Protein AF-A0A816JV32-F1 (afdb_monomer)

Mean predicted aligned error: 19.93 Å

Structure (mmCIF, N/CA/C/O backbone):
data_AF-A0A816JV32-F1
#
_entry.id   AF-A0A816JV32-F1
#
loop_
_atom_site.group_PDB
_atom_site.id
_atom_site.type_symbol
_atom_site.label_atom_id
_atom_site.label_alt_id
_atom_site.label_comp_id
_atom_site.label_asym_id
_atom_site.label_entity_id
_atom_site.label_seq_id
_atom_site.pdbx_PDB_ins_code
_atom_site.Cartn_x
_atom_site.Cartn_y
_atom_site.Cartn_z
_atom_site.occupancy
_atom_site.B_iso_or_equiv
_atom_site.auth_seq_id
_atom_site.auth_comp_id
_atom_site.auth_asym_id
_atom_site.auth_atom_id
_atom_site.pdbx_PDB_model_num
ATOM 1 N N . MET A 1 1 ? 17.821 -19.841 21.211 1.00 28.81 1 MET A N 1
ATOM 2 C CA . MET A 1 1 ? 17.338 -21.005 21.982 1.00 28.81 1 MET A CA 1
ATOM 3 C C . MET A 1 1 ? 18.565 -21.754 22.482 1.00 28.81 1 MET A C 1
ATOM 5 O O . MET A 1 1 ? 19.227 -22.382 21.674 1.00 28.81 1 MET A O 1
ATOM 9 N N . ILE A 1 2 ? 18.945 -21.598 23.753 1.00 21.84 2 ILE A N 1
ATOM 10 C CA . ILE A 1 2 ? 20.058 -22.344 24.363 1.00 21.84 2 ILE A CA 1
ATOM 11 C C . ILE A 1 2 ? 19.611 -22.726 25.776 1.00 21.84 2 ILE A C 1
ATOM 13 O O . ILE A 1 2 ? 19.364 -21.853 26.604 1.00 21.84 2 ILE A O 1
ATOM 17 N N . LYS A 1 3 ? 19.448 -24.032 26.011 1.00 21.27 3 LYS A N 1
ATOM 18 C CA . LYS A 1 3 ? 19.406 -24.627 27.351 1.00 21.27 3 LYS A CA 1
ATOM 19 C C . LYS A 1 3 ? 20.845 -24.728 27.856 1.00 21.27 3 LYS A C 1
ATOM 21 O O . LYS A 1 3 ? 21.715 -25.123 27.086 1.00 21.27 3 LYS A O 1
ATOM 26 N N . CYS A 1 4 ? 21.067 -24.447 29.134 1.00 22.06 4 CYS A N 1
ATOM 27 C CA . CYS A 1 4 ? 22.282 -24.850 29.832 1.00 22.06 4 CYS A CA 1
ATOM 28 C C . CYS A 1 4 ? 21.868 -25.653 31.067 1.00 22.06 4 CYS A C 1
ATOM 30 O O . CYS A 1 4 ? 21.009 -25.206 31.827 1.00 22.06 4 CYS A O 1
ATOM 32 N N . GLY A 1 5 ? 22.425 -26.855 31.193 1.00 24.48 5 GLY A N 1
ATOM 33 C CA . GLY A 1 5 ? 22.343 -27.690 32.383 1.00 24.48 5 GLY A CA 1
ATOM 34 C C . GLY A 1 5 ? 23.522 -27.419 33.321 1.00 24.48 5 GLY A C 1
ATOM 35 O O . GLY A 1 5 ? 24.592 -27.002 32.884 1.00 24.48 5 GLY A O 1
ATOM 36 N N . GLU A 1 6 ? 23.251 -27.657 34.600 1.00 27.56 6 GLU A N 1
ATOM 37 C CA . GLU A 1 6 ? 24.135 -27.922 35.750 1.00 27.56 6 GLU A CA 1
ATOM 38 C C . GLU A 1 6 ? 25.413 -28.729 35.395 1.00 27.56 6 GLU A C 1
ATOM 40 O O . GLU A 1 6 ? 25.419 -29.467 34.417 1.00 27.56 6 GLU A O 1
ATOM 45 N N . THR A 1 7 ? 26.550 -28.713 36.105 1.00 26.05 7 THR A N 1
ATOM 46 C CA . THR A 1 7 ? 26.925 -28.290 37.470 1.00 26.05 7 THR A CA 1
ATOM 47 C C . THR A 1 7 ? 28.460 -28.163 37.563 1.00 26.05 7 THR A C 1
ATOM 49 O O . THR A 1 7 ? 29.192 -28.646 36.704 1.00 26.05 7 THR A O 1
ATOM 52 N N . CYS A 1 8 ? 28.915 -27.511 38.634 1.00 29.45 8 CYS A N 1
ATOM 53 C CA . CYS A 1 8 ? 30.274 -27.100 38.994 1.00 29.45 8 CYS A CA 1
ATOM 54 C C . CYS A 1 8 ? 31.367 -28.182 39.094 1.00 29.45 8 CYS A C 1
ATOM 56 O O . CYS A 1 8 ? 31.124 -29.280 39.585 1.00 29.45 8 CYS A O 1
ATOM 58 N N . SER A 1 9 ? 32.618 -27.743 38.902 1.00 26.55 9 SER A N 1
ATOM 59 C CA . SER A 1 9 ? 33.745 -28.148 39.757 1.00 26.55 9 SER A CA 1
ATOM 60 C C . SER A 1 9 ? 34.867 -27.098 39.757 1.00 26.55 9 SER A C 1
ATOM 62 O O . SER A 1 9 ? 35.446 -26.793 38.723 1.00 26.55 9 SER A O 1
ATOM 64 N N . ASN A 1 10 ? 35.134 -26.593 40.964 1.00 28.22 10 ASN A N 1
ATOM 65 C CA . ASN A 1 10 ? 36.408 -26.130 41.520 1.00 28.22 10 ASN A CA 1
ATOM 66 C C . ASN A 1 10 ? 37.187 -25.002 40.818 1.00 28.22 10 ASN A C 1
ATOM 68 O O . ASN A 1 10 ? 37.993 -25.226 39.928 1.00 28.22 10 ASN A O 1
ATOM 72 N N . GLY A 1 11 ? 37.038 -23.801 41.389 1.00 39.09 11 GLY A N 1
ATOM 73 C CA . GLY A 1 11 ? 38.168 -23.045 41.933 1.00 39.09 11 GLY A CA 1
ATOM 74 C C . GLY A 1 11 ? 39.310 -22.696 40.989 1.00 39.09 11 GLY A C 1
ATOM 75 O O . GLY A 1 11 ? 40.420 -23.147 41.228 1.00 39.09 11 GLY A O 1
ATOM 76 N N . GLU A 1 12 ? 39.080 -21.798 40.031 1.00 30.08 12 GLU A N 1
ATOM 77 C CA . GLU A 1 12 ? 40.156 -20.991 39.454 1.00 30.08 12 GLU A CA 1
ATOM 78 C C . GLU A 1 12 ? 39.709 -19.542 39.213 1.00 30.08 12 GLU A C 1
ATOM 80 O O . GLU A 1 12 ? 38.607 -19.234 38.761 1.00 30.08 12 GLU A O 1
ATOM 85 N N . THR A 1 13 ? 40.615 -18.649 39.586 1.00 35.41 13 THR A N 1
ATOM 86 C CA . THR A 1 13 ? 40.603 -17.191 39.533 1.00 35.41 13 THR A CA 1
ATOM 87 C C . THR A 1 13 ? 40.133 -16.637 38.181 1.00 35.41 13 THR A C 1
ATOM 89 O O . THR A 1 13 ? 40.839 -16.744 37.177 1.00 35.41 13 THR A O 1
ATOM 92 N N . LEU A 1 14 ? 38.989 -15.946 38.139 1.00 29.78 14 LEU A N 1
ATOM 93 C CA . LEU A 1 14 ? 38.544 -15.247 36.928 1.00 29.78 14 LEU A CA 1
ATOM 94 C C . LEU A 1 14 ? 39.253 -13.892 36.780 1.00 29.78 14 LEU A C 1
ATOM 96 O O . LEU A 1 14 ? 38.822 -12.866 37.301 1.00 29.78 14 LEU A O 1
ATOM 100 N N . ARG A 1 15 ? 40.336 -13.882 35.994 1.00 30.44 15 ARG A N 1
ATOM 101 C CA . ARG A 1 15 ? 40.793 -12.683 35.277 1.00 30.44 15 ARG A CA 1
ATOM 102 C C . ARG A 1 15 ? 39.776 -12.369 34.179 1.00 30.44 15 ARG A C 1
ATOM 104 O O . ARG A 1 15 ? 39.652 -13.126 33.219 1.00 30.44 15 ARG A O 1
ATOM 111 N N . VAL A 1 16 ? 39.084 -11.236 34.275 1.00 32.50 16 VAL A N 1
ATOM 112 C CA . VAL A 1 16 ? 38.229 -10.741 33.185 1.00 32.50 16 VAL A CA 1
ATOM 113 C C . VAL A 1 16 ? 39.125 -10.300 32.021 1.00 32.50 16 VAL A C 1
ATOM 115 O O . VAL A 1 16 ? 39.765 -9.249 32.053 1.00 32.50 16 VAL A O 1
ATOM 118 N N . GLY A 1 17 ? 39.213 -11.146 30.994 1.00 28.67 17 GLY A N 1
ATOM 119 C CA . GLY A 1 17 ? 39.947 -10.874 29.764 1.00 28.67 17 GLY A CA 1
ATOM 120 C C . GLY A 1 17 ? 39.270 -9.783 28.933 1.00 28.67 17 GLY A C 1
ATOM 121 O O . GLY A 1 17 ? 38.191 -9.980 28.378 1.00 28.67 17 GLY A O 1
ATOM 122 N N . ARG A 1 18 ? 39.934 -8.633 28.801 1.00 27.70 18 ARG A N 1
ATOM 123 C CA . ARG A 1 18 ? 39.547 -7.535 27.905 1.00 27.70 18 ARG A CA 1
ATOM 124 C C . ARG A 1 18 ? 39.729 -7.987 26.446 1.00 27.70 18 ARG A C 1
ATOM 126 O O . ARG A 1 18 ? 40.845 -7.958 25.929 1.00 27.70 18 ARG A O 1
ATOM 133 N N . ARG A 1 19 ? 38.662 -8.418 25.758 1.00 30.25 19 ARG A N 1
ATOM 134 C CA . ARG A 1 19 ? 38.716 -8.679 24.303 1.00 30.25 19 ARG A CA 1
ATOM 135 C C . ARG A 1 19 ? 38.950 -7.359 23.555 1.00 30.25 19 ARG A C 1
ATOM 137 O O . ARG A 1 19 ? 38.086 -6.490 23.530 1.00 30.25 19 ARG A O 1
ATOM 144 N N . ARG A 1 20 ? 40.120 -7.215 22.921 1.00 35.47 20 ARG A N 1
ATOM 145 C CA . ARG A 1 20 ? 40.399 -6.180 21.909 1.00 35.47 20 ARG A CA 1
ATOM 146 C C . ARG A 1 20 ? 39.750 -6.595 20.584 1.00 35.47 20 ARG A C 1
ATOM 148 O O . ARG A 1 20 ? 40.323 -7.393 19.851 1.00 35.47 20 ARG A O 1
ATOM 155 N N . GLY A 1 21 ? 38.582 -6.039 20.274 1.00 32.81 21 GLY A N 1
ATOM 156 C CA . GLY A 1 21 ? 38.028 -6.007 18.918 1.00 32.81 21 GLY A CA 1
ATOM 157 C C . GLY A 1 21 ? 38.221 -4.613 18.320 1.00 32.81 21 GLY A C 1
ATOM 158 O O . GLY A 1 21 ? 37.730 -3.636 18.877 1.00 32.81 21 GLY A O 1
ATOM 159 N N . ARG A 1 22 ? 38.981 -4.504 17.225 1.00 37.56 22 ARG A N 1
ATOM 160 C CA . ARG A 1 22 ? 39.127 -3.267 16.440 1.00 37.56 22 ARG A CA 1
ATOM 161 C C . ARG A 1 22 ? 37.852 -3.017 15.622 1.00 37.56 22 ARG A C 1
ATOM 163 O O . ARG A 1 22 ? 37.400 -3.929 14.940 1.00 37.56 22 ARG A O 1
ATOM 170 N N . GLY A 1 23 ? 37.383 -1.765 15.595 1.00 34.53 23 GLY A N 1
ATOM 171 C CA . GLY A 1 23 ? 36.717 -1.193 14.416 1.00 34.53 23 GLY A CA 1
ATOM 172 C C . GLY A 1 23 ? 35.237 -0.812 14.536 1.00 34.53 23 GLY A C 1
ATOM 173 O O . GLY A 1 23 ? 34.395 -1.492 13.959 1.00 34.53 23 GLY A O 1
ATOM 174 N N . ARG A 1 24 ? 34.941 0.322 15.187 1.00 33.28 24 ARG A N 1
ATOM 175 C CA . ARG A 1 24 ? 34.093 1.436 14.689 1.00 33.28 24 ARG A CA 1
ATOM 176 C C . ARG A 1 24 ? 33.773 2.383 15.847 1.00 33.28 24 ARG A C 1
ATOM 178 O O . ARG A 1 24 ? 33.265 1.945 16.872 1.00 33.28 24 ARG A O 1
ATOM 185 N N . ILE A 1 25 ? 34.090 3.663 15.673 1.00 42.00 25 ILE A N 1
ATOM 186 C CA . ILE A 1 25 ? 33.652 4.738 16.569 1.00 42.00 25 ILE A CA 1
ATOM 187 C C . ILE A 1 25 ? 32.130 4.838 16.387 1.00 42.00 25 ILE A C 1
ATOM 189 O O . ILE A 1 25 ? 31.667 5.076 15.274 1.00 42.00 25 ILE A O 1
ATOM 193 N N . ARG A 1 26 ? 31.369 4.527 17.440 1.00 39.78 26 ARG A N 1
ATOM 194 C CA . ARG A 1 26 ? 29.909 4.668 17.527 1.00 39.78 26 ARG A CA 1
ATOM 195 C C . ARG A 1 26 ? 29.620 5.732 18.583 1.00 39.78 26 ARG A C 1
ATOM 197 O O . ARG A 1 26 ? 30.270 5.725 19.623 1.00 39.78 26 ARG A O 1
ATOM 204 N N . ASP A 1 27 ? 28.685 6.622 18.274 1.00 39.94 27 ASP A N 1
ATOM 205 C CA . ASP A 1 27 ? 28.393 7.853 19.011 1.00 39.94 27 ASP A CA 1
ATOM 206 C C . ASP A 1 27 ? 28.044 7.632 20.500 1.00 39.94 27 ASP A C 1
ATOM 208 O O . ASP A 1 27 ? 27.357 6.678 20.875 1.00 39.94 27 ASP A O 1
ATOM 212 N N . ASP A 1 28 ? 28.507 8.556 21.349 1.00 44.75 28 ASP A N 1
ATOM 213 C CA . ASP A 1 28 ? 28.637 8.441 22.815 1.00 44.75 28 ASP A CA 1
ATOM 214 C C . ASP A 1 28 ? 27.336 8.220 23.619 1.00 44.75 28 ASP A C 1
ATOM 216 O O . ASP A 1 28 ? 27.392 7.861 24.795 1.00 44.75 28 ASP A O 1
ATOM 220 N N . VAL A 1 29 ? 26.144 8.383 23.038 1.00 47.12 29 VAL A N 1
ATOM 221 C CA . VAL A 1 29 ? 24.877 8.321 23.803 1.00 47.12 29 VAL A CA 1
ATOM 222 C C . VAL A 1 29 ? 24.389 6.879 24.015 1.00 47.12 29 VAL A C 1
ATOM 224 O O . VAL A 1 29 ? 23.765 6.574 25.032 1.00 47.12 29 VAL A O 1
ATOM 227 N N . SER A 1 30 ? 24.709 5.954 23.102 1.00 43.09 30 SER A N 1
ATOM 228 C CA . SER A 1 30 ? 24.312 4.537 23.219 1.00 43.09 30 SER A CA 1
ATOM 229 C C . SER A 1 30 ? 25.191 3.763 24.206 1.00 43.09 30 SER A C 1
ATOM 231 O O . SER A 1 30 ? 24.722 2.821 24.843 1.00 43.09 30 SER A O 1
ATOM 233 N N . LEU A 1 31 ? 26.448 4.195 24.373 1.00 44.69 31 LEU A N 1
ATOM 234 C CA . LEU A 1 31 ? 27.376 3.622 25.347 1.00 44.6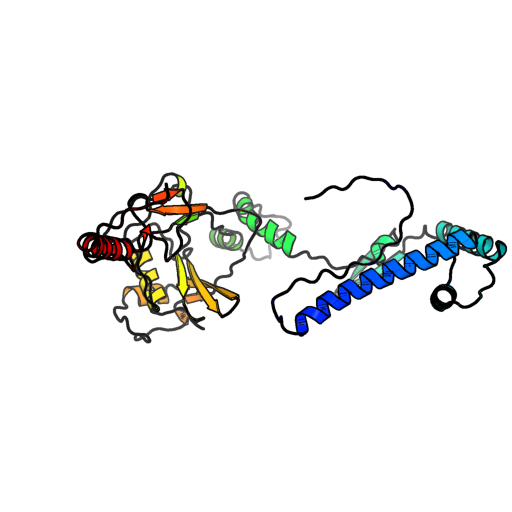9 31 LEU A CA 1
ATOM 235 C C . LEU A 1 31 ? 26.877 3.825 26.781 1.00 44.69 31 LEU A C 1
ATOM 237 O O . LEU A 1 31 ? 27.001 2.914 27.589 1.00 44.69 31 LEU A O 1
ATOM 241 N N . PHE A 1 32 ? 26.265 4.968 27.102 1.00 44.03 32 PHE A N 1
ATOM 242 C CA . PHE A 1 32 ? 25.790 5.248 28.462 1.00 44.03 32 PHE A CA 1
ATOM 243 C C . PHE A 1 32 ? 24.635 4.339 28.907 1.00 44.03 32 PHE A C 1
ATOM 245 O O . PHE A 1 32 ? 24.614 3.902 30.057 1.00 44.03 32 PHE A O 1
ATOM 252 N N . ALA A 1 33 ? 23.699 4.015 28.008 1.00 44.47 33 ALA A N 1
ATOM 253 C CA . ALA A 1 33 ? 22.553 3.161 28.331 1.00 44.47 33 ALA A CA 1
ATOM 254 C C . ALA A 1 33 ? 22.952 1.684 28.504 1.00 44.47 33 ALA A C 1
ATOM 256 O O . ALA A 1 33 ? 22.487 1.023 29.439 1.00 44.47 33 ALA A O 1
ATOM 257 N N . GLU A 1 34 ? 23.849 1.179 27.648 1.00 47.34 34 GLU A N 1
ATOM 258 C CA . GLU A 1 34 ? 24.418 -0.166 27.794 1.00 47.34 34 GLU A CA 1
ATOM 259 C C . GLU A 1 34 ? 25.369 -0.239 29.002 1.00 47.34 34 GLU A C 1
ATOM 261 O O . GLU A 1 34 ? 25.279 -1.180 29.785 1.00 47.34 34 GLU A O 1
ATOM 266 N N . ILE A 1 35 ? 26.211 0.772 29.250 1.00 54.41 35 ILE A N 1
ATOM 267 C CA . ILE A 1 35 ? 27.081 0.803 30.438 1.00 54.41 35 ILE A CA 1
ATOM 268 C C . ILE A 1 35 ? 26.257 0.817 31.728 1.00 54.41 35 ILE A C 1
ATOM 270 O O . ILE A 1 35 ? 26.594 0.068 32.637 1.00 54.41 35 ILE A O 1
ATOM 274 N N . MET A 1 36 ? 25.175 1.598 31.830 1.00 52.06 36 MET A N 1
ATOM 275 C CA . MET A 1 36 ? 24.372 1.653 33.062 1.00 52.06 36 MET A CA 1
ATOM 276 C C . MET A 1 36 ? 23.687 0.324 33.396 1.00 52.06 36 MET A C 1
ATOM 278 O O . MET A 1 36 ? 23.661 -0.082 34.558 1.00 52.06 36 MET A O 1
ATOM 282 N N . THR A 1 37 ? 23.145 -0.373 32.394 1.00 54.50 37 THR A N 1
ATOM 283 C CA . THR A 1 37 ? 22.505 -1.682 32.614 1.00 54.50 37 THR A CA 1
ATOM 284 C C . THR A 1 37 ? 23.525 -2.751 32.997 1.00 54.50 37 THR A C 1
ATOM 286 O O . THR A 1 37 ? 23.264 -3.547 33.900 1.00 54.50 37 THR A O 1
ATOM 289 N N . TRP A 1 38 ? 24.711 -2.727 32.384 1.00 62.97 38 TRP A N 1
ATOM 290 C CA . TRP A 1 38 ? 25.823 -3.595 32.770 1.00 62.97 38 TRP A CA 1
ATOM 291 C C . TRP A 1 38 ? 26.377 -3.261 34.159 1.00 62.97 38 TRP A C 1
ATOM 293 O O . TRP A 1 38 ? 26.644 -4.169 34.942 1.00 62.97 38 TRP A O 1
ATOM 303 N N . GLN A 1 39 ? 26.510 -1.981 34.502 1.00 59.84 39 GLN A N 1
ATOM 304 C CA . GLN A 1 39 ? 27.022 -1.530 35.796 1.00 59.84 39 GLN A CA 1
ATOM 305 C C . GLN A 1 39 ? 26.111 -1.984 36.940 1.00 59.84 39 GLN A C 1
ATOM 307 O O . GLN A 1 39 ? 26.606 -2.536 37.919 1.00 59.84 39 GLN A O 1
ATOM 312 N N . PHE A 1 40 ? 24.790 -1.863 36.777 1.00 68.38 40 PHE A N 1
ATOM 313 C CA . PHE A 1 40 ? 23.824 -2.321 37.776 1.00 68.38 40 PHE A CA 1
ATOM 314 C C . PHE A 1 40 ? 23.860 -3.844 37.978 1.00 68.38 40 PHE A C 1
ATOM 316 O O . PHE A 1 40 ? 23.874 -4.326 39.109 1.00 68.38 40 PHE A O 1
ATOM 323 N N . GLN A 1 41 ? 23.912 -4.621 36.889 1.00 67.75 41 GLN A N 1
ATOM 324 C CA . GLN A 1 41 ? 23.980 -6.085 36.976 1.00 67.75 41 GLN A CA 1
ATOM 325 C C . GLN A 1 41 ? 25.280 -6.566 37.630 1.00 67.75 41 GLN A C 1
ATOM 327 O O . GLN A 1 41 ? 25.258 -7.500 38.432 1.00 67.75 41 GLN A O 1
ATOM 332 N N . VAL A 1 42 ? 26.404 -5.914 37.319 1.00 74.06 42 VAL A N 1
ATOM 333 C CA . VAL A 1 42 ? 27.705 -6.233 37.917 1.00 74.06 42 VAL A CA 1
ATOM 334 C C . VAL A 1 42 ? 27.751 -5.822 39.390 1.00 74.06 42 VAL A C 1
ATOM 336 O O . VAL A 1 42 ? 28.233 -6.607 40.199 1.00 74.06 42 VAL A O 1
ATOM 339 N N . GLU A 1 43 ? 27.214 -4.657 39.770 1.00 76.88 43 GLU A N 1
ATOM 340 C CA . GLU A 1 43 ? 27.144 -4.223 41.175 1.00 76.88 43 GLU A CA 1
ATOM 341 C C . GLU A 1 43 ? 26.311 -5.172 42.038 1.00 76.88 43 GLU A C 1
ATOM 343 O O . GLU A 1 43 ? 26.749 -5.547 43.127 1.00 76.88 43 GLU A O 1
ATOM 348 N N . VAL A 1 44 ? 25.138 -5.598 41.555 1.00 74.94 44 VAL A N 1
ATOM 349 C CA . VAL A 1 44 ? 24.280 -6.546 42.283 1.00 74.94 44 VAL A CA 1
ATOM 350 C C . VAL A 1 44 ? 24.995 -7.888 42.444 1.00 74.94 44 VAL A C 1
ATOM 352 O O . VAL A 1 44 ? 25.073 -8.406 43.556 1.00 74.94 44 VAL A O 1
ATOM 355 N N . ALA A 1 45 ? 25.606 -8.408 41.374 1.00 74.88 45 ALA A N 1
ATOM 356 C CA . ALA A 1 45 ? 26.343 -9.669 41.428 1.00 74.88 45 ALA A CA 1
ATOM 357 C C . ALA A 1 45 ? 27.560 -9.609 42.372 1.00 74.88 45 ALA A C 1
ATOM 359 O O . ALA A 1 45 ? 27.827 -10.571 43.093 1.00 74.88 45 ALA A O 1
ATOM 360 N N . LEU A 1 46 ? 28.290 -8.486 42.400 1.00 81.88 46 LEU A N 1
ATOM 361 C CA . LEU A 1 46 ? 29.443 -8.307 43.288 1.00 81.88 46 LEU A CA 1
ATOM 362 C C . LEU A 1 46 ? 29.006 -8.183 44.755 1.00 81.88 46 LEU A C 1
ATOM 364 O O . LEU A 1 46 ? 29.617 -8.792 45.634 1.00 81.88 46 LEU A O 1
ATOM 368 N N . ARG A 1 47 ? 27.928 -7.432 45.016 1.00 83.00 47 ARG A N 1
ATOM 369 C CA . ARG A 1 47 ? 27.325 -7.289 46.348 1.00 83.00 47 ARG A CA 1
ATOM 370 C C . ARG A 1 47 ? 26.873 -8.638 46.897 1.00 83.00 47 ARG A C 1
ATOM 372 O O . ARG A 1 47 ? 27.220 -8.973 48.028 1.00 83.00 47 ARG A O 1
ATOM 379 N N . ASP A 1 48 ? 26.148 -9.418 46.102 1.00 81.44 48 ASP A N 1
ATOM 380 C CA . ASP A 1 48 ? 25.646 -10.729 46.518 1.00 81.44 48 ASP A CA 1
ATOM 381 C C . ASP A 1 48 ? 26.794 -11.713 46.787 1.00 81.44 48 ASP A C 1
ATOM 383 O O . ASP A 1 48 ? 26.736 -12.488 47.744 1.00 81.44 48 ASP A O 1
ATOM 387 N N . LEU A 1 49 ? 27.881 -11.636 46.009 1.00 85.19 49 LEU A N 1
ATOM 388 C CA . LEU A 1 49 ? 29.077 -12.451 46.222 1.00 85.19 49 LEU A CA 1
ATOM 389 C C . LEU A 1 49 ? 29.788 -12.110 47.544 1.00 85.19 49 LEU A C 1
ATOM 391 O O . LEU A 1 49 ? 30.126 -13.020 48.301 1.00 85.19 49 LEU A O 1
ATOM 395 N N . ILE A 1 50 ? 29.980 -10.819 47.846 1.00 85.38 50 ILE A N 1
ATOM 396 C CA . ILE A 1 50 ? 30.614 -10.355 49.095 1.00 85.38 50 ILE A CA 1
ATOM 397 C C . ILE A 1 50 ? 29.777 -10.771 50.310 1.00 85.38 50 ILE A C 1
ATOM 399 O O . ILE A 1 50 ? 30.309 -11.305 51.286 1.00 85.38 50 ILE A O 1
ATOM 403 N N . LEU A 1 51 ? 28.457 -10.577 50.243 1.00 83.19 51 LEU A N 1
ATOM 404 C CA . LEU A 1 51 ? 27.548 -10.953 51.325 1.00 83.19 51 LEU A CA 1
ATOM 405 C C . LEU A 1 51 ? 27.488 -12.473 51.519 1.00 83.19 51 LEU A C 1
ATOM 407 O O . LEU A 1 51 ? 27.438 -12.936 52.657 1.00 83.19 51 LEU A O 1
ATOM 411 N N . SER A 1 52 ? 27.548 -13.255 50.436 1.00 80.81 52 SER A N 1
ATOM 412 C CA . SER A 1 52 ? 27.608 -14.720 50.505 1.00 80.81 52 SER A CA 1
ATOM 413 C C . SER A 1 52 ? 28.902 -15.223 51.160 1.00 80.81 52 SER A C 1
ATOM 415 O O . SER A 1 52 ? 28.853 -16.153 51.968 1.00 80.81 52 SER A O 1
ATOM 417 N N . ASP A 1 53 ? 30.050 -14.603 50.868 1.00 82.44 53 ASP A N 1
ATOM 418 C CA . ASP A 1 53 ? 31.330 -14.957 51.499 1.00 82.44 53 ASP A CA 1
ATOM 419 C C . ASP A 1 53 ? 31.343 -14.605 52.997 1.00 82.44 53 ASP A C 1
ATOM 421 O O . ASP A 1 53 ? 31.734 -15.428 53.829 1.00 82.44 53 ASP A O 1
ATOM 425 N N . TYR A 1 54 ? 30.823 -13.428 53.365 1.00 82.25 54 TYR A N 1
ATOM 426 C CA . TYR A 1 54 ? 30.675 -13.021 54.766 1.00 82.25 54 TYR A CA 1
ATOM 427 C C . TYR A 1 54 ? 29.737 -13.955 55.546 1.00 82.25 54 TYR A C 1
ATOM 429 O O . TYR A 1 54 ? 30.063 -14.374 56.661 1.00 82.25 54 TYR A O 1
ATOM 437 N N . ALA A 1 55 ? 28.599 -14.319 54.948 1.00 80.00 55 ALA A N 1
ATOM 438 C CA . ALA A 1 55 ? 27.620 -15.240 55.519 1.00 80.00 55 ALA A CA 1
ATOM 439 C C . ALA A 1 55 ? 28.215 -16.625 55.798 1.00 80.00 55 ALA A C 1
ATOM 441 O O . ALA A 1 55 ? 27.998 -17.182 56.874 1.00 80.00 55 ALA A O 1
ATOM 442 N N . LYS A 1 56 ? 29.023 -17.156 54.870 1.00 79.38 56 LYS A N 1
ATOM 443 C CA . LYS A 1 56 ? 29.724 -18.435 55.055 1.00 79.38 56 LYS A CA 1
ATOM 444 C C . LYS A 1 56 ? 30.801 -18.363 56.134 1.00 79.38 56 LYS A C 1
ATOM 446 O O . LYS A 1 56 ? 30.902 -19.288 56.933 1.00 79.38 56 LYS A O 1
ATOM 451 N N . LYS A 1 57 ? 31.589 -17.283 56.182 1.00 79.62 57 LYS A N 1
ATOM 452 C CA . LYS A 1 57 ? 32.670 -17.120 57.173 1.00 79.62 57 LYS A CA 1
ATOM 453 C C . LYS A 1 57 ? 32.155 -16.959 58.599 1.00 79.62 57 LYS A C 1
ATOM 455 O O . LYS A 1 57 ? 32.765 -17.489 59.520 1.00 79.62 57 LYS A O 1
ATOM 460 N N . ASN A 1 58 ? 31.042 -16.251 58.774 1.00 78.44 58 ASN A N 1
ATOM 461 C CA . ASN A 1 58 ? 30.502 -15.925 60.096 1.00 78.44 58 ASN A CA 1
ATOM 462 C C . ASN A 1 58 ? 29.279 -16.768 60.486 1.00 78.44 58 ASN A C 1
ATOM 464 O O . ASN A 1 58 ? 28.730 -16.573 61.566 1.00 78.44 58 ASN A O 1
ATOM 468 N N . ASN A 1 59 ? 28.859 -17.704 59.628 1.00 77.75 59 ASN A N 1
ATOM 469 C CA . ASN A 1 59 ? 27.672 -18.541 59.814 1.00 77.75 59 ASN A CA 1
ATOM 470 C C . ASN A 1 59 ? 26.392 -17.717 60.087 1.00 77.75 59 ASN A C 1
ATOM 472 O O . ASN A 1 59 ? 25.604 -18.028 60.980 1.00 77.75 59 ASN A O 1
ATOM 476 N N . VAL A 1 60 ? 26.210 -16.631 59.327 1.00 77.31 60 VAL A N 1
ATOM 477 C CA . VAL A 1 60 ? 25.075 -15.695 59.435 1.00 77.31 60 VAL A CA 1
ATOM 478 C C . VAL A 1 60 ? 24.237 -15.769 58.162 1.00 77.31 60 VAL A C 1
ATOM 480 O O . VAL A 1 60 ? 24.780 -15.824 57.065 1.00 77.31 60 VAL A O 1
ATOM 483 N N . ASN A 1 61 ? 22.909 -15.735 58.283 1.00 73.38 61 ASN A N 1
ATOM 484 C CA . ASN A 1 61 ? 22.023 -15.673 57.121 1.00 73.38 61 ASN A CA 1
ATOM 485 C C . ASN A 1 61 ? 22.028 -14.257 56.508 1.00 73.38 61 ASN A C 1
ATOM 487 O O . ASN A 1 61 ? 21.795 -13.279 57.218 1.00 73.38 61 ASN A O 1
ATOM 491 N N . THR A 1 62 ? 22.251 -14.136 55.195 1.00 71.44 62 THR A N 1
ATOM 492 C CA . THR A 1 62 ? 22.296 -12.842 54.486 1.00 71.44 62 THR A CA 1
ATOM 493 C C . THR A 1 62 ? 20.994 -12.054 54.612 1.00 71.44 62 THR A C 1
ATOM 495 O O . THR A 1 62 ? 21.024 -10.827 54.636 1.00 71.44 62 THR A O 1
ATOM 498 N N . SER A 1 63 ? 19.853 -12.738 54.753 1.00 75.38 63 SER A N 1
ATOM 499 C CA . SER A 1 63 ? 18.5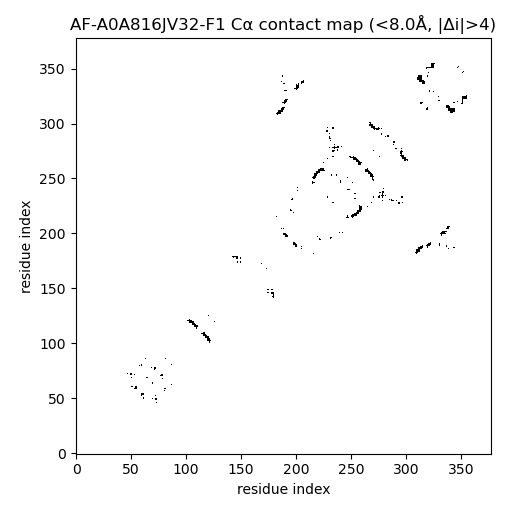46 -12.099 54.935 1.00 75.38 63 SER A CA 1
ATOM 500 C C . SER A 1 63 ? 18.332 -11.502 56.329 1.00 75.38 63 SER A C 1
ATOM 502 O O . SER A 1 63 ? 17.356 -10.786 56.530 1.00 75.38 63 SER A O 1
ATOM 504 N N . ALA A 1 64 ? 19.195 -11.822 57.297 1.00 70.88 64 ALA A N 1
ATOM 505 C CA . ALA A 1 64 ? 19.124 -11.294 58.658 1.00 70.88 64 ALA A CA 1
ATOM 506 C C . ALA A 1 64 ? 19.917 -9.985 58.838 1.00 70.88 64 ALA A C 1
ATOM 508 O O . ALA A 1 64 ? 19.859 -9.392 59.913 1.00 70.88 64 ALA A O 1
ATOM 509 N N . LEU A 1 65 ? 20.655 -9.542 57.812 1.00 75.38 65 LEU A N 1
ATOM 510 C CA . LEU A 1 65 ? 21.462 -8.322 57.847 1.00 75.38 65 LEU A CA 1
ATOM 511 C C . LEU A 1 65 ? 20.611 -7.085 57.530 1.00 75.38 65 LEU A C 1
ATOM 513 O O . LEU A 1 65 ? 19.837 -7.056 56.571 1.00 75.38 65 LEU A O 1
ATOM 517 N N . THR A 1 66 ? 20.791 -6.029 58.313 1.00 79.62 66 THR A N 1
ATOM 518 C CA . THR A 1 66 ? 20.196 -4.709 58.078 1.00 79.62 66 THR A CA 1
ATOM 519 C C . THR A 1 66 ? 20.925 -3.955 56.958 1.00 79.62 66 THR A C 1
ATOM 521 O O . THR A 1 66 ? 22.073 -4.241 56.623 1.00 79.62 66 THR A O 1
ATOM 524 N N . GLN A 1 67 ? 20.280 -2.940 56.368 1.00 69.00 67 GLN A N 1
ATOM 525 C CA . GLN A 1 67 ? 20.885 -2.143 55.285 1.00 69.00 67 GLN A CA 1
ATOM 526 C C . GLN A 1 67 ? 22.158 -1.389 55.712 1.00 69.00 67 GLN A C 1
ATOM 528 O O . GLN A 1 67 ? 23.040 -1.168 54.882 1.00 69.00 67 GLN A O 1
ATOM 533 N N . SER A 1 68 ? 22.273 -1.011 56.988 1.00 75.38 68 SER A N 1
ATOM 534 C CA . SER A 1 68 ? 23.500 -0.440 57.558 1.00 75.38 68 SER A CA 1
ATOM 535 C C . SER A 1 68 ? 24.619 -1.478 57.641 1.00 75.38 68 SER A C 1
ATOM 537 O O . SER A 1 68 ? 25.715 -1.211 57.170 1.00 75.38 68 SER A O 1
ATOM 539 N N . GLU A 1 69 ? 24.327 -2.690 58.120 1.00 77.50 69 GLU A N 1
ATOM 540 C CA . GLU A 1 69 ? 25.323 -3.769 58.215 1.00 77.50 69 GLU A CA 1
ATOM 541 C C . GLU A 1 69 ? 25.807 -4.213 56.830 1.00 77.50 69 GLU A C 1
ATOM 543 O O . GLU A 1 69 ? 26.997 -4.420 56.626 1.00 77.50 69 GLU A O 1
ATOM 548 N N . ILE A 1 70 ? 24.911 -4.292 55.841 1.00 81.25 70 ILE A N 1
ATOM 549 C CA . ILE A 1 70 ? 25.289 -4.607 54.456 1.00 81.25 70 ILE A CA 1
ATOM 550 C C . ILE A 1 70 ? 26.253 -3.555 53.892 1.00 81.25 70 ILE A C 1
ATOM 552 O O . ILE A 1 70 ? 27.230 -3.912 53.234 1.00 81.25 70 ILE A O 1
ATOM 556 N N . ARG A 1 71 ? 25.998 -2.265 54.144 1.00 80.12 71 ARG A N 1
ATOM 557 C CA . ARG A 1 71 ? 26.894 -1.180 53.723 1.00 80.12 71 ARG A CA 1
ATOM 558 C C . ARG A 1 71 ? 28.263 -1.318 54.386 1.00 80.12 71 ARG A C 1
ATOM 560 O O . ARG A 1 71 ? 29.275 -1.223 53.699 1.00 80.12 71 ARG A O 1
ATOM 567 N N . ASP A 1 72 ? 28.281 -1.574 55.686 1.00 78.50 72 ASP A N 1
ATOM 568 C CA . ASP A 1 72 ? 29.505 -1.653 56.480 1.00 78.50 72 ASP A CA 1
ATOM 569 C C . ASP A 1 72 ? 30.358 -2.883 56.106 1.00 78.50 72 ASP A C 1
ATOM 571 O O . ASP A 1 72 ? 31.581 -2.770 56.024 1.00 78.50 72 ASP A O 1
ATOM 575 N N . ILE A 1 73 ? 29.736 -4.017 55.745 1.00 82.25 73 ILE A N 1
ATOM 576 C CA . ILE A 1 73 ? 30.424 -5.209 55.205 1.00 82.25 73 ILE A CA 1
ATOM 577 C C . ILE A 1 73 ? 31.090 -4.898 53.859 1.00 82.25 73 ILE A C 1
ATOM 579 O O . ILE A 1 73 ? 32.238 -5.276 53.636 1.00 82.25 73 ILE A O 1
ATOM 583 N N . ILE A 1 74 ? 30.388 -4.203 52.957 1.00 82.75 74 ILE A N 1
ATOM 584 C CA . ILE A 1 74 ? 30.920 -3.844 51.631 1.00 82.75 74 ILE A CA 1
ATOM 585 C C . ILE A 1 74 ? 32.068 -2.829 51.757 1.00 82.75 74 ILE A C 1
ATOM 587 O O . ILE A 1 74 ? 33.018 -2.880 50.979 1.00 82.75 74 ILE A O 1
ATOM 591 N N . LEU A 1 75 ? 32.001 -1.932 52.747 1.00 82.75 75 LEU A N 1
ATOM 592 C CA . LEU A 1 75 ? 33.047 -0.948 53.049 1.00 82.75 75 LEU A CA 1
ATOM 593 C C . LEU A 1 75 ? 34.218 -1.523 53.870 1.00 82.75 75 LEU A C 1
ATOM 595 O O . LEU A 1 75 ? 35.216 -0.827 54.054 1.00 82.75 75 LEU A O 1
ATOM 599 N N . GLY A 1 76 ? 34.128 -2.778 54.327 1.00 76.25 76 GLY A N 1
ATOM 600 C CA . GLY A 1 76 ? 35.205 -3.482 55.031 1.00 76.25 76 GLY A CA 1
ATOM 601 C C . GLY A 1 76 ? 35.347 -3.136 56.516 1.00 76.25 76 GLY A C 1
ATOM 602 O O . GLY A 1 76 ? 36.437 -3.282 57.065 1.00 76.25 76 GLY A O 1
ATOM 603 N N . ALA A 1 77 ? 34.282 -2.668 57.171 1.00 73.31 77 ALA A N 1
ATOM 604 C CA . ALA A 1 77 ? 34.288 -2.401 58.608 1.00 73.31 77 ALA A CA 1
ATOM 605 C C . ALA A 1 77 ? 34.168 -3.701 59.432 1.00 73.31 77 ALA A C 1
ATOM 607 O O . ALA A 1 77 ? 33.468 -4.638 59.042 1.00 73.31 77 ALA A O 1
ATOM 608 N N . GLU A 1 78 ? 34.826 -3.761 60.595 1.00 57.34 78 GLU A N 1
ATOM 609 C CA . GLU A 1 78 ? 34.681 -4.879 61.536 1.00 57.34 78 GLU A CA 1
ATOM 610 C C . GLU A 1 78 ? 33.331 -4.789 62.258 1.00 57.34 78 GLU A C 1
ATOM 612 O O . GLU A 1 78 ? 33.113 -3.918 63.100 1.00 57.34 78 GLU A O 1
ATOM 617 N N . ILE A 1 79 ? 32.413 -5.699 61.927 1.00 63.50 79 ILE A N 1
ATOM 618 C CA . ILE A 1 79 ? 31.097 -5.797 62.568 1.00 63.50 79 ILE A CA 1
ATOM 619 C C . ILE A 1 79 ? 31.070 -7.032 63.464 1.00 63.50 79 ILE A C 1
ATOM 621 O O . ILE A 1 79 ? 31.401 -8.135 63.023 1.00 63.50 79 ILE A O 1
ATOM 625 N N . THR A 1 80 ? 30.622 -6.867 64.709 1.00 59.31 80 THR A N 1
ATOM 626 C CA . THR A 1 80 ? 30.311 -7.992 65.597 1.00 59.31 80 THR A CA 1
ATOM 627 C C . THR A 1 80 ? 29.143 -8.795 65.007 1.00 59.31 80 THR A C 1
ATOM 629 O O . THR A 1 80 ? 28.090 -8.201 64.761 1.00 59.31 80 THR A O 1
ATOM 632 N N . PRO A 1 81 ? 29.272 -10.120 64.793 1.00 57.62 81 PRO A N 1
ATOM 633 C CA . PRO A 1 81 ? 28.192 -10.930 64.236 1.00 57.62 81 PRO A CA 1
ATOM 634 C C . PRO A 1 81 ? 26.900 -10.785 65.061 1.00 57.62 81 PRO A C 1
ATOM 636 O O . PRO A 1 81 ? 26.973 -10.800 66.297 1.00 57.62 81 PRO A O 1
ATOM 639 N N . PRO A 1 82 ? 25.714 -10.666 64.429 1.00 56.12 82 PRO A N 1
ATOM 640 C CA . PRO A 1 82 ? 24.453 -10.580 65.156 1.00 56.12 82 PRO A CA 1
ATOM 641 C C . PRO A 1 82 ? 24.274 -11.823 66.035 1.00 56.12 82 PRO A C 1
ATOM 643 O O . PRO A 1 82 ? 24.362 -12.952 65.549 1.00 56.12 82 PRO A O 1
ATOM 646 N N . SER A 1 83 ? 24.034 -11.635 67.335 1.00 61.81 83 SER A N 1
ATOM 647 C CA . SER A 1 83 ? 23.862 -12.752 68.267 1.00 61.81 83 SER A CA 1
ATOM 648 C C . SER A 1 83 ? 22.637 -13.603 67.898 1.00 61.81 83 SER A C 1
ATOM 650 O O . SER A 1 83 ? 21.609 -13.077 67.466 1.00 61.81 83 SER A O 1
ATOM 652 N N . GLN A 1 84 ? 22.709 -14.922 68.125 1.00 58.22 84 GLN A N 1
ATOM 653 C CA . GLN A 1 84 ? 21.608 -15.871 67.856 1.00 58.22 84 GLN A CA 1
ATOM 654 C C . GLN A 1 84 ? 20.283 -15.475 68.535 1.00 58.22 84 GLN A C 1
ATOM 656 O O . GLN A 1 84 ? 19.200 -15.805 68.061 1.00 58.22 84 GLN A O 1
ATOM 661 N N . GLN A 1 85 ? 20.356 -14.696 69.615 1.00 51.62 85 GLN A N 1
ATOM 662 C CA . GLN A 1 85 ? 19.195 -14.173 70.326 1.00 51.62 85 GLN A CA 1
ATOM 663 C C . GLN A 1 85 ? 18.405 -13.144 69.493 1.00 51.62 85 GLN A C 1
ATOM 665 O O . GLN A 1 85 ? 17.179 -13.138 69.544 1.00 51.62 85 GLN A O 1
ATOM 670 N N . ARG A 1 86 ? 19.070 -12.320 68.662 1.00 61.19 86 ARG A N 1
ATOM 671 C CA . ARG A 1 86 ? 18.382 -11.423 67.709 1.00 61.19 86 ARG A CA 1
ATOM 672 C C . ARG A 1 86 ? 17.749 -12.187 66.546 1.00 61.19 86 ARG A C 1
ATOM 674 O O . ARG A 1 86 ? 16.717 -11.755 66.044 1.00 61.19 86 ARG A O 1
ATOM 681 N N . GLN A 1 87 ? 18.329 -13.324 66.157 1.00 59.25 87 GLN A N 1
ATOM 682 C CA . GLN A 1 87 ? 17.768 -14.192 65.117 1.00 59.25 87 GLN A CA 1
ATOM 683 C C . GLN A 1 87 ? 16.461 -14.833 65.592 1.00 59.25 87 GLN A C 1
ATOM 685 O O . GLN A 1 87 ? 15.456 -14.733 64.898 1.00 59.25 87 GLN A O 1
ATOM 690 N N . GLN A 1 88 ? 16.436 -15.367 66.817 1.00 56.28 88 GLN A N 1
ATOM 691 C CA . GLN A 1 88 ? 15.223 -15.956 67.392 1.00 56.28 88 GLN A CA 1
ATOM 692 C C . GLN A 1 88 ? 14.100 -14.928 67.577 1.00 56.28 88 GLN A C 1
ATOM 694 O O . GLN A 1 88 ? 12.946 -15.240 67.307 1.00 56.28 88 GLN A O 1
ATOM 699 N N . ILE A 1 89 ? 14.414 -13.688 67.974 1.00 59.09 89 ILE A N 1
ATOM 700 C CA . ILE A 1 89 ? 13.397 -12.634 68.130 1.00 59.09 89 ILE A CA 1
ATOM 701 C C . ILE A 1 89 ? 12.806 -12.235 66.771 1.00 59.09 89 ILE A C 1
ATOM 703 O O . ILE A 1 89 ? 11.588 -12.128 66.662 1.00 59.09 89 ILE A O 1
ATOM 707 N N . ALA A 1 90 ? 13.630 -12.087 65.727 1.00 58.97 90 ALA A N 1
ATOM 708 C CA . ALA A 1 90 ? 13.154 -11.767 64.379 1.00 58.97 90 ALA A CA 1
ATOM 709 C C . ALA A 1 90 ? 12.341 -12.914 63.747 1.00 58.97 90 ALA A C 1
ATOM 711 O O . ALA A 1 90 ? 11.382 -12.672 63.015 1.00 58.97 90 ALA A O 1
ATOM 712 N N . GLU A 1 91 ? 12.695 -14.165 64.045 1.00 60.28 91 GLU A N 1
ATOM 713 C CA . GLU A 1 91 ? 11.999 -15.357 63.553 1.00 60.28 91 GLU A CA 1
ATOM 714 C C . GLU A 1 91 ? 10.648 -15.562 64.268 1.00 60.28 91 GLU A C 1
ATOM 716 O O . GLU A 1 91 ? 9.650 -15.875 63.616 1.00 60.28 91 GLU A O 1
ATOM 721 N N . ILE A 1 92 ? 10.574 -15.252 65.571 1.00 60.38 92 ILE A N 1
ATOM 722 C CA . ILE A 1 92 ? 9.326 -15.215 66.356 1.00 60.38 92 ILE A CA 1
ATOM 723 C C . ILE A 1 92 ? 8.421 -14.050 65.914 1.00 60.38 92 ILE A C 1
ATOM 725 O O . ILE A 1 92 ? 7.215 -14.239 65.764 1.00 60.38 92 ILE A O 1
ATOM 729 N N . GLU A 1 93 ? 8.969 -12.859 65.641 1.00 57.62 93 GLU A N 1
ATOM 730 C CA . GLU A 1 93 ? 8.190 -11.718 65.123 1.00 57.62 93 GLU A CA 1
ATOM 731 C C . GLU A 1 93 ? 7.628 -11.989 63.720 1.00 57.62 93 GLU A C 1
ATOM 733 O O . GLU A 1 93 ? 6.509 -11.577 63.399 1.00 57.62 93 GLU A O 1
ATOM 738 N N . LYS A 1 94 ? 8.384 -12.711 62.883 1.00 61.28 94 LYS A N 1
ATOM 739 C CA . LYS A 1 94 ? 7.949 -13.119 61.544 1.00 61.28 94 LYS A CA 1
ATOM 740 C C . LYS A 1 94 ? 6.818 -14.150 61.611 1.00 61.28 94 LYS A C 1
ATOM 742 O O . LYS A 1 94 ? 5.811 -13.969 60.930 1.00 61.28 94 LYS A O 1
ATOM 747 N N . GLN A 1 95 ? 6.920 -15.148 62.493 1.00 53.31 95 GLN A N 1
ATOM 748 C CA . GLN A 1 95 ? 5.837 -16.114 62.732 1.00 53.31 95 GLN A CA 1
ATOM 749 C C . GLN A 1 95 ? 4.587 -15.457 63.347 1.00 53.31 95 GLN A C 1
ATOM 751 O O . GLN A 1 95 ? 3.465 -15.798 62.973 1.00 53.31 95 GLN A O 1
ATOM 756 N N . ALA A 1 96 ? 4.748 -14.459 64.224 1.00 51.84 96 ALA A N 1
ATOM 757 C CA . ALA A 1 96 ? 3.628 -13.699 64.786 1.00 51.84 96 ALA A CA 1
ATOM 758 C C . ALA A 1 96 ? 2.910 -12.815 63.741 1.00 51.84 96 ALA A C 1
ATOM 760 O O . ALA A 1 96 ? 1.694 -12.627 63.823 1.00 51.84 96 ALA A O 1
ATOM 761 N N . LYS A 1 97 ? 3.631 -12.299 62.733 1.00 52.31 97 LYS A N 1
ATOM 762 C CA . LYS A 1 97 ? 3.043 -11.571 61.592 1.00 52.31 97 LYS A CA 1
ATOM 763 C C . LYS A 1 97 ? 2.354 -12.488 60.581 1.00 52.31 97 LYS A C 1
ATOM 765 O O . LYS A 1 97 ? 1.327 -12.098 60.035 1.00 52.31 97 LYS A O 1
ATOM 770 N N . GLU A 1 98 ? 2.878 -13.691 60.354 1.00 50.94 98 GLU A N 1
ATOM 771 C CA . GLU A 1 98 ? 2.266 -14.678 59.452 1.00 50.94 98 GLU A CA 1
ATOM 772 C C . GLU A 1 98 ? 0.969 -15.271 60.042 1.00 50.94 98 GLU A C 1
ATOM 774 O O . GLU A 1 98 ? 0.027 -15.537 59.300 1.00 50.94 98 GLU A O 1
ATOM 779 N N . ALA A 1 99 ? 0.853 -15.375 61.373 1.00 45.88 99 ALA A N 1
ATOM 780 C CA . ALA A 1 99 ? -0.368 -15.844 62.037 1.00 45.88 99 ALA A CA 1
ATOM 781 C C . ALA A 1 99 ? -1.505 -14.798 62.114 1.00 45.88 99 ALA A C 1
ATOM 783 O O . ALA A 1 99 ? -2.663 -15.181 62.279 1.00 45.88 99 ALA A O 1
ATOM 784 N N . SER A 1 100 ? -1.225 -13.491 61.984 1.00 44.47 100 S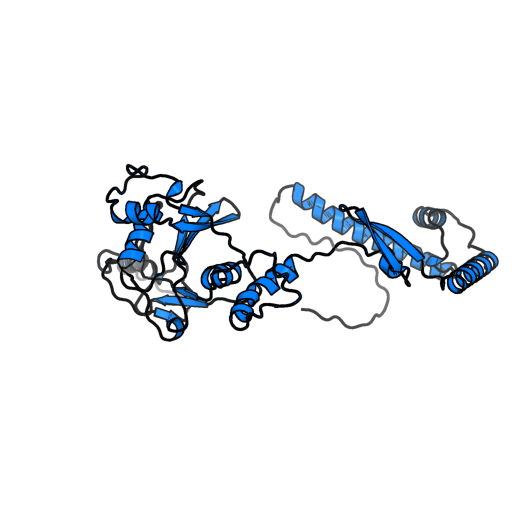ER A N 1
ATOM 785 C CA . SER A 1 100 ? -2.262 -12.436 62.052 1.00 44.47 100 SER A CA 1
ATOM 786 C C . SER A 1 100 ? -2.816 -11.988 60.688 1.00 44.47 100 SER A C 1
ATOM 788 O O . SER A 1 100 ? -3.744 -11.181 60.628 1.00 44.47 100 SER A O 1
ATOM 790 N N . GLN A 1 101 ? -2.314 -12.546 59.581 1.00 47.16 101 GLN A N 1
ATOM 791 C CA . GLN A 1 101 ? -2.641 -12.148 58.204 1.00 47.16 101 GLN A CA 1
ATOM 792 C C . GLN A 1 101 ? -3.831 -12.897 57.563 1.00 47.16 101 GLN A C 1
ATOM 794 O O . GLN A 1 101 ? -3.876 -13.070 56.349 1.00 47.16 101 GLN A O 1
ATOM 799 N N . LEU A 1 102 ? -4.834 -13.305 58.348 1.00 45.66 102 LEU A N 1
ATOM 800 C CA . LEU A 1 102 ? -6.085 -13.891 57.825 1.00 45.66 102 LEU A CA 1
ATOM 801 C C . LEU A 1 102 ? -7.287 -12.932 57.809 1.00 45.66 102 LEU A C 1
ATOM 803 O O . LEU A 1 102 ? -8.413 -13.368 57.583 1.00 45.66 102 LEU A O 1
ATOM 807 N N . ASN A 1 103 ? -7.075 -11.624 57.971 1.00 47.44 103 ASN A N 1
ATOM 808 C CA . ASN A 1 103 ? -8.137 -10.641 57.756 1.00 47.44 103 ASN A CA 1
ATOM 809 C C . ASN A 1 103 ? -7.998 -10.007 56.369 1.00 47.44 103 ASN A C 1
ATOM 811 O O . ASN A 1 103 ? -7.114 -9.185 56.132 1.00 47.44 103 ASN A O 1
ATOM 815 N N . ALA A 1 104 ? -8.889 -10.406 55.458 1.00 47.34 104 ALA A N 1
ATOM 816 C CA . ALA A 1 104 ? -9.048 -9.788 54.149 1.00 47.34 104 ALA A CA 1
ATOM 817 C C . ALA A 1 104 ? -9.310 -8.282 54.310 1.00 47.34 104 ALA A C 1
ATOM 819 O O . ALA A 1 104 ? -10.235 -7.874 55.016 1.00 47.34 104 ALA A O 1
ATOM 820 N N . VAL A 1 105 ? -8.491 -7.448 53.671 1.00 52.41 105 VAL A N 1
ATOM 821 C CA . VAL A 1 105 ? -8.663 -5.993 53.722 1.00 52.41 105 VAL A CA 1
ATOM 822 C C . VAL A 1 105 ? -9.687 -5.608 52.661 1.00 52.41 105 VAL A C 1
ATOM 824 O O . VAL A 1 105 ? -9.447 -5.765 51.465 1.00 52.41 105 VAL A O 1
ATOM 827 N N . THR A 1 106 ? -10.846 -5.120 53.100 1.00 55.53 106 THR A N 1
ATOM 828 C CA . THR A 1 106 ? -11.855 -4.526 52.218 1.00 55.53 106 THR A CA 1
ATOM 829 C C . THR A 1 106 ? -11.530 -3.049 52.012 1.00 55.53 106 THR A C 1
ATOM 831 O O . THR A 1 106 ? -11.648 -2.257 52.950 1.00 55.53 106 THR A O 1
ATOM 834 N N . THR A 1 107 ? -11.136 -2.652 50.806 1.00 58.03 107 THR A N 1
ATOM 835 C CA . THR A 1 107 ? -10.912 -1.240 50.466 1.00 58.03 107 THR A CA 1
ATOM 836 C C . THR A 1 107 ? -12.129 -0.708 49.709 1.00 58.03 107 THR A C 1
ATOM 838 O O . THR A 1 107 ? -12.525 -1.272 48.688 1.00 58.03 107 THR A O 1
ATOM 841 N N . ARG A 1 108 ? -12.740 0.374 50.216 1.00 56.81 108 ARG A N 1
ATOM 842 C CA . ARG A 1 108 ? -13.800 1.112 49.511 1.00 56.81 108 ARG A CA 1
ATOM 843 C C . ARG A 1 108 ? -13.165 2.203 48.660 1.00 56.81 108 ARG A C 1
ATOM 845 O O . ARG A 1 108 ? -12.437 3.039 49.189 1.00 56.81 108 ARG A O 1
ATOM 852 N N . THR A 1 109 ? -13.445 2.202 47.364 1.00 59.28 109 THR A N 1
ATOM 853 C CA . THR A 1 109 ? -13.009 3.263 46.444 1.00 59.28 109 THR A CA 1
ATOM 854 C C . THR A 1 109 ? -14.173 3.703 45.572 1.00 59.28 109 THR A C 1
ATOM 856 O O . THR A 1 109 ? -15.046 2.902 45.261 1.00 59.28 109 THR A O 1
ATOM 859 N N . VAL A 1 110 ? -14.206 4.981 45.203 1.00 61.59 110 VAL A N 1
ATOM 860 C CA . VAL A 1 110 ? -15.228 5.545 44.313 1.00 61.59 110 VAL A CA 1
ATOM 861 C C . VAL A 1 110 ? -14.661 5.684 42.908 1.00 61.59 110 VAL A C 1
ATOM 863 O O . VAL A 1 110 ? -13.551 6.187 42.727 1.00 61.59 110 VAL A O 1
ATOM 866 N N . ASN A 1 111 ? -15.414 5.226 41.909 1.00 58.72 111 ASN A N 1
ATOM 867 C CA . ASN A 1 111 ? -15.051 5.425 40.509 1.00 58.72 111 ASN A CA 1
ATOM 868 C C . ASN A 1 111 ? -15.288 6.887 40.091 1.00 58.72 111 ASN A C 1
ATOM 870 O O . ASN A 1 111 ? -16.006 7.628 40.759 1.00 58.72 111 ASN A O 1
ATOM 874 N N . VAL A 1 112 ? -14.742 7.304 38.943 1.00 61.19 112 VAL A N 1
ATOM 875 C CA . VAL A 1 112 ? -14.853 8.686 38.408 1.00 61.19 112 VAL A CA 1
ATOM 876 C C . VAL A 1 112 ? -16.312 9.153 38.205 1.00 61.19 112 VAL A C 1
ATOM 878 O O . VAL A 1 112 ? -16.571 10.344 38.066 1.00 61.19 112 VAL A O 1
ATOM 881 N N . HIS A 1 113 ? -17.266 8.217 38.224 1.00 48.69 113 HIS A N 1
ATOM 882 C CA . HIS A 1 113 ? -18.710 8.441 38.114 1.00 48.69 113 HIS A CA 1
ATOM 883 C C . HIS A 1 113 ? -19.479 8.321 39.448 1.00 48.69 113 HIS A C 1
ATOM 885 O O . HIS A 1 113 ? -20.704 8.349 39.440 1.00 48.69 113 HIS A O 1
ATOM 891 N N . GLY A 1 114 ? -18.790 8.214 40.591 1.00 56.78 114 GLY A N 1
ATOM 892 C CA . GLY A 1 114 ? -19.405 8.251 41.927 1.00 56.78 114 GLY A CA 1
ATOM 893 C C . GLY A 1 114 ? -19.973 6.925 42.447 1.00 56.78 114 GLY A C 1
ATOM 894 O O . GLY A 1 114 ? -20.592 6.915 43.505 1.00 56.78 114 GLY A O 1
ATOM 895 N N . GLU A 1 115 ? -19.757 5.809 41.749 1.00 54.34 115 GLU A N 1
ATOM 896 C CA . GLU A 1 115 ? -20.159 4.477 42.223 1.00 54.34 115 GLU A CA 1
ATOM 897 C C . GLU A 1 115 ? -19.127 3.896 43.203 1.00 54.34 115 GLU A C 1
ATOM 899 O O . GLU A 1 115 ? -17.920 3.916 42.932 1.00 54.34 115 GLU A O 1
ATOM 904 N N . GLU A 1 116 ? -19.602 3.372 44.339 1.00 43.91 116 GLU A N 1
ATOM 905 C CA . GLU A 1 116 ? -18.768 2.732 45.362 1.00 43.91 116 GLU A CA 1
ATOM 906 C C . GLU A 1 116 ? -18.388 1.297 44.960 1.00 43.91 116 GLU A C 1
ATOM 908 O O . GLU A 1 116 ? -19.231 0.410 44.845 1.00 43.91 116 GLU A O 1
ATOM 913 N N . LEU A 1 117 ? -17.087 1.054 44.808 1.00 52.81 117 LEU A N 1
ATOM 914 C CA . LEU A 1 117 ? -16.482 -0.263 44.637 1.00 52.81 117 LEU A CA 1
ATOM 915 C C . LEU A 1 117 ? -15.918 -0.749 45.973 1.00 52.81 117 LEU A C 1
ATOM 917 O O . LEU A 1 117 ? -15.020 -0.129 46.550 1.00 52.81 117 LEU A O 1
ATOM 921 N N . ILE A 1 118 ? -16.425 -1.890 46.446 1.00 54.56 118 ILE A N 1
ATOM 922 C CA . ILE A 1 118 ? -15.907 -2.600 47.620 1.00 54.56 118 ILE A CA 1
ATOM 923 C C . ILE A 1 118 ? -15.078 -3.783 47.117 1.00 54.56 118 ILE A C 1
ATOM 925 O O . ILE A 1 118 ? -15.631 -4.779 46.655 1.00 54.56 118 ILE A O 1
ATOM 929 N N . VAL A 1 119 ? -13.751 -3.676 47.194 1.00 52.81 119 VAL A N 1
ATOM 930 C CA . VAL A 1 119 ? -12.835 -4.744 46.768 1.00 52.81 119 VAL A CA 1
ATOM 931 C C . VAL A 1 119 ? -12.260 -5.421 48.004 1.00 52.81 119 VAL A C 1
ATOM 933 O O . VAL A 1 119 ? -11.693 -4.760 48.873 1.00 52.81 119 VAL A O 1
ATOM 936 N N . THR A 1 120 ? -12.438 -6.738 48.094 1.00 50.19 120 THR A N 1
ATOM 937 C CA . THR A 1 120 ? -11.914 -7.567 49.187 1.00 50.19 120 THR A CA 1
ATOM 938 C C . THR A 1 120 ? -10.667 -8.278 48.687 1.00 50.19 120 THR A C 1
ATOM 940 O O . THR A 1 120 ? -10.776 -9.201 47.884 1.00 50.19 120 THR A O 1
ATOM 943 N N . THR A 1 121 ? -9.489 -7.842 49.130 1.00 53.34 121 THR A N 1
ATOM 944 C CA . THR A 1 121 ? -8.217 -8.440 48.704 1.00 53.34 121 THR A CA 1
ATOM 945 C C . THR A 1 121 ? -7.738 -9.418 49.774 1.00 53.34 121 THR A C 1
ATOM 947 O O . THR A 1 121 ? -7.510 -9.038 50.924 1.00 53.34 121 THR A O 1
ATOM 950 N N . THR A 1 122 ? -7.605 -10.693 49.408 1.00 56.25 122 THR A N 1
ATOM 951 C CA . THR A 1 122 ? -7.256 -11.793 50.325 1.00 56.25 122 THR A CA 1
ATOM 952 C C . THR A 1 122 ? -5.755 -12.091 50.399 1.00 56.25 122 THR A C 1
ATOM 954 O O . THR A 1 122 ? -5.353 -12.873 51.254 1.00 56.25 122 THR A O 1
ATOM 957 N N . SER A 1 123 ? -4.914 -11.495 49.540 1.00 55.19 123 SER A N 1
ATOM 958 C CA . SER A 1 123 ? -3.473 -11.798 49.474 1.00 55.19 123 SER A CA 1
ATOM 959 C C . SER A 1 123 ? -2.579 -10.550 49.333 1.00 55.19 123 SER A C 1
ATOM 961 O O . SER A 1 123 ? -2.835 -9.713 48.464 1.00 55.19 123 SER A O 1
ATOM 963 N N . PRO A 1 124 ? -1.470 -10.440 50.098 1.00 51.91 124 PRO A N 1
ATOM 964 C CA . PRO A 1 124 ? -0.480 -9.362 49.965 1.00 51.91 124 PRO A CA 1
ATOM 965 C C . PRO A 1 124 ? 0.235 -9.305 48.600 1.00 51.91 124 PRO A C 1
ATOM 967 O O . PRO A 1 124 ? 0.765 -8.259 48.230 1.00 51.91 124 PRO A O 1
ATOM 970 N N . TYR A 1 125 ? 0.248 -10.404 47.832 1.00 50.69 125 TYR A N 1
ATOM 971 C CA . TYR A 1 125 ? 0.879 -10.467 46.503 1.00 50.69 125 TYR A CA 1
ATOM 972 C C . TYR A 1 125 ? 0.134 -9.627 45.450 1.00 50.69 125 TYR A C 1
ATOM 974 O O . TYR A 1 125 ? 0.739 -9.108 44.515 1.00 50.69 125 TYR A O 1
ATOM 982 N N . GLU A 1 126 ? -1.174 -9.432 45.620 1.00 51.22 126 GLU A N 1
ATOM 983 C CA . GLU A 1 126 ? -1.989 -8.634 44.696 1.00 51.22 126 GLU A CA 1
ATOM 984 C C . GLU A 1 126 ? -1.811 -7.119 44.893 1.00 51.22 126 GLU A C 1
ATOM 986 O O . GLU A 1 126 ? -2.121 -6.348 43.986 1.00 51.22 126 GLU A O 1
ATOM 991 N N . GLN A 1 127 ? -1.261 -6.673 46.031 1.00 51.25 127 GLN A N 1
ATOM 992 C CA . GLN A 1 127 ? -1.036 -5.246 46.303 1.00 51.25 127 GLN A CA 1
ATOM 993 C C . GLN A 1 127 ? 0.200 -4.673 45.592 1.00 51.25 127 GLN A C 1
ATOM 995 O O . GLN A 1 127 ? 0.225 -3.486 45.276 1.00 51.25 127 GLN A O 1
ATOM 1000 N N . THR A 1 128 ? 1.221 -5.484 45.305 1.00 51.75 128 THR A N 1
ATOM 1001 C CA . THR A 1 128 ? 2.470 -5.015 44.671 1.00 51.75 128 THR A CA 1
ATOM 1002 C C . THR A 1 128 ? 2.442 -5.067 43.144 1.00 51.75 128 THR A C 1
ATOM 1004 O O . THR A 1 128 ? 3.254 -4.408 42.496 1.00 51.75 128 THR A O 1
ATOM 1007 N N . ALA A 1 129 ? 1.489 -5.789 42.550 1.00 43.88 129 ALA A N 1
ATOM 1008 C CA . ALA A 1 129 ? 1.355 -5.948 41.103 1.00 43.88 129 ALA A CA 1
ATOM 1009 C C . ALA A 1 129 ? 0.102 -5.268 40.524 1.00 43.88 129 ALA A C 1
ATOM 1011 O O . ALA A 1 129 ? -0.403 -5.696 39.484 1.00 43.88 129 ALA A O 1
ATOM 1012 N N . PHE A 1 130 ? -0.382 -4.181 41.137 1.00 41.75 130 PHE A N 1
ATOM 1013 C CA . PHE A 1 130 ? -1.413 -3.337 40.528 1.00 41.75 130 PHE A CA 1
ATOM 1014 C C . PHE A 1 130 ? -0.810 -2.444 39.430 1.00 41.75 130 PHE A C 1
ATOM 1016 O O . PHE A 1 130 ? -0.725 -1.224 39.534 1.00 41.75 130 PHE A O 1
ATOM 1023 N N . GLY A 1 131 ? -0.354 -3.073 38.350 1.00 45.84 131 GLY A N 1
ATOM 1024 C CA . GLY A 1 131 ? -0.223 -2.407 37.064 1.00 45.84 131 GLY A CA 1
ATOM 1025 C C . GLY A 1 131 ? -1.541 -2.596 36.337 1.00 45.84 131 GLY A C 1
ATOM 1026 O O . GLY A 1 131 ? -1.965 -3.737 36.149 1.00 45.84 131 GLY A O 1
ATOM 1027 N N . SER A 1 132 ? -2.188 -1.520 35.889 1.00 45.69 132 SER A N 1
ATOM 1028 C CA . SER A 1 132 ? -3.287 -1.640 34.933 1.00 45.69 132 SER A CA 1
ATOM 1029 C C . SER A 1 132 ? -2.719 -2.177 33.616 1.00 45.69 132 SER A C 1
ATOM 1031 O O . SER A 1 132 ? -2.422 -1.434 32.682 1.00 45.69 132 SER A O 1
ATOM 1033 N N . LYS A 1 133 ? -2.513 -3.491 33.529 1.00 54.72 133 LYS A N 1
ATOM 1034 C CA . LYS A 1 133 ? -2.193 -4.176 32.284 1.00 54.72 133 LYS A CA 1
ATOM 1035 C C . LYS A 1 133 ? -3.485 -4.291 31.488 1.00 54.72 133 LYS A C 1
ATOM 1037 O O . LYS A 1 133 ? -3.984 -5.378 31.218 1.00 54.72 133 LYS A O 1
ATOM 1042 N N . THR A 1 134 ? -4.025 -3.160 31.045 1.00 53.50 134 THR A N 1
ATOM 1043 C CA . THR A 1 134 ? -4.661 -3.146 29.732 1.00 53.50 134 THR A CA 1
ATOM 1044 C C . THR A 1 134 ? -3.548 -3.411 28.727 1.00 53.50 134 THR A C 1
ATOM 1046 O O . THR A 1 134 ? -2.957 -2.488 28.172 1.00 53.50 134 THR A O 1
ATOM 1049 N N . ASP A 1 135 ? -3.195 -4.688 28.574 1.00 60.53 135 ASP A N 1
ATOM 1050 C CA . ASP A 1 135 ? -2.203 -5.151 27.619 1.00 60.53 135 ASP A CA 1
ATOM 1051 C C . ASP A 1 135 ? -2.807 -4.983 26.223 1.00 60.53 135 ASP A C 1
ATOM 1053 O O . ASP A 1 135 ? -3.488 -5.856 25.674 1.00 60.53 135 ASP A O 1
ATOM 1057 N N . TRP A 1 136 ? -2.646 -3.771 25.692 1.00 62.84 136 TRP A N 1
ATOM 1058 C CA . TRP A 1 136 ? -3.168 -3.362 24.396 1.00 62.84 136 TRP A CA 1
ATOM 1059 C C . TRP A 1 136 ? -2.676 -4.291 23.288 1.00 62.84 136 TRP A C 1
ATOM 1061 O O . TRP A 1 136 ? -3.360 -4.432 22.282 1.00 62.84 136 TRP A O 1
ATOM 1071 N N . ARG A 1 137 ? -1.543 -4.978 23.488 1.00 55.47 137 ARG A N 1
ATOM 1072 C CA . ARG A 1 137 ? -0.982 -5.932 22.530 1.00 55.47 137 ARG A CA 1
ATOM 1073 C C . ARG A 1 137 ? -1.861 -7.164 22.408 1.00 55.47 137 ARG A C 1
ATOM 1075 O O . ARG A 1 137 ? -2.221 -7.546 21.301 1.00 55.47 137 ARG A O 1
ATOM 1082 N N . VAL A 1 138 ? -2.282 -7.744 23.533 1.00 70.19 138 VAL A N 1
ATOM 1083 C CA . VAL A 1 138 ? -3.201 -8.894 23.533 1.00 70.19 138 VAL A CA 1
ATOM 1084 C C . VAL A 1 138 ? -4.550 -8.502 22.925 1.00 70.19 138 VAL A C 1
ATOM 1086 O O . VAL A 1 138 ? -5.128 -9.277 22.167 1.00 70.19 138 VAL A O 1
ATOM 1089 N N . ARG A 1 139 ? -5.025 -7.276 23.191 1.00 67.75 139 ARG A N 1
ATOM 1090 C CA . ARG A 1 139 ? -6.268 -6.744 22.604 1.00 67.75 139 ARG A CA 1
ATOM 1091 C C . ARG A 1 139 ? -6.152 -6.440 21.108 1.00 67.75 139 ARG A C 1
ATOM 1093 O O . ARG A 1 139 ? -7.088 -6.704 20.368 1.00 67.75 139 ARG A O 1
ATOM 1100 N N . ALA A 1 140 ? -5.014 -5.929 20.648 1.00 61.53 140 ALA A N 1
ATOM 1101 C CA . ALA A 1 140 ? -4.760 -5.686 19.231 1.00 61.53 140 ALA A CA 1
ATOM 1102 C C . ALA A 1 140 ? -4.667 -7.007 18.451 1.00 61.53 140 ALA A C 1
ATOM 1104 O O . ALA A 1 140 ? -5.224 -7.123 17.364 1.00 61.53 140 ALA A O 1
ATOM 1105 N N . ILE A 1 141 ? -4.040 -8.033 19.037 1.00 65.94 141 ILE A N 1
ATOM 1106 C CA . ILE A 1 141 ? -3.972 -9.380 18.453 1.00 65.94 141 ILE A CA 1
ATOM 1107 C C . ILE A 1 141 ? -5.348 -10.058 18.464 1.00 65.94 141 ILE A C 1
ATOM 1109 O O . ILE A 1 141 ? -5.686 -10.768 17.527 1.00 65.94 141 ILE A O 1
ATOM 1113 N N . SER A 1 142 ? -6.177 -9.863 19.491 1.00 68.81 142 SER A N 1
ATOM 1114 C CA . SER A 1 142 ? -7.537 -10.418 19.477 1.00 68.81 142 SER A CA 1
ATOM 1115 C C . SER A 1 142 ? -8.464 -9.674 18.511 1.00 68.81 142 SER A C 1
ATOM 1117 O O . SER A 1 142 ? -9.370 -10.293 17.948 1.00 68.81 142 SER A O 1
ATOM 1119 N N . ALA A 1 143 ? -8.201 -8.387 18.258 1.00 67.94 143 ALA A N 1
ATOM 1120 C CA . ALA A 1 143 ? -8.921 -7.589 17.274 1.00 67.94 143 ALA A CA 1
ATOM 1121 C C . ALA A 1 143 ? -8.723 -8.084 15.835 1.00 67.94 143 ALA A C 1
ATOM 1123 O O . ALA A 1 143 ? -9.645 -7.960 15.034 1.00 67.94 143 ALA A O 1
ATOM 1124 N N . THR A 1 144 ? -7.604 -8.736 15.501 1.00 67.75 144 THR A N 1
ATOM 1125 C CA . THR A 1 144 ? -7.442 -9.328 14.160 1.00 67.75 144 THR A CA 1
ATOM 1126 C C . THR A 1 144 ? -8.422 -10.471 13.894 1.00 67.75 144 THR A C 1
ATOM 1128 O O . THR A 1 144 ? -8.742 -10.720 12.742 1.00 67.75 144 THR A O 1
ATOM 1131 N N . ASN A 1 145 ? -8.966 -11.118 14.932 1.00 67.69 145 ASN A N 1
ATOM 1132 C CA . ASN A 1 145 ? -9.952 -12.199 14.810 1.00 67.69 145 ASN A CA 1
ATOM 1133 C C . ASN A 1 145 ? -11.408 -11.721 14.934 1.00 67.69 145 ASN A C 1
ATOM 1135 O O . ASN A 1 145 ? -12.329 -12.543 14.910 1.00 67.69 145 ASN A O 1
ATOM 1139 N N . LEU A 1 146 ? -11.652 -10.413 15.095 1.00 71.81 146 LEU A N 1
ATOM 1140 C CA . LEU A 1 146 ? -13.007 -9.893 15.313 1.00 71.81 146 LEU A CA 1
ATOM 1141 C C . LEU A 1 146 ? -13.929 -10.187 14.116 1.00 71.81 146 LEU A C 1
ATOM 1143 O O . LEU A 1 146 ? -15.111 -10.467 14.318 1.00 71.81 146 LEU A O 1
ATOM 1147 N N . TYR A 1 147 ? -13.386 -10.227 12.893 1.00 70.00 147 TYR A N 1
ATOM 1148 C CA . TYR A 1 147 ? -14.150 -10.497 11.668 1.00 70.00 147 TYR A CA 1
ATOM 1149 C C . TYR A 1 147 ? -14.877 -11.855 11.686 1.00 70.00 147 TYR A C 1
ATOM 1151 O O . TYR A 1 147 ? -15.974 -11.964 11.140 1.00 70.00 147 TYR A O 1
ATOM 1159 N N . LEU A 1 148 ? -14.338 -12.870 12.376 1.00 72.38 148 LEU A N 1
ATOM 1160 C CA . LEU A 1 148 ? -14.973 -14.190 12.510 1.00 72.38 148 LEU A CA 1
ATOM 1161 C C . LEU A 1 148 ? -16.291 -14.121 13.294 1.00 72.38 148 LEU A C 1
ATOM 1163 O O . LEU A 1 148 ? -17.213 -14.902 13.059 1.00 72.38 148 LEU A O 1
ATOM 1167 N N . ARG A 1 149 ? -16.408 -13.150 14.207 1.00 73.94 149 ARG A N 1
ATOM 1168 C CA . ARG A 1 149 ? -17.594 -12.961 15.055 1.00 73.94 149 ARG A CA 1
ATOM 1169 C C . ARG A 1 149 ? -18.756 -12.309 14.303 1.00 73.94 149 ARG A C 1
ATOM 1171 O O . ARG A 1 149 ? -19.895 -12.405 14.742 1.00 73.94 149 ARG A O 1
ATOM 1178 N N . VAL A 1 150 ? -18.499 -11.703 13.141 1.00 73.31 150 VAL A N 1
ATOM 1179 C CA . VAL A 1 150 ? -19.515 -11.031 12.309 1.00 73.31 150 VAL A CA 1
ATOM 1180 C C . VAL A 1 150 ? -20.532 -12.015 11.711 1.00 73.31 150 VAL A C 1
ATOM 1182 O O . VAL A 1 150 ? -21.637 -11.617 11.330 1.00 73.31 150 VAL A O 1
ATOM 1185 N N . ASN A 1 151 ? -20.186 -13.304 11.635 1.00 74.12 151 ASN A N 1
ATOM 1186 C CA . ASN A 1 151 ? -21.076 -14.343 11.115 1.00 74.12 151 ASN A CA 1
ATOM 1187 C C . ASN A 1 151 ? -22.212 -14.692 12.089 1.00 74.12 151 ASN A C 1
ATOM 1189 O O . ASN A 1 151 ? -23.317 -14.999 11.643 1.00 74.12 151 ASN A O 1
ATOM 1193 N N . HIS A 1 152 ? -21.977 -14.565 13.398 1.00 77.56 152 HIS A N 1
ATOM 1194 C CA . HIS A 1 152 ? -22.942 -14.890 14.450 1.00 77.56 152 HIS A CA 1
ATOM 1195 C C . HIS A 1 152 ? -23.158 -13.675 15.361 1.00 77.56 152 HIS A C 1
ATOM 1197 O O . HIS A 1 152 ? -22.507 -13.528 16.393 1.00 77.56 152 HIS A O 1
ATOM 1203 N N . ILE A 1 153 ? -24.069 -12.787 14.953 1.00 80.88 153 ILE A N 1
ATOM 1204 C CA . ILE A 1 153 ? -24.437 -11.583 15.709 1.00 80.88 153 ILE A CA 1
ATOM 1205 C C . ILE A 1 153 ? -25.722 -11.875 16.483 1.00 80.88 153 ILE A C 1
ATOM 1207 O O . ILE A 1 153 ? -26.757 -12.141 15.872 1.00 80.88 153 ILE A O 1
ATOM 1211 N N . TYR A 1 154 ? -25.651 -11.790 17.810 1.00 81.94 154 TYR A N 1
ATOM 1212 C CA . TYR A 1 154 ? -26.804 -11.893 18.701 1.00 81.94 154 TYR A CA 1
ATOM 1213 C C . TYR A 1 154 ? -27.206 -10.492 19.157 1.00 81.94 154 TYR A C 1
ATOM 1215 O O . TYR A 1 154 ? -26.358 -9.718 19.602 1.00 81.94 154 TYR A O 1
ATOM 1223 N N . VAL A 1 155 ? -28.487 -10.161 19.030 1.00 81.69 155 VAL A N 1
ATOM 1224 C CA . VAL A 1 155 ? -29.062 -8.925 19.570 1.00 81.69 155 VAL A CA 1
ATOM 1225 C C . VAL A 1 155 ? -29.833 -9.323 20.816 1.00 81.69 155 VAL A C 1
ATOM 1227 O O . VAL A 1 155 ? -30.740 -10.145 20.718 1.00 81.69 155 VAL A O 1
ATOM 1230 N N . ASN A 1 156 ? -29.441 -8.792 21.976 1.00 80.81 156 ASN A N 1
ATOM 1231 C CA . ASN A 1 156 ? -30.209 -9.024 23.193 1.00 80.81 156 ASN A CA 1
ATOM 1232 C C . ASN A 1 156 ? -31.510 -8.205 23.137 1.00 80.81 156 ASN A C 1
ATOM 1234 O O . ASN A 1 156 ? -31.492 -7.051 22.709 1.00 80.81 156 ASN A O 1
ATOM 1238 N N . SER A 1 157 ? -32.620 -8.815 23.542 1.00 74.81 157 SER A N 1
ATOM 1239 C CA . SER A 1 157 ? -33.971 -8.247 23.495 1.00 74.81 157 SER A CA 1
ATOM 1240 C C . SER A 1 157 ? -34.606 -8.085 24.881 1.00 74.81 157 SER A C 1
ATOM 1242 O O . SER A 1 157 ? -35.829 -8.008 24.979 1.00 74.81 157 SER A O 1
ATOM 1244 N N . ASP A 1 158 ? -33.802 -8.048 25.943 1.00 75.56 158 ASP A N 1
ATOM 1245 C CA . ASP A 1 158 ? -34.302 -7.916 27.314 1.00 75.56 158 ASP A CA 1
ATOM 1246 C C . ASP A 1 158 ? -34.861 -6.503 27.612 1.00 75.56 158 ASP A C 1
ATOM 1248 O O . ASP A 1 158 ? -34.296 -5.492 27.192 1.00 75.56 158 ASP A O 1
ATOM 1252 N N . ASP A 1 159 ? -35.978 -6.455 28.352 1.00 65.69 159 ASP A N 1
ATOM 1253 C CA . ASP A 1 159 ? -36.648 -5.264 28.915 1.00 65.69 159 ASP A CA 1
ATOM 1254 C C . ASP A 1 159 ? -36.990 -4.122 27.933 1.00 65.69 159 ASP A C 1
ATOM 1256 O O . ASP A 1 159 ? -36.669 -2.945 28.143 1.00 65.69 159 ASP A O 1
ATOM 1260 N N . ILE A 1 160 ? -37.730 -4.447 26.868 1.00 65.12 160 ILE A N 1
ATOM 1261 C CA . ILE A 1 160 ? -38.277 -3.450 25.934 1.00 65.12 160 ILE A CA 1
ATOM 1262 C C . ILE A 1 160 ? -39.373 -2.630 26.637 1.00 65.12 160 ILE A C 1
ATOM 1264 O O . ILE A 1 160 ? -40.499 -3.087 26.824 1.00 65.12 160 ILE A O 1
ATOM 1268 N N . LYS A 1 161 ? -39.058 -1.386 27.009 1.00 72.19 161 LYS A N 1
ATOM 1269 C CA . LYS A 1 161 ? -40.053 -0.421 27.500 1.00 72.19 161 LYS A CA 1
ATOM 1270 C C . LYS A 1 161 ? -40.936 0.051 26.340 1.00 72.19 161 LYS A C 1
ATOM 1272 O O . LYS A 1 161 ? -40.413 0.576 25.362 1.00 72.19 161 LYS A O 1
ATOM 1277 N N . GLU A 1 162 ? -42.260 -0.045 26.481 1.00 68.56 162 GLU A N 1
ATOM 1278 C CA . GLU A 1 162 ? -43.237 0.386 25.457 1.00 68.56 162 GLU A CA 1
ATOM 1279 C C . GLU A 1 162 ? -43.141 1.880 25.085 1.00 68.56 162 GLU A C 1
ATOM 1281 O O . GLU A 1 162 ? -43.565 2.282 24.007 1.00 68.56 162 GLU A O 1
ATOM 1286 N N . THR A 1 163 ? -42.553 2.712 25.949 1.00 79.00 163 THR A N 1
ATOM 1287 C CA . THR A 1 163 ? -42.347 4.153 25.718 1.00 79.00 163 THR A CA 1
ATOM 1288 C C . THR A 1 163 ? -40.964 4.509 25.153 1.00 79.00 163 THR A C 1
ATOM 1290 O O . THR A 1 163 ? -40.658 5.690 24.987 1.00 79.00 163 THR A O 1
ATOM 1293 N N . GLY A 1 164 ? -40.103 3.521 24.881 1.00 73.31 164 GLY A N 1
ATOM 1294 C CA . GLY A 1 164 ? -38.739 3.727 24.385 1.00 73.31 164 GLY A CA 1
ATOM 1295 C C . GLY A 1 164 ? -38.629 3.789 22.858 1.00 73.31 164 GLY A C 1
ATOM 1296 O O . GLY A 1 164 ? -39.438 3.220 22.130 1.00 73.31 164 GLY A O 1
ATOM 1297 N N . TYR A 1 165 ? -37.582 4.448 22.355 1.00 75.81 165 TYR A N 1
ATOM 1298 C CA . TYR A 1 165 ? -37.256 4.435 20.926 1.00 75.81 165 TYR A CA 1
ATOM 1299 C C . TYR A 1 165 ? -36.577 3.122 20.517 1.00 75.81 165 TYR A C 1
ATOM 1301 O O . TYR A 1 165 ? -35.629 2.675 21.165 1.00 75.81 165 TYR A O 1
ATOM 1309 N N . THR A 1 166 ? -37.018 2.537 19.401 1.00 81.00 166 THR A N 1
ATOM 1310 C CA . THR A 1 166 ? -36.350 1.394 18.763 1.00 81.00 166 THR A CA 1
ATOM 1311 C C . THR A 1 166 ? -35.317 1.886 17.752 1.00 81.00 166 THR A C 1
ATOM 1313 O O . THR A 1 166 ? -35.654 2.593 16.803 1.00 81.00 166 THR A O 1
ATOM 1316 N N . TYR A 1 167 ? -34.058 1.485 17.927 1.00 79.62 167 TYR A N 1
ATOM 1317 C CA . TYR A 1 167 ? -32.970 1.831 17.013 1.00 79.62 167 TYR A CA 1
ATOM 1318 C C . TYR A 1 167 ? -32.674 0.678 16.056 1.00 79.62 167 TYR A C 1
ATOM 1320 O O . TYR A 1 167 ? -32.524 -0.469 16.472 1.00 79.62 167 TYR A O 1
ATOM 1328 N N . ILE A 1 168 ? -32.552 0.996 14.768 1.00 82.38 168 ILE A N 1
ATOM 1329 C CA . ILE A 1 168 ? -32.235 0.030 13.713 1.00 82.38 168 ILE A CA 1
ATOM 1330 C C . ILE A 1 168 ? -30.820 0.322 13.212 1.00 82.38 168 ILE A C 1
ATOM 1332 O O . ILE A 1 168 ? -30.553 1.407 12.699 1.00 82.38 168 ILE A O 1
ATOM 1336 N N . MET A 1 169 ? -29.912 -0.648 13.344 1.00 78.25 169 MET A N 1
ATOM 1337 C CA . MET A 1 169 ? -28.543 -0.538 12.837 1.00 78.25 169 MET A CA 1
ATOM 1338 C C . MET A 1 169 ? -28.376 -1.329 11.529 1.00 78.25 169 MET A C 1
ATOM 1340 O O . MET A 1 169 ? -28.615 -2.540 11.510 1.00 78.25 169 MET A O 1
ATOM 1344 N N . PRO A 1 170 ? -27.908 -0.696 10.438 1.00 82.44 170 PRO A N 1
ATOM 1345 C CA . PRO A 1 170 ? -27.577 -1.400 9.205 1.00 82.44 170 PRO A CA 1
ATOM 1346 C C . PRO A 1 170 ? -26.436 -2.407 9.405 1.00 82.44 170 PRO A C 1
ATOM 1348 O O . PRO A 1 170 ? -25.343 -2.071 9.868 1.00 82.44 170 PRO A O 1
ATOM 1351 N N . LYS A 1 171 ? -26.668 -3.663 9.005 1.00 75.06 171 LYS A N 1
ATOM 1352 C CA . LYS A 1 171 ? -25.719 -4.769 9.219 1.00 75.06 171 LYS A CA 1
ATOM 1353 C C . LYS A 1 171 ? -24.367 -4.526 8.541 1.00 75.06 171 LYS A C 1
ATOM 1355 O O . LYS A 1 171 ? -23.342 -4.891 9.099 1.00 75.06 171 LYS A O 1
ATOM 1360 N N . ASN A 1 172 ? -24.344 -3.900 7.365 1.00 68.81 172 ASN A N 1
ATOM 1361 C CA . ASN A 1 172 ? -23.118 -3.568 6.626 1.00 68.81 172 ASN A CA 1
ATOM 1362 C C . ASN A 1 172 ? -22.199 -2.599 7.389 1.00 68.81 172 ASN A C 1
ATOM 1364 O O . ASN A 1 172 ? -20.982 -2.766 7.332 1.00 68.81 172 ASN A O 1
ATOM 1368 N N . ILE A 1 173 ? -22.768 -1.639 8.125 1.00 73.19 173 ILE A N 1
ATOM 1369 C CA . ILE A 1 173 ? -22.010 -0.703 8.965 1.00 73.19 173 ILE A CA 1
ATOM 1370 C C . ILE A 1 173 ? -21.350 -1.466 10.115 1.00 73.19 173 ILE A C 1
ATOM 1372 O O . ILE A 1 173 ? -20.147 -1.339 10.329 1.00 73.19 173 ILE A O 1
ATOM 1376 N N . LEU A 1 174 ? -22.104 -2.346 10.780 1.00 75.75 174 LEU A N 1
ATOM 1377 C CA . LEU A 1 174 ? -21.577 -3.199 11.846 1.00 75.75 174 LEU A CA 1
ATOM 1378 C C . LEU A 1 174 ? -20.476 -4.147 11.342 1.00 75.75 174 LEU A C 1
ATOM 1380 O O . LEU A 1 174 ? -19.468 -4.336 12.016 1.00 75.75 174 LEU A O 1
ATOM 1384 N N . LYS A 1 175 ? -20.622 -4.713 10.134 1.00 71.31 175 LYS A N 1
ATOM 1385 C CA . LYS A 1 175 ? -19.570 -5.544 9.527 1.00 71.31 175 LYS A CA 1
ATOM 1386 C C . LYS A 1 175 ? -18.298 -4.736 9.266 1.00 71.31 175 LYS A C 1
ATOM 1388 O O . LYS A 1 175 ? -17.226 -5.170 9.668 1.00 71.31 175 LYS A O 1
ATOM 1393 N N . LYS A 1 176 ? -18.408 -3.562 8.625 1.00 68.12 176 LYS A N 1
ATOM 1394 C CA . LYS A 1 176 ? -17.255 -2.678 8.368 1.00 68.12 176 LYS A CA 1
ATOM 1395 C C . LYS A 1 176 ? -16.555 -2.271 9.669 1.00 68.12 176 LYS A C 1
ATOM 1397 O O . LYS A 1 176 ? -15.335 -2.221 9.690 1.00 68.12 176 LYS A O 1
ATOM 1402 N N . PHE A 1 177 ? -17.310 -2.048 10.745 1.00 68.00 177 PHE A N 1
ATOM 1403 C CA . PHE A 1 177 ? -16.765 -1.703 12.059 1.00 68.00 177 PHE A CA 1
ATOM 1404 C C . PHE A 1 177 ? -15.914 -2.822 12.691 1.00 68.00 177 PHE A C 1
ATOM 1406 O O . PHE A 1 177 ? -14.978 -2.540 13.430 1.00 68.00 177 PHE A O 1
ATOM 1413 N N . ILE A 1 178 ? -16.227 -4.090 12.409 1.00 71.06 178 ILE A N 1
ATOM 1414 C CA . ILE A 1 178 ? -15.600 -5.255 13.056 1.00 71.06 178 ILE A CA 1
ATOM 1415 C C . ILE A 1 178 ? -14.471 -5.869 12.197 1.00 71.06 178 ILE A C 1
ATOM 1417 O O . ILE A 1 178 ? -13.604 -6.569 12.719 1.00 71.06 178 ILE A O 1
ATOM 1421 N N . CYS A 1 179 ? -14.462 -5.649 10.881 1.00 68.06 179 CYS A N 1
ATOM 1422 C CA . CYS A 1 179 ? -13.540 -6.330 9.967 1.00 68.06 179 CYS A CA 1
ATOM 1423 C C . CYS A 1 179 ? -12.113 -5.748 9.967 1.00 68.06 179 CYS A C 1
ATOM 1425 O O . CYS A 1 179 ? -11.920 -4.555 9.758 1.00 68.06 179 CYS A O 1
ATOM 1427 N N . VAL A 1 180 ? -11.111 -6.629 10.072 1.00 74.94 180 VAL A N 1
ATOM 1428 C CA . VAL A 1 180 ? -9.683 -6.338 9.846 1.00 74.94 180 VAL A CA 1
ATOM 1429 C C . VAL A 1 180 ? -9.246 -7.010 8.542 1.00 74.94 180 VAL A C 1
ATOM 1431 O O . VAL A 1 180 ? -9.682 -8.124 8.254 1.00 74.94 180 VAL A O 1
ATOM 1434 N N . LYS A 1 181 ? -8.411 -6.338 7.739 1.00 80.19 181 LYS A N 1
ATOM 1435 C CA . LYS A 1 181 ? -7.815 -6.900 6.517 1.00 80.19 181 LYS A CA 1
ATOM 1436 C C . LYS A 1 181 ? -6.365 -7.294 6.771 1.00 80.19 181 LYS A C 1
ATOM 1438 O O . LYS A 1 181 ? -5.610 -6.527 7.362 1.00 80.19 181 LYS A O 1
ATOM 1443 N N . GLU A 1 182 ? -5.985 -8.478 6.310 1.00 81.81 182 GLU A N 1
ATOM 1444 C CA . GLU A 1 182 ? -4.644 -9.033 6.471 1.00 81.81 182 GLU A CA 1
ATOM 1445 C C . GLU A 1 182 ? -3.950 -9.154 5.111 1.00 81.81 182 GLU A C 1
ATOM 1447 O O . GLU A 1 182 ? -4.496 -9.746 4.181 1.00 81.81 182 GLU A O 1
ATOM 1452 N N . ILE A 1 183 ? -2.736 -8.609 4.990 1.00 87.69 183 ILE A N 1
ATOM 1453 C CA . ILE A 1 183 ? -1.936 -8.713 3.764 1.00 87.69 183 ILE A CA 1
ATOM 1454 C C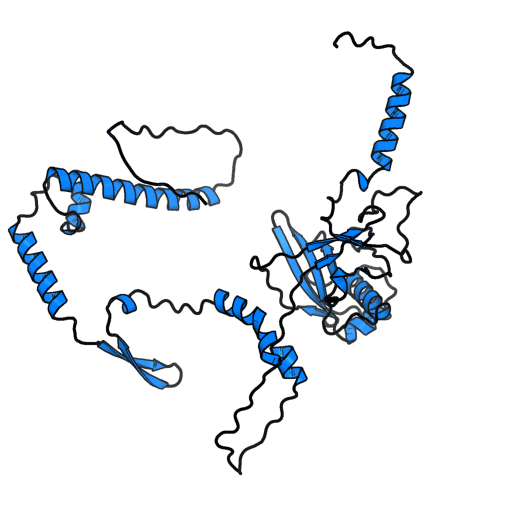 . ILE A 1 183 ? -1.178 -10.045 3.796 1.00 87.69 183 ILE A C 1
ATOM 1456 O O . ILE A 1 183 ? -0.239 -10.224 4.573 1.00 87.69 183 ILE A O 1
ATOM 1460 N N . ARG A 1 184 ? -1.611 -10.999 2.965 1.00 87.25 184 ARG A N 1
ATOM 1461 C CA . ARG A 1 184 ? -1.037 -12.357 2.885 1.00 87.25 184 ARG A CA 1
ATOM 1462 C C . ARG A 1 184 ? 0.021 -12.500 1.796 1.00 87.25 184 ARG A C 1
ATOM 1464 O O . ARG A 1 184 ? 0.981 -13.243 1.976 1.00 87.25 184 ARG A O 1
ATOM 1471 N N . CYS A 1 185 ? -0.167 -11.810 0.678 1.00 91.12 185 CYS A N 1
ATOM 1472 C CA . CYS A 1 185 ? 0.646 -11.957 -0.519 1.00 91.12 185 CYS A CA 1
ATOM 1473 C C . CYS A 1 185 ? 1.044 -10.584 -1.058 1.00 91.12 185 CYS A C 1
ATOM 1475 O O . CYS A 1 185 ? 0.220 -9.668 -1.082 1.00 91.12 185 CYS A O 1
ATOM 1477 N N . VAL A 1 186 ? 2.291 -10.461 -1.513 1.00 94.06 186 VAL A N 1
ATOM 1478 C CA . VAL A 1 186 ? 2.749 -9.335 -2.331 1.00 94.06 186 VAL A CA 1
ATOM 1479 C C . VAL A 1 186 ? 3.199 -9.879 -3.679 1.00 94.06 186 VAL A C 1
ATOM 1481 O O . VAL A 1 186 ? 4.111 -10.703 -3.759 1.00 94.06 186 VAL A O 1
ATOM 1484 N N . VAL A 1 187 ? 2.558 -9.408 -4.744 1.00 94.75 187 VAL A N 1
ATOM 1485 C CA . VAL A 1 187 ? 2.888 -9.817 -6.108 1.00 94.75 187 VAL A CA 1
ATOM 1486 C C . VAL A 1 187 ? 3.782 -8.769 -6.750 1.00 94.75 187 VAL A C 1
ATOM 1488 O O . VAL A 1 187 ? 3.418 -7.600 -6.856 1.00 94.75 187 VAL A O 1
ATOM 1491 N N . MET A 1 188 ? 4.957 -9.201 -7.191 1.00 94.75 188 MET A N 1
ATOM 1492 C CA . MET A 1 188 ? 5.893 -8.391 -7.953 1.00 94.75 188 MET A CA 1
ATOM 1493 C C . MET A 1 188 ? 5.559 -8.534 -9.428 1.00 94.75 188 MET A C 1
ATOM 1495 O O . MET A 1 188 ? 5.612 -9.630 -9.984 1.00 94.75 188 MET A O 1
ATOM 1499 N N . VAL A 1 189 ? 5.212 -7.418 -10.055 1.00 93.25 189 VAL A N 1
ATOM 1500 C CA . VAL A 1 189 ? 4.858 -7.365 -11.475 1.00 93.25 189 VAL A CA 1
ATOM 1501 C C . VAL A 1 189 ? 6.034 -6.817 -12.288 1.00 93.25 189 VAL A C 1
ATOM 1503 O O . VAL A 1 189 ? 6.863 -6.091 -11.732 1.00 93.25 189 VAL A O 1
ATOM 1506 N N . PRO A 1 190 ? 6.134 -7.144 -13.588 1.00 93.31 190 PRO A N 1
ATOM 1507 C CA . PRO A 1 190 ? 7.065 -6.489 -14.506 1.00 93.31 190 PRO A CA 1
ATOM 1508 C C . PRO A 1 190 ? 6.902 -4.970 -14.434 1.00 93.31 190 PRO A C 1
ATOM 1510 O O . PRO A 1 190 ? 5.845 -4.482 -14.782 1.00 93.31 190 PRO A O 1
ATOM 1513 N N . GLN A 1 191 ? 7.889 -4.211 -13.973 1.00 92.62 191 GLN A N 1
ATOM 1514 C CA . GLN A 1 191 ? 7.745 -2.774 -13.735 1.00 92.62 191 GLN A CA 1
ATOM 1515 C C . GLN A 1 191 ? 9.040 -2.010 -13.994 1.00 92.62 191 GLN A C 1
ATOM 1517 O O . GLN A 1 191 ? 10.143 -2.560 -13.949 1.00 92.62 191 GLN A O 1
ATOM 1522 N N . TRP A 1 192 ? 8.901 -0.708 -14.217 1.00 91.50 192 TRP A N 1
ATOM 1523 C CA . TRP A 1 192 ? 10.009 0.242 -14.247 1.00 91.50 192 TRP A CA 1
ATOM 1524 C C . TRP A 1 192 ? 9.588 1.515 -13.514 1.00 91.50 192 TRP A C 1
ATOM 1526 O O . TRP A 1 192 ? 8.402 1.829 -13.415 1.00 91.50 192 TRP A O 1
ATOM 1536 N N . GLY A 1 193 ? 10.542 2.239 -12.948 1.00 88.19 193 GLY A N 1
ATOM 1537 C CA . GLY A 1 193 ? 10.248 3.328 -12.024 1.00 88.19 193 GLY A CA 1
ATOM 1538 C C . GLY A 1 193 ? 11.210 4.487 -12.174 1.00 88.19 193 GLY A C 1
ATOM 1539 O O . GLY A 1 193 ? 12.398 4.302 -12.419 1.00 88.19 193 GLY A O 1
ATOM 1540 N N . SER A 1 194 ? 10.674 5.687 -11.995 1.00 87.19 194 SER A N 1
ATOM 1541 C CA . SER A 1 194 ? 11.438 6.918 -11.832 1.00 87.19 194 SER A CA 1
ATOM 1542 C C . SER A 1 194 ? 11.438 7.346 -10.361 1.00 87.19 194 SER A C 1
ATOM 1544 O O . SER A 1 194 ? 10.811 6.718 -9.511 1.00 87.19 194 SER A O 1
ATOM 1546 N N . HIS A 1 195 ? 12.089 8.469 -10.055 1.00 85.00 195 HIS A N 1
ATOM 1547 C CA . HIS A 1 195 ? 12.032 9.078 -8.722 1.00 85.00 195 HIS A CA 1
ATOM 1548 C C . HIS A 1 195 ? 10.629 9.575 -8.330 1.00 85.00 195 HIS A C 1
ATOM 1550 O O . HIS A 1 195 ? 10.404 9.864 -7.159 1.00 85.00 195 HIS A O 1
ATOM 1556 N N . GLN A 1 196 ? 9.716 9.727 -9.297 1.00 81.25 196 GLN A N 1
ATOM 1557 C CA . GLN A 1 196 ? 8.402 10.342 -9.085 1.00 81.25 196 GLN A CA 1
ATOM 1558 C C . GLN A 1 196 ? 7.235 9.368 -9.225 1.00 81.25 196 GLN A C 1
ATOM 1560 O O . GLN A 1 196 ? 6.192 9.595 -8.630 1.00 81.25 196 GLN A O 1
ATOM 1565 N N . HIS A 1 197 ? 7.373 8.328 -10.045 1.00 84.19 197 HIS A N 1
ATOM 1566 C CA . HIS A 1 197 ? 6.280 7.403 -10.325 1.00 84.19 197 HIS A CA 1
ATOM 1567 C C . HIS A 1 197 ? 6.807 6.039 -10.762 1.00 84.19 197 HIS A C 1
ATOM 1569 O O . HIS A 1 197 ? 7.911 5.924 -11.307 1.00 84.19 197 HIS A O 1
ATOM 1575 N N . VAL A 1 198 ? 5.975 5.022 -10.562 1.00 90.38 198 VAL A N 1
ATOM 1576 C CA . VAL A 1 198 ? 6.208 3.649 -11.007 1.00 90.38 198 VAL A CA 1
ATOM 1577 C C . VAL A 1 198 ? 5.239 3.328 -12.136 1.00 90.38 198 VAL A C 1
ATOM 1579 O O . VAL A 1 198 ? 4.063 3.684 -12.083 1.00 90.38 198 VAL A O 1
ATOM 1582 N N . ASN A 1 199 ? 5.741 2.669 -13.172 1.00 89.88 199 ASN A N 1
ATOM 1583 C CA . ASN A 1 199 ? 4.961 2.226 -14.312 1.00 89.88 199 ASN A CA 1
ATOM 1584 C C . ASN A 1 199 ? 4.725 0.724 -14.201 1.00 89.88 199 ASN A C 1
ATOM 1586 O O . ASN A 1 199 ? 5.676 -0.059 -14.163 1.00 89.88 199 ASN A O 1
ATOM 1590 N N . LEU A 1 200 ? 3.444 0.360 -14.166 1.00 91.12 200 LEU A N 1
ATOM 1591 C CA . LEU A 1 200 ? 2.966 -1.009 -14.035 1.00 91.12 200 LEU A CA 1
ATOM 1592 C C . LEU A 1 200 ? 2.217 -1.437 -15.314 1.00 91.12 200 LEU A C 1
ATOM 1594 O O . LEU A 1 200 ? 1.645 -0.582 -16.006 1.00 91.12 200 LEU A O 1
ATOM 1598 N N . PRO A 1 201 ? 2.166 -2.740 -15.628 1.00 90.19 201 PRO A N 1
ATOM 1599 C CA . PRO A 1 201 ? 1.302 -3.283 -16.659 1.00 90.19 201 PRO A CA 1
ATOM 1600 C C . PRO A 1 201 ? -0.166 -3.128 -16.254 1.00 90.19 201 PRO A C 1
ATOM 1602 O O . PRO A 1 201 ? -0.508 -3.110 -15.074 1.00 90.19 201 PRO A O 1
ATOM 1605 N N . SER A 1 202 ? -1.052 -3.046 -17.244 1.00 86.31 202 SER A N 1
ATOM 1606 C CA . SER A 1 202 ? -2.501 -2.996 -17.016 1.00 86.31 202 SER A CA 1
ATOM 1607 C C . SER A 1 202 ? -3.089 -4.362 -16.670 1.00 86.31 202 SER A C 1
ATOM 1609 O O . SER A 1 202 ? -4.144 -4.415 -16.045 1.00 86.31 202 SER A O 1
ATOM 1611 N N . ALA A 1 203 ? -2.426 -5.449 -17.078 1.00 86.12 203 ALA A N 1
ATOM 1612 C CA . ALA A 1 203 ? -2.835 -6.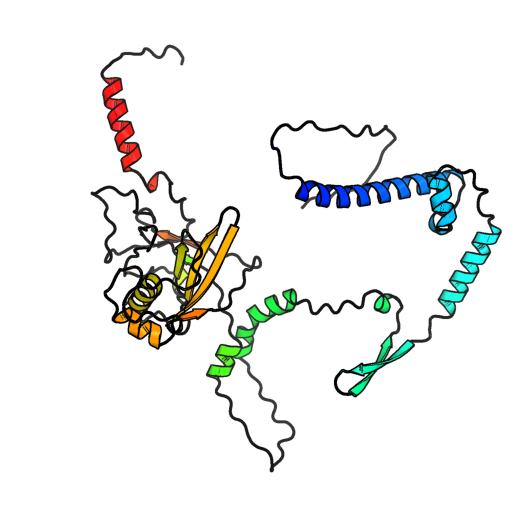804 -16.733 1.00 86.12 203 ALA A CA 1
ATOM 1613 C C . ALA A 1 203 ? -2.621 -7.065 -15.234 1.00 86.12 203 ALA A C 1
ATOM 1615 O O . ALA A 1 203 ? -1.568 -6.732 -14.681 1.00 86.12 203 ALA A O 1
ATOM 1616 N N . LEU A 1 204 ? -3.612 -7.672 -14.584 1.00 87.38 204 LEU A N 1
ATOM 1617 C CA . LEU A 1 204 ? -3.495 -8.135 -13.204 1.00 87.38 204 LEU A CA 1
ATOM 1618 C C . LEU A 1 204 ? -2.814 -9.508 -13.143 1.00 87.38 204 LEU A C 1
ATOM 1620 O O . LEU A 1 204 ? -2.886 -10.267 -14.109 1.00 87.38 204 LEU A O 1
ATOM 1624 N N . PRO A 1 205 ? -2.160 -9.836 -12.019 1.00 88.00 205 PRO A N 1
ATOM 1625 C CA . PRO A 1 205 ? -1.574 -11.151 -11.837 1.00 88.00 205 PRO A CA 1
ATOM 1626 C C . PRO A 1 205 ? -2.670 -12.203 -11.652 1.00 88.00 205 PRO A C 1
ATOM 1628 O O . PRO A 1 205 ? -3.533 -12.060 -10.787 1.00 88.00 205 PRO A O 1
ATOM 1631 N N . GLU A 1 206 ? -2.588 -13.284 -12.420 1.00 86.88 206 GLU A N 1
ATOM 1632 C CA . GLU A 1 206 ? -3.475 -14.443 -12.305 1.00 86.88 206 GLU A CA 1
ATOM 1633 C C . GLU A 1 206 ? -2.667 -15.669 -11.876 1.00 86.88 206 GLU A C 1
ATOM 1635 O O . GLU A 1 206 ? -1.602 -15.946 -12.433 1.00 86.88 206 GLU A O 1
ATOM 1640 N N . HIS A 1 207 ? -3.151 -16.380 -10.853 1.00 90.56 207 HIS A N 1
ATOM 1641 C CA . HIS A 1 207 ? -2.552 -17.619 -10.360 1.00 90.56 207 HIS A CA 1
ATOM 1642 C C . HIS A 1 207 ? -3.491 -18.340 -9.385 1.00 90.56 207 HIS A C 1
ATOM 1644 O O . HIS A 1 207 ? -4.217 -17.688 -8.638 1.00 90.56 207 HIS A O 1
ATOM 1650 N N . ASP A 1 208 ? -3.390 -19.667 -9.287 1.00 89.62 208 ASP A N 1
ATOM 1651 C CA . ASP A 1 208 ? -4.247 -20.494 -8.425 1.00 89.62 208 ASP A CA 1
ATOM 1652 C C . ASP A 1 208 ? -4.250 -20.055 -6.949 1.00 89.62 208 ASP A C 1
ATOM 1654 O O . ASP A 1 208 ? -5.307 -19.900 -6.345 1.00 89.62 208 ASP A O 1
ATOM 1658 N N . PHE A 1 209 ? -3.074 -19.767 -6.373 1.00 86.69 209 PHE A N 1
ATOM 1659 C CA . PHE A 1 209 ? -2.938 -19.218 -5.008 1.00 86.69 209 PHE A CA 1
ATOM 1660 C C . PHE A 1 209 ? -3.598 -17.847 -4.776 1.00 86.69 209 PHE A C 1
ATOM 1662 O O . PHE A 1 209 ? -3.748 -17.447 -3.622 1.00 86.69 209 PHE A O 1
ATOM 1669 N N . LEU A 1 210 ? -3.954 -17.109 -5.831 1.00 87.50 210 LEU A N 1
ATOM 1670 C CA . LEU A 1 210 ? -4.618 -15.809 -5.722 1.00 87.50 210 LEU A CA 1
ATOM 1671 C C . LEU A 1 210 ? -6.147 -15.924 -5.769 1.00 87.50 210 LEU A C 1
ATOM 1673 O O . LEU A 1 210 ? -6.816 -14.970 -5.393 1.00 87.50 210 LEU A O 1
ATOM 1677 N N . ASN A 1 211 ? -6.705 -17.075 -6.165 1.00 85.19 211 ASN A N 1
ATOM 1678 C CA . ASN A 1 211 ? -8.152 -17.248 -6.345 1.00 85.19 211 ASN A CA 1
ATOM 1679 C C . ASN A 1 211 ? -8.960 -17.043 -5.052 1.00 85.19 211 ASN A C 1
ATOM 1681 O O . ASN A 1 211 ? -10.083 -16.544 -5.100 1.00 85.19 211 ASN A O 1
ATOM 1685 N N . ASP A 1 212 ? -8.381 -17.393 -3.900 1.00 84.69 212 ASP A N 1
ATOM 1686 C CA . ASP A 1 212 ? -9.014 -17.232 -2.584 1.00 84.69 212 ASP A CA 1
ATOM 1687 C C . ASP A 1 212 ? -8.695 -15.876 -1.921 1.00 84.69 212 ASP A C 1
ATOM 1689 O O . ASP A 1 212 ? -9.125 -15.609 -0.795 1.00 84.69 212 ASP A O 1
ATOM 1693 N N . LEU A 1 213 ? -7.917 -15.016 -2.587 1.00 86.06 213 LEU A N 1
ATOM 1694 C CA . LEU A 1 213 ? -7.475 -13.724 -2.067 1.00 86.06 213 LEU A CA 1
ATOM 1695 C C . LEU A 1 213 ? -8.186 -12.575 -2.787 1.00 86.06 213 LEU A C 1
ATOM 1697 O O . LEU A 1 213 ? -8.454 -12.627 -3.983 1.00 86.06 213 LEU A O 1
ATOM 1701 N N . GLU A 1 214 ? -8.463 -11.494 -2.057 1.00 87.81 214 GLU A N 1
ATOM 1702 C CA . GLU A 1 214 ? -8.991 -10.262 -2.648 1.00 87.81 214 GLU A CA 1
ATOM 1703 C C . GLU A 1 214 ? -7.869 -9.215 -2.801 1.00 87.81 214 GLU A C 1
ATOM 1705 O O . GLU A 1 214 ? -6.997 -9.109 -1.929 1.00 87.81 214 GLU A O 1
ATOM 1710 N N . PRO A 1 215 ? -7.878 -8.403 -3.871 1.00 91.00 215 PRO A N 1
ATOM 1711 C CA . PRO A 1 215 ? -6.900 -7.338 -4.042 1.00 91.00 215 PRO A CA 1
ATOM 1712 C C . PRO A 1 215 ? -7.130 -6.220 -3.015 1.00 91.00 215 PRO A C 1
ATOM 1714 O O . PRO A 1 215 ? -8.166 -5.557 -3.004 1.00 91.00 215 PRO A O 1
ATOM 1717 N N . LEU A 1 216 ? -6.135 -5.980 -2.158 1.00 92.12 216 LEU A N 1
ATOM 1718 C CA . LEU A 1 216 ? -6.186 -4.931 -1.129 1.00 92.12 216 LEU A CA 1
ATOM 1719 C C . LEU A 1 216 ? -5.584 -3.600 -1.581 1.00 92.12 216 LEU A C 1
ATOM 1721 O O . LEU A 1 216 ? -5.674 -2.620 -0.850 1.00 92.12 216 LEU A O 1
ATOM 1725 N N . GLY A 1 217 ? -4.985 -3.538 -2.767 1.00 93.69 217 GLY A N 1
ATOM 1726 C CA . GLY A 1 217 ? -4.332 -2.336 -3.262 1.00 93.69 217 GLY A CA 1
ATOM 1727 C C . GLY A 1 217 ? -2.919 -2.594 -3.761 1.00 93.69 217 GLY A C 1
ATOM 1728 O O . GLY A 1 217 ? -2.571 -3.711 -4.138 1.00 93.69 217 GLY A O 1
ATOM 1729 N N . TRP A 1 218 ? -2.105 -1.544 -3.755 1.00 94.62 218 TRP A N 1
ATOM 1730 C CA . TRP A 1 218 ? -0.717 -1.596 -4.201 1.00 94.62 218 TRP A CA 1
ATOM 1731 C C . TRP A 1 218 ? 0.178 -0.807 -3.252 1.00 94.62 218 TRP A C 1
ATOM 1733 O O . TRP A 1 218 ? -0.273 0.079 -2.521 1.00 94.62 218 TRP A O 1
ATOM 1743 N N . LEU A 1 219 ? 1.458 -1.162 -3.254 1.00 95.00 219 LEU A N 1
ATOM 1744 C CA . LEU A 1 219 ? 2.472 -0.512 -2.446 1.00 95.00 219 LEU A CA 1
ATOM 1745 C C . LEU A 1 219 ? 3.653 -0.118 -3.319 1.00 95.00 219 LEU A C 1
ATOM 1747 O O . LEU A 1 219 ? 4.041 -0.869 -4.212 1.00 95.00 219 LEU A O 1
ATOM 1751 N N . HIS A 1 220 ? 4.232 1.043 -3.051 1.00 95.19 220 HIS A N 1
ATOM 1752 C CA . HIS A 1 220 ? 5.415 1.509 -3.755 1.00 95.19 220 HIS A CA 1
ATOM 1753 C C . HIS A 1 220 ? 6.350 2.262 -2.821 1.00 95.19 220 HIS A C 1
ATOM 1755 O O . HIS A 1 220 ? 5.978 2.753 -1.752 1.00 95.19 220 HIS A O 1
ATOM 1761 N N . THR A 1 221 ? 7.602 2.338 -3.243 1.00 94.19 221 THR A N 1
ATOM 1762 C CA . THR A 1 221 ? 8.626 3.118 -2.565 1.00 94.19 221 THR A CA 1
ATOM 1763 C C . THR A 1 221 ? 8.653 4.541 -3.098 1.00 94.19 221 THR A C 1
ATOM 1765 O O . THR A 1 221 ? 8.429 4.764 -4.288 1.00 94.19 221 THR A O 1
ATOM 1768 N N . GLN A 1 222 ? 9.007 5.488 -2.239 1.00 92.38 222 GLN A N 1
ATOM 1769 C CA . GLN A 1 222 ? 9.301 6.864 -2.612 1.00 92.38 222 GLN A CA 1
ATOM 1770 C C . GLN A 1 222 ? 10.614 7.324 -1.963 1.00 92.38 222 GLN A C 1
ATOM 1772 O O . GLN A 1 222 ? 10.925 6.922 -0.837 1.00 92.38 222 GLN A O 1
ATOM 1777 N N . PRO A 1 223 ? 11.415 8.147 -2.664 1.00 90.75 223 PRO A N 1
ATOM 1778 C CA . PRO A 1 223 ? 12.735 8.548 -2.182 1.00 90.75 223 PRO A CA 1
ATOM 1779 C C . PRO A 1 223 ? 12.668 9.496 -0.983 1.00 90.75 223 PRO A C 1
ATOM 1781 O O . PRO A 1 223 ? 13.577 9.490 -0.165 1.00 90.75 223 PRO A O 1
ATOM 1784 N N . ASN A 1 224 ? 11.606 10.298 -0.878 1.00 88.81 224 ASN A N 1
ATOM 1785 C CA . ASN A 1 224 ? 11.417 11.280 0.184 1.00 88.81 224 ASN A CA 1
ATOM 1786 C C . ASN A 1 224 ? 10.040 11.104 0.821 1.00 88.81 224 ASN A C 1
ATOM 1788 O O . ASN A 1 224 ? 9.078 10.763 0.133 1.00 88.81 224 ASN A O 1
ATOM 1792 N N . GLU A 1 225 ? 9.934 11.384 2.119 1.00 89.31 225 GLU A N 1
ATOM 1793 C CA . GLU A 1 225 ? 8.648 11.415 2.811 1.00 89.31 225 GLU A CA 1
ATOM 1794 C C . GLU A 1 225 ? 7.853 12.659 2.400 1.00 89.31 225 GLU A C 1
ATOM 1796 O O . GLU A 1 225 ? 8.271 13.794 2.633 1.00 89.31 225 GLU A O 1
ATOM 1801 N N . LEU A 1 226 ? 6.706 12.437 1.758 1.00 89.12 226 LEU A N 1
ATOM 1802 C CA . LEU A 1 226 ? 5.793 13.502 1.362 1.00 89.12 226 LEU A CA 1
ATOM 1803 C C . LEU A 1 226 ? 4.740 13.744 2.458 1.00 89.12 226 LEU A C 1
ATOM 1805 O O . LEU A 1 226 ? 4.194 12.785 3.007 1.00 89.12 226 LEU A O 1
ATOM 1809 N N . PRO A 1 227 ? 4.387 15.011 2.758 1.00 88.25 227 PRO A N 1
ATOM 1810 C CA . PRO A 1 227 ? 3.353 15.327 3.750 1.00 88.25 227 PRO A CA 1
ATOM 1811 C C . PRO A 1 227 ? 1.941 14.935 3.284 1.00 88.25 227 PRO A C 1
ATOM 1813 O O . PRO A 1 227 ? 1.024 14.784 4.097 1.00 88.25 227 PRO A O 1
ATOM 1816 N N . GLN A 1 228 ? 1.775 14.776 1.972 1.00 91.75 228 GLN A N 1
ATOM 1817 C CA . GLN A 1 228 ? 0.541 14.428 1.285 1.00 91.75 228 GLN A CA 1
ATOM 1818 C C . GLN A 1 228 ? 0.798 13.308 0.281 1.00 91.75 228 GLN A C 1
ATOM 1820 O O . GLN A 1 228 ? 1.929 13.137 -0.174 1.00 91.75 228 GLN A O 1
ATOM 1825 N N . LEU A 1 229 ? -0.256 12.581 -0.089 1.00 93.06 229 LEU A N 1
ATOM 1826 C CA . LEU A 1 229 ? -0.192 11.626 -1.192 1.00 93.06 229 LEU A CA 1
ATOM 1827 C C . LEU A 1 229 ? 0.225 12.356 -2.482 1.00 93.06 229 LEU A C 1
ATOM 1829 O O . LEU A 1 229 ? -0.117 13.530 -2.665 1.00 93.06 229 LEU A O 1
ATOM 1833 N N . ALA A 1 230 ? 0.977 11.704 -3.366 1.00 92.81 230 ALA A N 1
ATOM 1834 C CA . ALA A 1 230 ? 1.362 12.330 -4.622 1.00 92.81 230 ALA A CA 1
ATOM 1835 C C . ALA A 1 230 ? 0.156 12.372 -5.589 1.00 92.81 230 ALA A C 1
ATOM 1837 O O . ALA A 1 230 ? -0.592 11.393 -5.687 1.00 92.81 230 ALA A O 1
ATOM 1838 N N . PRO A 1 231 ? -0.053 13.463 -6.350 1.00 93.25 231 PRO A N 1
ATOM 1839 C CA . PRO A 1 231 ? -1.118 13.523 -7.358 1.00 93.25 231 PRO A CA 1
ATOM 1840 C C . PRO A 1 231 ? -1.022 12.410 -8.416 1.00 93.25 231 PRO A C 1
ATOM 1842 O O . PRO A 1 231 ? -2.037 11.948 -8.949 1.00 93.25 231 PRO A O 1
ATOM 1845 N N . GLN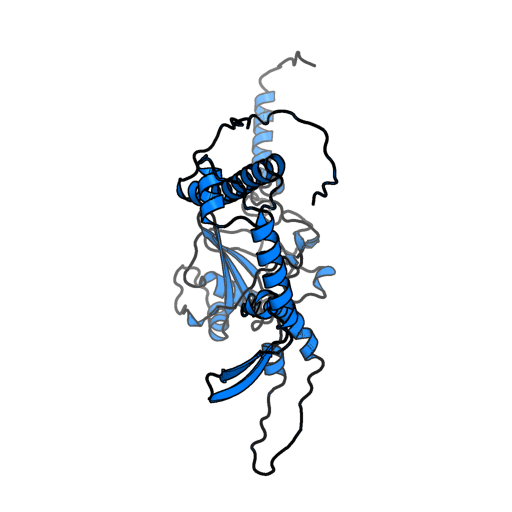 A 1 232 ? 0.205 11.966 -8.704 1.00 92.12 232 GLN A N 1
ATOM 1846 C CA . GLN A 1 232 ? 0.504 10.855 -9.601 1.00 92.12 232 GLN A CA 1
ATOM 1847 C C . GLN A 1 232 ? -0.061 9.541 -9.055 1.00 92.12 232 GLN A C 1
ATOM 1849 O O . GLN A 1 232 ? -0.655 8.788 -9.822 1.00 92.12 232 GLN A O 1
ATOM 1854 N N . ASP A 1 233 ? 0.035 9.306 -7.744 1.00 93.94 233 ASP A N 1
ATOM 1855 C CA . ASP A 1 233 ? -0.482 8.094 -7.101 1.00 93.94 233 ASP A CA 1
ATOM 1856 C C . ASP A 1 233 ? -2.012 8.069 -7.116 1.00 93.94 233 ASP A C 1
ATOM 1858 O O . ASP A 1 233 ? -2.608 7.028 -7.388 1.00 93.94 233 ASP A O 1
ATOM 1862 N N . VAL A 1 234 ? -2.661 9.223 -6.905 1.00 94.56 234 VAL A N 1
ATOM 1863 C CA . VAL A 1 234 ? -4.123 9.355 -7.044 1.00 94.56 234 VAL A CA 1
ATOM 1864 C C . VAL A 1 234 ? -4.555 9.024 -8.471 1.00 94.56 234 VAL A C 1
ATOM 1866 O O . VAL A 1 234 ? -5.470 8.231 -8.679 1.00 94.56 234 VAL A O 1
ATOM 1869 N N . THR A 1 235 ? -3.860 9.580 -9.464 1.00 93.94 235 THR A N 1
ATOM 1870 C CA . THR A 1 235 ? -4.156 9.343 -10.886 1.00 93.94 235 THR A CA 1
ATOM 1871 C C . THR A 1 235 ? -3.927 7.876 -11.271 1.00 93.94 235 THR A C 1
ATOM 1873 O O . THR A 1 235 ? -4.768 7.262 -11.930 1.00 93.94 235 THR A O 1
ATOM 1876 N N . ALA A 1 236 ? -2.808 7.289 -10.836 1.00 92.06 236 ALA A N 1
ATOM 1877 C CA . ALA A 1 236 ? -2.465 5.896 -11.097 1.00 92.06 236 ALA A CA 1
ATOM 1878 C C . ALA A 1 236 ? -3.475 4.942 -10.452 1.00 92.06 236 ALA A C 1
ATOM 1880 O O . ALA A 1 236 ? -3.990 4.047 -11.122 1.00 92.06 236 ALA A O 1
ATOM 1881 N N . HIS A 1 237 ? -3.823 5.166 -9.184 1.00 94.12 237 HIS A N 1
ATOM 1882 C CA . HIS A 1 237 ? -4.779 4.325 -8.479 1.00 94.12 237 HIS A CA 1
ATOM 1883 C C . HIS A 1 237 ? -6.186 4.418 -9.080 1.00 94.12 237 HIS A C 1
ATOM 1885 O O . HIS A 1 237 ? -6.812 3.383 -9.298 1.00 94.12 237 HIS A O 1
ATOM 1891 N N . SER A 1 238 ? -6.657 5.616 -9.449 1.00 93.81 238 SER A N 1
ATOM 1892 C CA . SER A 1 238 ? -7.936 5.770 -10.157 1.00 93.81 238 SER A CA 1
ATOM 1893 C C . SER A 1 238 ? -7.963 5.009 -11.482 1.00 93.81 238 SER A C 1
ATOM 1895 O O . SER A 1 238 ? -8.955 4.347 -11.783 1.00 93.81 238 SER A O 1
ATOM 1897 N N . ARG A 1 239 ? -6.867 5.040 -12.253 1.00 90.69 239 ARG A N 1
ATOM 1898 C CA . ARG A 1 239 ? -6.753 4.295 -13.515 1.00 90.69 239 ARG A CA 1
ATOM 1899 C C . ARG A 1 239 ? -6.749 2.780 -13.294 1.00 90.69 239 ARG A C 1
ATOM 1901 O O . ARG A 1 239 ? -7.377 2.054 -14.059 1.00 90.69 239 ARG A O 1
ATOM 1908 N N . ILE A 1 240 ? -6.078 2.297 -12.245 1.00 90.75 240 ILE A N 1
ATOM 1909 C CA . ILE A 1 240 ? -6.090 0.873 -11.875 1.00 90.75 240 ILE A CA 1
ATOM 1910 C C . ILE A 1 240 ? -7.513 0.428 -11.522 1.00 90.75 240 ILE A C 1
ATOM 1912 O O . ILE A 1 240 ? -7.957 -0.600 -12.030 1.00 90.75 240 ILE A O 1
ATOM 1916 N N . LEU A 1 241 ? -8.233 1.207 -10.709 1.00 91.94 241 LEU A N 1
ATOM 1917 C CA . LEU A 1 241 ? -9.620 0.928 -10.321 1.00 91.94 241 LEU A CA 1
ATOM 1918 C C . LEU A 1 241 ? -10.586 0.957 -11.518 1.00 91.94 241 LEU A C 1
ATOM 1920 O O . LEU A 1 241 ? -11.490 0.132 -11.603 1.00 91.94 241 LEU A O 1
ATOM 1924 N N . GLU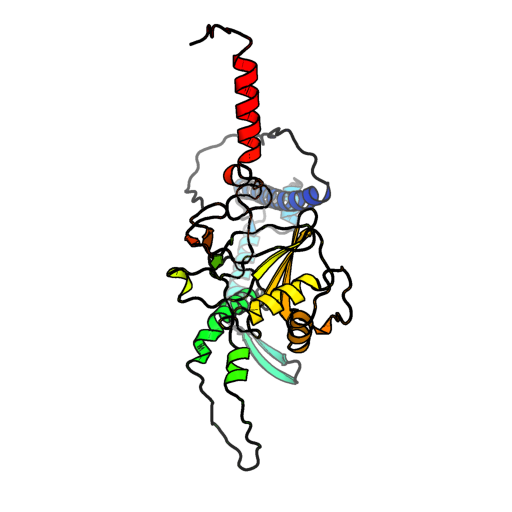 A 1 242 ? -10.401 1.888 -12.457 1.00 90.69 242 GLU A N 1
ATOM 1925 C CA . GLU A 1 242 ? -11.218 1.977 -13.676 1.00 90.69 242 GLU A CA 1
ATOM 1926 C C . GLU A 1 242 ? -11.009 0.775 -14.604 1.00 90.69 242 GLU A C 1
ATOM 1928 O O . GLU A 1 242 ? -11.976 0.196 -15.105 1.00 90.69 242 GLU A O 1
ATOM 1933 N N . ASN A 1 243 ? -9.753 0.366 -14.793 1.00 88.25 243 ASN A N 1
ATOM 1934 C CA . ASN A 1 243 ? -9.411 -0.760 -15.657 1.00 88.25 243 ASN A CA 1
ATOM 1935 C C . ASN A 1 243 ? -9.800 -2.112 -15.042 1.00 88.25 243 ASN A C 1
ATOM 1937 O O . ASN A 1 243 ? -10.061 -3.064 -15.776 1.00 88.25 243 ASN A O 1
ATOM 1941 N N . ASN A 1 244 ? -9.871 -2.205 -13.710 1.00 87.12 244 ASN A N 1
ATOM 1942 C CA . ASN A 1 244 ? -10.035 -3.466 -12.997 1.00 87.12 244 ASN A CA 1
ATOM 1943 C C . ASN A 1 244 ? -11.250 -3.457 -12.071 1.00 87.12 244 ASN A C 1
ATOM 1945 O O . ASN A 1 244 ? -11.150 -3.172 -10.880 1.00 87.12 244 ASN A O 1
ATOM 1949 N N . LYS A 1 245 ? -12.398 -3.901 -12.591 1.00 83.50 245 LYS A N 1
ATOM 1950 C CA . LYS A 1 245 ? -13.657 -3.993 -11.823 1.00 83.50 245 LYS A CA 1
ATOM 1951 C C . LYS A 1 245 ? -13.611 -4.946 -10.623 1.00 83.50 245 LYS A C 1
ATOM 1953 O O . LYS A 1 245 ? -14.515 -4.915 -9.797 1.00 83.50 245 LYS A O 1
ATOM 1958 N N . GLN A 1 246 ? -12.604 -5.818 -10.550 1.00 83.56 246 GLN A N 1
ATOM 1959 C CA . GLN A 1 246 ? -12.391 -6.704 -9.402 1.00 83.56 246 GLN A CA 1
ATOM 1960 C C . GLN A 1 246 ? -11.908 -5.939 -8.160 1.00 83.56 246 GLN A C 1
ATOM 1962 O O . GLN A 1 246 ? -12.065 -6.427 -7.043 1.00 83.56 246 GLN A O 1
ATOM 1967 N N . TRP A 1 247 ? -11.317 -4.754 -8.342 1.00 88.00 247 TRP A N 1
ATOM 1968 C CA . TRP A 1 247 ? -10.844 -3.924 -7.244 1.00 88.00 247 TRP A CA 1
ATOM 1969 C C . TRP A 1 247 ? -11.993 -3.095 -6.672 1.00 88.00 247 TRP A C 1
ATOM 1971 O O . TRP A 1 247 ? -12.723 -2.414 -7.391 1.00 88.00 247 TRP A O 1
ATOM 1981 N N . ASP A 1 248 ? -12.139 -3.140 -5.353 1.00 86.19 248 ASP A N 1
ATOM 1982 C CA . ASP A 1 248 ? -13.157 -2.391 -4.627 1.00 86.19 248 ASP A CA 1
ATOM 1983 C C . ASP A 1 248 ? -12.552 -1.074 -4.124 1.00 86.19 248 ASP A C 1
ATOM 1985 O O . ASP A 1 248 ? -11.758 -1.075 -3.183 1.00 86.19 248 ASP A O 1
ATOM 1989 N N . GLY A 1 249 ? -12.943 0.055 -4.723 1.00 83.62 249 GLY A N 1
ATOM 1990 C CA . GLY A 1 249 ? -12.426 1.382 -4.360 1.00 83.62 249 GLY A CA 1
ATOM 1991 C C . GLY A 1 249 ? -12.647 1.771 -2.891 1.00 83.62 249 GLY A C 1
ATOM 1992 O O . GLY A 1 249 ? -11.930 2.615 -2.364 1.00 83.62 249 GLY A O 1
ATOM 1993 N N . GLU A 1 250 ? -13.587 1.126 -2.193 1.00 83.44 250 GLU A N 1
ATOM 1994 C CA . GLU A 1 250 ? -13.801 1.347 -0.761 1.00 83.44 250 GLU A CA 1
ATOM 1995 C C . GLU A 1 250 ? -12.821 0.578 0.137 1.00 83.44 250 GLU A C 1
ATOM 1997 O O . GLU A 1 250 ? -12.681 0.920 1.315 1.00 83.44 250 GLU A O 1
ATOM 2002 N N . LYS A 1 251 ? -12.185 -0.475 -0.390 1.00 85.19 251 LYS A N 1
ATOM 2003 C CA . LYS A 1 251 ? -11.291 -1.379 0.352 1.00 85.19 251 LYS A CA 1
ATOM 2004 C C . LYS A 1 251 ? -9.837 -1.277 -0.091 1.00 85.19 251 LYS A C 1
ATOM 2006 O O . LYS A 1 251 ? -8.957 -1.576 0.713 1.00 85.19 251 LYS A O 1
ATOM 2011 N N . CYS A 1 252 ? -9.591 -0.915 -1.346 1.00 92.25 252 CYS A N 1
ATOM 2012 C CA . CYS A 1 252 ? -8.248 -0.818 -1.887 1.00 92.25 252 CYS A CA 1
ATOM 2013 C C . CYS A 1 252 ? -7.507 0.388 -1.300 1.00 92.25 252 CYS A C 1
ATOM 2015 O O . CYS A 1 252 ? -8.064 1.479 -1.165 1.00 92.25 252 CYS A O 1
ATOM 2017 N N . ILE A 1 253 ? -6.236 0.180 -0.964 1.00 94.31 253 ILE A N 1
ATOM 2018 C CA . ILE A 1 253 ? -5.358 1.204 -0.403 1.00 94.31 253 ILE A CA 1
ATOM 2019 C C . ILE A 1 253 ? -4.120 1.428 -1.275 1.00 94.31 253 ILE A C 1
ATOM 2021 O O . ILE A 1 253 ? -3.714 0.583 -2.074 1.00 94.31 253 ILE A O 1
ATOM 2025 N N . ILE A 1 254 ? -3.502 2.585 -1.088 1.00 95.94 254 ILE A N 1
ATOM 2026 C CA . ILE A 1 254 ? -2.190 2.937 -1.619 1.00 95.94 254 ILE A CA 1
ATOM 2027 C C . ILE A 1 254 ? -1.243 2.989 -0.430 1.00 95.94 254 ILE A C 1
ATOM 2029 O O . ILE A 1 254 ? -1.492 3.718 0.532 1.00 95.94 254 ILE A O 1
ATOM 2033 N N . LEU A 1 255 ? -0.171 2.210 -0.478 1.00 95.31 255 LEU A N 1
ATOM 2034 C CA . LEU A 1 255 ? 0.832 2.176 0.577 1.00 95.31 255 LEU A CA 1
ATOM 2035 C C . LEU A 1 255 ? 2.129 2.801 0.070 1.00 95.31 255 LEU A C 1
ATOM 2037 O O . LEU A 1 255 ? 2.786 2.267 -0.821 1.00 95.31 255 LEU A O 1
ATOM 2041 N 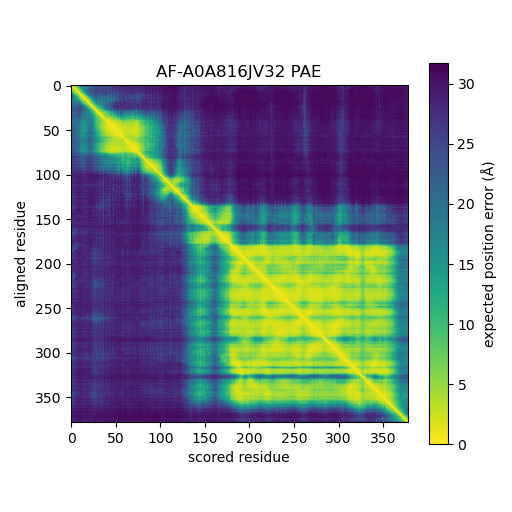N . THR A 1 256 ? 2.520 3.913 0.683 1.00 95.00 256 THR A N 1
ATOM 2042 C CA . THR A 1 256 ? 3.782 4.594 0.388 1.00 95.00 256 THR A CA 1
ATOM 2043 C C . THR A 1 256 ? 4.834 4.188 1.415 1.00 95.00 256 THR A C 1
ATOM 2045 O O . THR A 1 256 ? 4.629 4.378 2.619 1.00 95.00 256 THR A O 1
ATOM 2048 N N . CYS A 1 257 ? 5.968 3.668 0.955 1.00 94.56 257 CYS A N 1
ATOM 2049 C CA . CYS A 1 257 ? 7.154 3.429 1.773 1.00 94.56 257 CYS A CA 1
ATOM 2050 C C . CYS A 1 257 ? 8.199 4.508 1.475 1.00 94.56 257 CYS A C 1
ATOM 2052 O O . CYS A 1 257 ? 8.771 4.537 0.388 1.00 94.56 257 CYS A O 1
ATOM 2054 N N . SER A 1 258 ? 8.432 5.406 2.428 1.00 94.25 258 SER A N 1
ATOM 2055 C CA . SER A 1 258 ? 9.402 6.498 2.295 1.00 94.25 258 SER A CA 1
ATOM 2056 C C . SER A 1 258 ? 10.699 6.126 2.984 1.00 94.25 258 SER A C 1
ATOM 2058 O O . SER A 1 258 ? 10.673 5.691 4.136 1.00 94.25 258 SER A O 1
ATOM 2060 N N . PHE A 1 259 ? 11.828 6.339 2.320 1.00 90.38 259 PHE A N 1
ATOM 2061 C CA . PHE A 1 259 ? 13.131 6.116 2.933 1.00 90.38 259 PHE A CA 1
ATOM 2062 C C . PHE A 1 259 ? 13.687 7.406 3.522 1.00 90.38 259 PHE A C 1
ATOM 2064 O O . PHE A 1 259 ? 13.730 8.446 2.872 1.00 90.38 259 PHE A O 1
ATOM 2071 N N . THR A 1 260 ? 14.144 7.318 4.763 1.00 89.38 260 THR A N 1
ATOM 2072 C CA . THR A 1 260 ? 14.905 8.363 5.443 1.00 89.38 260 THR A CA 1
ATOM 2073 C C . THR A 1 260 ? 16.246 7.764 5.879 1.00 89.38 260 THR A C 1
ATOM 2075 O O . THR A 1 260 ? 16.349 6.546 6.046 1.00 89.38 260 THR A O 1
ATOM 2078 N N . PRO A 1 261 ? 17.330 8.544 6.024 1.00 90.38 261 PRO A N 1
ATOM 2079 C CA . PRO A 1 261 ? 18.614 7.979 6.437 1.00 90.38 261 PRO A CA 1
ATOM 2080 C C . PRO A 1 261 ? 18.494 7.200 7.758 1.00 90.38 261 PRO A C 1
ATOM 2082 O O . PRO A 1 261 ? 18.245 7.778 8.810 1.00 90.38 261 PRO A O 1
ATOM 2085 N N . GLY A 1 262 ? 18.660 5.875 7.695 1.00 88.62 262 GLY A N 1
ATOM 2086 C CA . GLY A 1 262 ? 18.583 4.977 8.853 1.00 88.62 262 GLY A CA 1
ATOM 2087 C C . GLY A 1 262 ? 17.184 4.469 9.228 1.00 88.62 262 GLY A C 1
ATOM 2088 O O . GLY A 1 262 ? 17.084 3.647 10.137 1.00 88.62 262 GLY A O 1
ATOM 2089 N N . SER A 1 263 ? 16.117 4.886 8.538 1.00 91.88 263 SER A N 1
ATOM 2090 C CA . SER A 1 263 ? 14.757 4.400 8.809 1.00 91.88 263 SER A CA 1
ATOM 2091 C C . SER A 1 263 ? 13.853 4.390 7.571 1.00 91.88 263 SER A C 1
ATOM 2093 O O . SER A 1 263 ? 14.217 4.854 6.494 1.00 91.88 263 SER A O 1
ATOM 2095 N N . CYS A 1 264 ? 12.657 3.823 7.707 1.00 92.50 264 CYS A N 1
ATOM 2096 C CA . CYS A 1 264 ? 11.616 3.925 6.691 1.00 92.50 264 CYS A CA 1
ATOM 2097 C C . CYS A 1 264 ? 10.273 4.255 7.345 1.00 92.50 264 CYS A C 1
ATOM 2099 O O . CYS A 1 264 ? 9.985 3.798 8.454 1.00 92.50 264 CYS A O 1
ATOM 2101 N N . SER A 1 265 ? 9.468 5.050 6.647 1.00 91.62 265 SER A N 1
ATOM 2102 C CA . SER A 1 265 ? 8.139 5.483 7.074 1.00 91.62 265 SER A CA 1
ATOM 2103 C C . SER A 1 265 ? 7.098 4.865 6.143 1.00 91.62 265 SER A C 1
ATOM 2105 O O . SER A 1 265 ? 7.147 5.069 4.929 1.00 91.62 265 SER A O 1
ATOM 2107 N N . LEU A 1 266 ? 6.139 4.124 6.700 1.00 91.56 266 LEU A N 1
ATOM 2108 C CA . LEU A 1 266 ? 5.023 3.532 5.957 1.00 91.56 266 LEU A CA 1
ATOM 2109 C C . LEU A 1 266 ? 3.762 4.352 6.212 1.00 91.56 266 LEU A C 1
ATOM 2111 O O . LEU A 1 266 ? 3.406 4.598 7.363 1.00 91.56 266 LEU A O 1
ATOM 2115 N N . THR A 1 267 ? 3.068 4.749 5.149 1.00 93.31 267 THR A N 1
ATOM 2116 C CA . THR A 1 267 ? 1.752 5.392 5.258 1.00 93.31 267 THR A CA 1
ATOM 2117 C C . THR A 1 267 ? 0.774 4.749 4.285 1.00 93.31 267 THR A C 1
ATOM 2119 O O . THR A 1 267 ? 1.112 4.524 3.125 1.00 93.31 267 THR A O 1
ATOM 2122 N N . SER A 1 268 ? -0.436 4.454 4.760 1.00 92.75 268 SER A N 1
ATOM 2123 C CA . SER A 1 268 ? -1.549 3.977 3.935 1.00 92.75 268 SER A CA 1
ATOM 2124 C C . SER A 1 268 ? -2.575 5.064 3.685 1.00 92.75 268 SER A C 1
ATOM 2126 O O . SER A 1 268 ? -3.001 5.770 4.603 1.00 92.75 268 SER A O 1
ATOM 2128 N N . TYR A 1 269 ? -3.033 5.114 2.445 1.00 95.56 269 TYR A N 1
ATOM 2129 C CA . TYR A 1 269 ? -4.046 6.033 1.966 1.00 95.56 269 TYR A CA 1
ATOM 2130 C C . TYR A 1 269 ? -5.173 5.265 1.289 1.00 95.56 269 TYR A C 1
ATOM 2132 O O . TYR A 1 269 ? -4.940 4.243 0.649 1.00 95.56 269 TYR A O 1
ATOM 2140 N N . LYS A 1 270 ? -6.389 5.782 1.395 1.00 94.00 270 LYS A N 1
ATOM 2141 C CA . LYS A 1 270 ? -7.542 5.361 0.603 1.00 94.00 270 LYS A CA 1
ATOM 2142 C C . LYS A 1 270 ? -8.052 6.569 -0.172 1.00 94.00 270 LYS A C 1
ATOM 2144 O O . LYS A 1 270 ? -8.020 7.684 0.346 1.00 94.00 270 LYS A O 1
ATOM 2149 N N . LEU A 1 271 ? -8.506 6.368 -1.405 1.00 95.00 271 LEU A N 1
ATOM 2150 C CA . LEU A 1 271 ? -9.118 7.454 -2.167 1.00 95.00 271 LEU A CA 1
ATOM 2151 C C . LEU A 1 271 ? -10.550 7.711 -1.706 1.00 95.00 271 LEU A C 1
ATOM 2153 O O . LEU A 1 271 ? -11.316 6.786 -1.439 1.00 95.00 271 LEU A O 1
ATOM 2157 N N . THR A 1 272 ? -10.919 8.987 -1.659 1.00 94.81 272 THR A N 1
ATOM 2158 C CA . THR A 1 272 ? -12.320 9.387 -1.531 1.00 94.81 272 THR A CA 1
ATOM 2159 C C . THR A 1 272 ? -12.995 9.324 -2.901 1.00 94.81 272 THR A C 1
ATOM 2161 O O . THR A 1 272 ? -12.328 9.350 -3.937 1.00 94.81 272 THR A O 1
ATOM 2164 N N . GLN A 1 273 ? -14.330 9.301 -2.931 1.00 92.44 273 GLN A N 1
ATOM 2165 C CA . GLN A 1 273 ? -15.091 9.347 -4.187 1.00 92.44 273 GLN A CA 1
ATOM 2166 C C . GLN A 1 273 ? -14.675 10.539 -5.072 1.00 92.44 273 GLN A C 1
ATOM 2168 O O . GLN A 1 273 ? -14.477 10.383 -6.275 1.00 92.44 273 GLN A O 1
ATOM 2173 N N . ALA A 1 274 ? -14.467 11.713 -4.465 1.00 94.50 274 ALA A N 1
ATOM 2174 C CA . ALA A 1 274 ? -14.011 12.910 -5.170 1.00 94.50 274 ALA A CA 1
ATOM 2175 C C . ALA A 1 274 ? -12.599 12.738 -5.757 1.00 94.50 274 ALA A C 1
ATOM 2177 O O . ALA A 1 274 ? -12.349 13.120 -6.899 1.00 94.50 274 ALA A O 1
ATOM 2178 N N . GLY A 1 275 ? -11.682 12.121 -5.003 1.00 95.00 275 GLY A N 1
ATOM 2179 C CA . GLY A 1 275 ? -10.336 11.826 -5.491 1.00 95.00 275 GLY A CA 1
ATOM 2180 C C . GLY A 1 275 ? -10.314 10.817 -6.631 1.00 95.00 275 GLY A C 1
ATOM 2181 O O . GLY A 1 275 ? -9.559 10.995 -7.587 1.00 95.00 275 GLY A O 1
ATOM 2182 N N . TYR A 1 276 ? -11.182 9.804 -6.574 1.00 94.81 276 TYR A N 1
ATOM 2183 C CA . TYR A 1 276 ? -11.349 8.846 -7.662 1.00 94.81 276 TYR A CA 1
ATOM 2184 C C . TYR A 1 276 ? -11.786 9.543 -8.958 1.00 94.81 276 TYR A C 1
ATOM 2186 O O . TYR A 1 276 ? -11.141 9.387 -9.998 1.00 94.81 276 TYR A O 1
ATOM 2194 N N . GLU A 1 277 ? -12.837 10.365 -8.878 1.00 94.19 277 GLU A N 1
ATOM 2195 C CA . GLU A 1 277 ? -13.377 11.111 -10.017 1.00 94.19 277 GLU A CA 1
ATOM 2196 C C . GLU A 1 277 ? -12.360 12.084 -10.614 1.00 94.19 277 GLU A C 1
ATOM 2198 O O . GLU A 1 277 ? -12.211 12.132 -11.838 1.00 94.19 277 GLU A O 1
ATOM 2203 N N . TRP A 1 278 ? -11.631 12.811 -9.763 1.00 95.38 278 TRP A N 1
ATOM 2204 C CA . TRP A 1 278 ? -10.558 13.701 -10.196 1.00 95.38 278 TRP A CA 1
ATOM 2205 C C . TRP A 1 278 ? -9.423 12.921 -10.874 1.00 95.38 278 TRP A C 1
ATOM 2207 O O . TRP A 1 278 ? -9.030 13.259 -11.990 1.00 95.38 278 TRP A O 1
ATOM 2217 N N . GLY A 1 279 ? -8.938 11.839 -10.254 1.00 94.12 279 GLY A N 1
ATOM 2218 C CA . GLY A 1 279 ? -7.815 11.049 -10.769 1.00 94.12 279 GLY A CA 1
ATOM 2219 C C . GLY A 1 279 ? -8.107 10.372 -12.111 1.00 94.12 279 GLY A C 1
ATOM 2220 O O . GLY A 1 279 ? -7.219 10.287 -12.952 1.00 94.12 279 GLY A O 1
ATOM 2221 N N . ARG A 1 280 ? -9.357 9.954 -12.356 1.00 92.81 280 ARG A N 1
ATOM 2222 C CA . ARG A 1 280 ? -9.809 9.429 -13.660 1.00 92.81 280 ARG A CA 1
ATOM 2223 C C . ARG A 1 280 ? -9.701 10.472 -14.775 1.00 92.81 280 ARG A C 1
ATOM 2225 O O . ARG A 1 280 ? -9.343 10.151 -15.905 1.00 92.81 280 ARG A O 1
ATOM 2232 N N . LEU A 1 281 ? -10.080 11.713 -14.475 1.00 92.94 281 LEU A N 1
ATOM 2233 C CA . LEU A 1 281 ? -10.141 12.795 -15.459 1.00 92.94 281 LEU A CA 1
ATOM 2234 C C . LEU A 1 281 ? -8.790 13.490 -15.647 1.00 92.94 281 LEU A C 1
ATOM 2236 O O . LEU A 1 281 ? -8.567 14.115 -16.688 1.00 92.94 281 LEU A O 1
ATOM 2240 N N . ASN A 1 282 ? -7.896 13.383 -14.663 1.00 91.88 282 ASN A N 1
ATOM 2241 C CA . ASN A 1 282 ? -6.596 14.022 -14.708 1.00 91.88 282 ASN A CA 1
ATOM 2242 C C . ASN A 1 282 ? -5.717 13.436 -15.827 1.00 91.88 282 ASN A C 1
ATOM 2244 O O . ASN A 1 282 ? -5.459 12.233 -15.902 1.00 91.88 282 ASN A O 1
ATOM 2248 N N . LYS A 1 283 ? -5.222 14.324 -16.692 1.00 86.75 283 LYS A N 1
ATOM 2249 C CA . LYS A 1 283 ? -4.243 14.010 -17.747 1.00 86.75 283 LYS A CA 1
ATOM 2250 C C . LYS A 1 283 ? -2.908 14.718 -17.534 1.00 86.75 283 LYS A C 1
ATOM 2252 O O . LYS A 1 283 ? -1.970 14.461 -18.281 1.00 86.75 283 LYS A O 1
ATOM 2257 N N . ASP A 1 284 ? -2.838 15.613 -16.553 1.00 83.94 284 ASP A N 1
ATOM 2258 C CA . ASP A 1 284 ? -1.637 16.373 -16.247 1.00 83.94 284 ASP A CA 1
ATOM 2259 C C . ASP A 1 284 ? -0.675 15.513 -15.417 1.00 83.94 284 ASP A C 1
ATOM 2261 O O . ASP A 1 284 ? -1.041 14.961 -14.375 1.00 83.94 284 ASP A O 1
ATOM 2265 N N . THR A 1 285 ? 0.553 15.380 -15.913 1.00 79.25 285 THR A N 1
ATOM 2266 C CA . THR A 1 285 ? 1.646 14.630 -15.280 1.00 79.25 285 THR A CA 1
ATOM 2267 C C . THR A 1 285 ? 2.611 15.532 -14.510 1.00 79.25 285 THR A C 1
ATOM 2269 O O . THR A 1 285 ? 3.626 15.051 -14.008 1.00 79.25 285 THR A O 1
ATOM 2272 N N . GLY A 1 286 ? 2.340 16.837 -14.436 1.00 81.81 286 GLY A N 1
ATOM 2273 C CA . GLY A 1 286 ? 3.128 17.788 -13.665 1.00 81.81 286 GLY A CA 1
ATOM 2274 C C . GLY A 1 286 ? 3.072 17.529 -12.157 1.00 81.81 286 GLY A C 1
ATOM 2275 O O . GLY A 1 286 ? 2.230 16.790 -11.651 1.00 81.81 286 GLY A O 1
ATOM 2276 N N . SER A 1 287 ? 3.978 18.165 -11.411 1.00 80.00 287 SER A N 1
ATOM 2277 C CA . SER A 1 287 ? 4.043 18.016 -9.949 1.00 80.00 287 SER A CA 1
ATOM 2278 C C . SER A 1 287 ? 2.846 18.632 -9.218 1.00 80.00 287 SER A C 1
ATOM 2280 O O . SER A 1 287 ? 2.513 18.181 -8.128 1.00 80.00 287 SER A O 1
ATOM 2282 N N . ASN A 1 288 ? 2.205 19.646 -9.811 1.00 86.00 288 ASN A N 1
ATOM 2283 C CA . ASN A 1 288 ? 1.068 20.370 -9.236 1.00 86.00 288 ASN A CA 1
ATOM 2284 C C . ASN A 1 288 ? -0.087 20.447 -10.248 1.00 86.00 288 ASN A C 1
ATOM 2286 O O . ASN A 1 288 ? -0.325 21.513 -10.821 1.00 86.00 288 ASN A O 1
ATOM 2290 N N . PRO A 1 289 ? -0.780 19.327 -10.503 1.00 90.88 289 PRO A N 1
ATOM 2291 C CA . PRO A 1 289 ? -1.866 19.298 -11.467 1.00 90.88 289 PRO A CA 1
ATOM 2292 C C . PRO A 1 289 ? -3.070 20.101 -10.968 1.00 90.88 289 PRO A C 1
ATOM 2294 O O . PRO A 1 289 ? -3.368 20.166 -9.770 1.00 90.88 289 PRO A O 1
ATOM 2297 N N . HIS A 1 290 ? -3.774 20.731 -11.907 1.00 89.44 290 HIS A N 1
ATOM 2298 C CA . HIS A 1 290 ? -4.899 21.602 -11.586 1.00 89.44 290 HIS A CA 1
ATOM 2299 C C . HIS A 1 290 ? -6.035 20.845 -10.874 1.00 89.44 290 HIS A C 1
ATOM 2301 O O . HIS A 1 290 ? -6.438 19.750 -11.269 1.00 89.44 290 HIS A O 1
ATOM 2307 N N . GLY A 1 291 ? -6.580 21.457 -9.821 1.00 90.06 291 GLY A N 1
ATOM 2308 C CA . GLY A 1 291 ? -7.689 20.895 -9.049 1.00 90.06 291 GLY A CA 1
ATOM 2309 C C . GLY A 1 291 ? -7.294 19.795 -8.062 1.00 90.06 291 GLY A C 1
ATOM 2310 O O . GLY A 1 291 ? -8.182 19.239 -7.427 1.00 90.06 291 GLY A O 1
ATOM 2311 N N . TYR A 1 292 ? -6.003 19.481 -7.902 1.00 94.62 292 TYR A N 1
ATOM 2312 C CA . TYR A 1 292 ? -5.554 18.559 -6.861 1.00 94.62 292 TYR A CA 1
ATOM 2313 C C . TYR A 1 292 ? -5.811 19.128 -5.461 1.00 94.62 292 TYR A C 1
ATOM 2315 O O . TYR A 1 292 ? -5.395 20.248 -5.156 1.00 94.62 292 TYR A O 1
ATOM 2323 N N . LEU A 1 293 ? -6.466 18.345 -4.600 1.00 94.12 293 LEU A N 1
ATOM 2324 C CA . LEU A 1 293 ? -6.794 18.732 -3.232 1.00 94.12 293 LEU A CA 1
ATOM 2325 C C . LEU A 1 293 ? -6.465 17.600 -2.245 1.00 94.12 293 LEU A C 1
ATOM 2327 O O . LEU A 1 293 ? -6.725 16.434 -2.547 1.00 94.12 293 LEU A O 1
ATOM 2331 N N . PRO A 1 294 ? -5.997 17.914 -1.021 1.00 92.88 294 PRO A N 1
ATOM 2332 C CA . PRO A 1 294 ? -5.769 16.910 0.024 1.00 92.88 294 PRO A CA 1
ATOM 2333 C C . PRO A 1 294 ? -7.024 16.140 0.470 1.00 92.88 294 PRO A C 1
ATOM 2335 O O . PRO A 1 294 ? -6.911 15.111 1.121 1.00 92.88 294 PRO A O 1
ATOM 2338 N N . THR A 1 295 ? -8.225 16.614 0.123 1.00 94.88 295 THR A N 1
ATOM 2339 C CA . THR A 1 295 ? -9.507 15.932 0.385 1.00 94.88 295 THR A CA 1
ATOM 2340 C C . THR A 1 295 ? -9.769 14.746 -0.551 1.00 94.88 295 THR A C 1
ATOM 2342 O O . THR A 1 295 ? -10.734 14.003 -0.364 1.00 94.88 295 THR A O 1
ATOM 2345 N N . HIS A 1 296 ? -8.923 14.546 -1.565 1.00 95.00 296 HIS A N 1
ATOM 2346 C CA . HIS A 1 296 ? -9.011 13.430 -2.510 1.00 95.00 296 HIS A CA 1
ATOM 2347 C C . HIS A 1 296 ? -8.630 12.077 -1.897 1.00 95.00 296 HIS A C 1
ATOM 2349 O O . HIS A 1 296 ? -8.887 11.032 -2.495 1.00 95.00 296 HIS A O 1
ATOM 2355 N N . TYR A 1 297 ? -8.038 12.071 -0.707 1.00 95.12 297 TYR A N 1
ATOM 2356 C CA . TYR A 1 297 ? -7.640 10.853 -0.021 1.00 95.12 297 TYR A CA 1
ATOM 2357 C C . TYR A 1 297 ? -7.855 10.973 1.490 1.00 95.12 297 TYR A C 1
ATOM 2359 O O . TYR A 1 297 ? -7.922 12.062 2.055 1.00 95.12 297 TYR A O 1
ATOM 2367 N N . GLU A 1 298 ? -7.924 9.827 2.152 1.00 93.62 298 GLU A N 1
ATOM 2368 C CA . GLU A 1 298 ? -7.962 9.692 3.602 1.00 93.62 298 GLU A CA 1
ATOM 2369 C C . GLU A 1 298 ? -6.815 8.792 4.074 1.00 93.62 298 GLU A C 1
ATOM 2371 O O . GLU A 1 298 ? -6.441 7.831 3.397 1.00 93.62 298 GLU A O 1
ATOM 2376 N N . LYS A 1 299 ? -6.216 9.111 5.228 1.00 91.31 299 LYS A N 1
ATOM 2377 C CA . LYS A 1 299 ? -5.203 8.244 5.844 1.00 91.31 299 LYS A CA 1
ATOM 2378 C C . LYS A 1 299 ? -5.900 7.076 6.528 1.00 91.31 299 LYS A C 1
ATOM 2380 O O . LYS A 1 299 ? -6.804 7.278 7.335 1.00 91.31 299 LYS A O 1
ATOM 2385 N N . VAL A 1 300 ? -5.439 5.866 6.237 1.00 87.81 300 VAL A N 1
ATOM 2386 C CA . VAL A 1 300 ? -5.966 4.633 6.828 1.00 87.81 300 VAL A CA 1
ATOM 2387 C C . VAL A 1 300 ? -4.972 4.112 7.853 1.00 87.81 300 VAL A C 1
ATOM 2389 O O . VAL A 1 300 ? -3.760 4.221 7.666 1.00 87.81 300 VAL A O 1
ATOM 2392 N N . GLN A 1 301 ? -5.478 3.549 8.947 1.00 82.44 301 GLN A N 1
ATOM 2393 C CA . GLN A 1 301 ? -4.642 2.929 9.966 1.00 82.44 301 GLN A CA 1
ATOM 2394 C C . GLN A 1 301 ? -4.012 1.631 9.445 1.00 82.44 301 GLN A C 1
ATOM 2396 O O . GLN A 1 301 ? -4.690 0.793 8.855 1.00 82.44 301 GLN A O 1
ATOM 2401 N N . MET A 1 302 ? -2.730 1.435 9.749 1.00 81.69 302 MET A N 1
ATOM 2402 C CA . MET A 1 302 ? -2.006 0.195 9.489 1.00 81.69 302 MET A CA 1
ATOM 2403 C C . MET A 1 302 ? -1.276 -0.261 10.744 1.00 81.69 302 MET A C 1
ATOM 2405 O O . MET A 1 302 ? -0.793 0.556 11.527 1.00 81.69 302 MET A O 1
ATOM 2409 N N . LEU A 1 303 ? -1.194 -1.577 10.922 1.00 80.69 303 LEU A N 1
ATOM 2410 C CA . LEU A 1 303 ? -0.446 -2.215 11.994 1.00 80.69 303 LEU A CA 1
ATOM 2411 C C . LEU A 1 303 ? 0.543 -3.205 11.383 1.00 80.69 303 LEU A C 1
ATOM 2413 O O . LEU A 1 303 ? 0.190 -3.961 10.480 1.00 80.69 303 LEU A O 1
ATOM 2417 N N . LEU A 1 304 ? 1.769 -3.214 11.900 1.00 78.44 304 LEU A N 1
ATOM 2418 C CA . LEU A 1 304 ? 2.762 -4.232 11.576 1.00 78.44 304 LEU A CA 1
ATOM 2419 C C . LEU A 1 304 ? 2.629 -5.392 12.564 1.00 78.44 304 LEU A C 1
ATOM 2421 O O . LEU A 1 304 ? 2.445 -5.177 13.764 1.00 78.44 304 LEU A O 1
ATOM 2425 N N . SER A 1 305 ? 2.718 -6.619 12.059 1.00 78.31 305 SER A N 1
ATOM 2426 C CA . SER A 1 305 ? 2.642 -7.828 12.873 1.00 78.31 305 SER A CA 1
ATOM 2427 C C . SER A 1 305 ? 3.718 -8.821 12.461 1.00 78.31 305 SER A C 1
ATOM 2429 O O . SER A 1 305 ? 3.954 -9.035 11.278 1.00 78.31 305 SER A O 1
ATOM 2431 N N . ASP A 1 306 ? 4.338 -9.443 13.456 1.00 79.12 306 ASP A N 1
ATOM 2432 C CA . ASP A 1 306 ? 5.284 -10.555 13.339 1.00 79.12 306 ASP A CA 1
ATOM 2433 C C . ASP A 1 306 ? 4.611 -11.921 13.582 1.00 79.12 306 ASP A C 1
ATOM 2435 O O . ASP A 1 306 ? 5.264 -12.963 13.574 1.00 79.12 306 ASP A O 1
ATOM 2439 N N . ARG A 1 307 ? 3.293 -11.931 13.823 1.00 67.12 307 ARG A N 1
ATOM 2440 C CA . ARG A 1 307 ? 2.527 -13.124 14.223 1.00 67.12 307 ARG A CA 1
ATOM 2441 C C . ARG A 1 307 ? 2.291 -14.099 13.080 1.00 67.12 307 ARG A C 1
ATOM 2443 O O . ARG A 1 307 ? 1.940 -15.250 13.324 1.00 67.12 307 ARG A O 1
ATOM 2450 N N . PHE A 1 308 ? 2.435 -13.627 11.854 1.00 79.12 308 PHE A N 1
ATOM 2451 C CA . PHE A 1 308 ? 2.165 -14.378 10.649 1.00 79.12 308 PHE A CA 1
ATOM 2452 C C . PHE A 1 308 ? 3.136 -13.965 9.550 1.00 79.12 308 PHE A C 1
ATOM 2454 O O . PHE A 1 308 ? 3.658 -12.851 9.552 1.00 79.12 308 PHE A O 1
ATOM 2461 N N . LEU A 1 309 ? 3.358 -14.865 8.599 1.00 80.44 309 LEU A N 1
ATOM 2462 C CA . LEU A 1 309 ? 4.226 -14.617 7.457 1.00 80.44 309 LEU A CA 1
ATOM 2463 C C . LEU A 1 309 ? 3.377 -14.485 6.198 1.00 80.44 309 LEU A C 1
ATOM 2465 O O . LEU A 1 309 ? 2.445 -15.260 5.976 1.00 80.44 309 LEU A O 1
ATOM 2469 N N . GLY A 1 310 ? 3.693 -13.473 5.399 1.00 85.12 310 GLY A N 1
ATOM 2470 C CA . GLY A 1 310 ? 3.227 -13.385 4.024 1.00 85.12 310 GLY A CA 1
ATOM 2471 C C . GLY A 1 310 ? 4.194 -14.089 3.078 1.00 85.12 310 GLY A C 1
ATOM 2472 O O . GLY A 1 310 ? 5.289 -14.493 3.472 1.00 85.12 310 GLY A O 1
ATOM 2473 N N . PHE A 1 311 ? 3.800 -14.206 1.818 1.00 89.94 311 PHE A N 1
ATOM 2474 C CA . PHE A 1 311 ? 4.652 -14.733 0.757 1.00 89.94 311 PHE A CA 1
ATOM 2475 C C . PHE A 1 311 ? 4.709 -13.772 -0.429 1.00 89.94 311 PHE A C 1
ATOM 2477 O O . PHE A 1 311 ? 3.853 -12.899 -0.589 1.00 89.94 311 PHE A O 1
ATOM 2484 N N . TYR A 1 312 ? 5.731 -13.947 -1.261 1.00 93.88 312 TYR A N 1
ATOM 2485 C CA . TYR A 1 312 ? 5.892 -13.193 -2.494 1.00 93.88 312 TYR A CA 1
ATOM 2486 C C . TYR A 1 312 ? 5.568 -14.054 -3.709 1.00 93.88 312 TYR A C 1
ATOM 2488 O O . TYR A 1 312 ? 5.739 -15.278 -3.707 1.00 93.88 312 TYR A O 1
ATOM 2496 N N . MET A 1 313 ? 5.120 -13.380 -4.758 1.00 93.62 313 MET A N 1
ATOM 2497 C CA . MET A 1 313 ? 5.034 -13.941 -6.096 1.00 93.62 313 MET A CA 1
ATOM 2498 C C . MET A 1 313 ? 5.828 -13.065 -7.050 1.00 93.62 313 MET A C 1
ATOM 2500 O O . MET A 1 313 ? 5.851 -11.845 -6.905 1.00 93.62 313 MET A O 1
ATOM 2504 N N . VAL A 1 314 ? 6.492 -13.690 -8.011 1.00 94.69 314 VAL A N 1
ATOM 2505 C CA . VAL A 1 314 ? 7.368 -13.028 -8.981 1.00 94.69 314 VAL A CA 1
ATOM 2506 C C . VAL A 1 314 ? 6.976 -13.435 -10.394 1.00 94.69 314 VAL A C 1
ATOM 2508 O O . VAL A 1 314 ? 6.370 -14.498 -10.559 1.00 94.69 314 VAL A O 1
ATOM 2511 N N . PRO A 1 315 ? 7.321 -12.645 -11.422 1.00 94.00 315 PRO A N 1
ATOM 2512 C CA . PRO A 1 315 ? 7.050 -13.030 -12.796 1.00 94.00 315 PRO A CA 1
ATOM 2513 C C . PRO A 1 315 ? 7.759 -14.347 -13.127 1.00 94.00 315 PRO A C 1
ATOM 2515 O O . PRO A 1 315 ? 8.884 -14.605 -12.694 1.00 94.00 315 PRO A O 1
ATOM 2518 N N . GLU A 1 316 ? 7.076 -15.216 -13.861 1.00 90.88 316 GLU A N 1
ATOM 2519 C CA . GLU A 1 316 ? 7.639 -16.495 -14.287 1.00 90.88 316 GLU A CA 1
ATOM 2520 C C . GLU A 1 316 ? 8.590 -16.307 -15.472 1.00 90.88 316 GLU A C 1
ATOM 2522 O O . GLU A 1 316 ? 9.705 -16.832 -15.458 1.00 90.88 316 GLU A O 1
ATOM 2527 N N . ASN A 1 317 ? 8.150 -15.512 -16.452 1.00 84.81 317 ASN A N 1
ATOM 2528 C CA . ASN A 1 317 ? 8.833 -15.265 -17.717 1.00 84.81 317 ASN A CA 1
ATOM 2529 C C . ASN A 1 317 ? 9.603 -13.940 -17.678 1.00 84.81 317 ASN A C 1
ATOM 2531 O O . ASN A 1 317 ? 9.197 -12.946 -18.280 1.00 84.81 317 ASN A O 1
ATOM 2535 N N . GLY A 1 318 ? 10.722 -13.940 -16.957 1.00 84.88 318 GLY A N 1
ATOM 2536 C CA . GLY A 1 318 ? 11.651 -12.813 -16.885 1.00 84.88 318 GLY A CA 1
ATOM 2537 C C . GLY A 1 318 ? 11.659 -12.096 -15.533 1.00 84.88 318 GLY A C 1
ATOM 2538 O O . GLY A 1 318 ? 10.976 -12.502 -14.592 1.00 84.88 318 GLY A O 1
ATOM 2539 N N . PRO A 1 319 ? 12.474 -11.041 -15.405 1.00 91.19 319 PRO A N 1
ATOM 2540 C CA . PRO A 1 319 ? 12.615 -10.319 -14.154 1.00 91.19 319 PRO A CA 1
ATOM 2541 C C . PRO A 1 319 ? 11.431 -9.396 -13.893 1.00 91.19 319 PRO A C 1
ATOM 2543 O O . PRO A 1 319 ? 10.661 -9.070 -14.791 1.00 91.19 319 PRO A O 1
ATOM 2546 N N . TRP A 1 320 ? 11.304 -8.928 -12.654 1.00 92.81 320 TRP A N 1
ATOM 2547 C CA . TRP A 1 320 ? 10.314 -7.910 -12.310 1.00 92.81 320 TRP A CA 1
ATOM 2548 C C . TRP A 1 320 ? 10.814 -6.488 -12.598 1.00 92.81 320 TRP A C 1
ATOM 2550 O O . TRP A 1 320 ? 9.997 -5.603 -12.814 1.00 92.81 320 TRP A O 1
ATOM 2560 N N . ASN A 1 321 ? 12.129 -6.239 -12.620 1.00 92.94 321 ASN A N 1
ATOM 2561 C CA . ASN A 1 321 ? 12.695 -4.905 -12.839 1.00 92.94 321 ASN A CA 1
ATOM 2562 C C . ASN A 1 321 ? 13.140 -4.707 -14.296 1.00 92.94 321 ASN A C 1
ATOM 2564 O O . ASN A 1 321 ? 14.060 -5.378 -14.761 1.00 92.94 321 ASN A O 1
ATOM 2568 N N . TYR A 1 322 ? 12.535 -3.738 -14.983 1.00 91.25 322 TYR A N 1
ATOM 2569 C CA . TYR A 1 322 ? 12.836 -3.385 -16.374 1.00 91.25 322 TYR A CA 1
ATOM 2570 C C . TYR A 1 322 ? 13.629 -2.077 -16.523 1.00 91.25 322 TYR A C 1
ATOM 2572 O O . TYR A 1 322 ? 13.854 -1.635 -17.645 1.00 91.25 322 TYR A O 1
ATOM 2580 N N . ASN A 1 323 ? 14.095 -1.457 -15.431 1.00 89.06 323 ASN A N 1
ATOM 2581 C CA . ASN A 1 323 ? 14.827 -0.182 -15.503 1.00 89.06 323 ASN A CA 1
ATOM 2582 C C . ASN A 1 323 ? 16.157 -0.263 -16.272 1.00 89.06 323 ASN A C 1
ATOM 2584 O O . ASN A 1 323 ? 16.569 0.730 -16.864 1.00 89.06 323 ASN A O 1
ATOM 2588 N N . PHE A 1 324 ? 16.823 -1.423 -16.272 1.00 86.31 324 PHE A N 1
ATOM 2589 C CA . PHE A 1 324 ? 18.106 -1.635 -16.962 1.00 86.31 324 PHE A CA 1
ATOM 2590 C C . PHE A 1 324 ? 17.992 -2.595 -18.149 1.00 86.31 324 PHE A C 1
ATOM 2592 O O . PHE A 1 324 ? 19.002 -3.053 -18.682 1.00 86.31 324 PHE A O 1
ATOM 2599 N N . MET A 1 325 ? 16.764 -2.911 -18.566 1.00 79.56 325 MET A N 1
ATOM 2600 C CA . MET A 1 325 ? 16.542 -3.735 -19.745 1.00 79.56 325 MET A CA 1
ATOM 2601 C C . MET A 1 325 ? 16.831 -2.912 -20.998 1.00 79.56 325 MET A C 1
ATOM 2603 O O . MET A 1 325 ? 16.315 -1.807 -21.173 1.00 79.56 325 MET A O 1
ATOM 2607 N N . GLY A 1 326 ? 17.697 -3.448 -21.859 1.00 65.19 326 GLY A N 1
ATOM 2608 C CA . GLY A 1 326 ? 18.082 -2.806 -23.110 1.00 65.19 326 GLY A CA 1
ATOM 2609 C C . GLY A 1 326 ? 16.918 -2.641 -24.091 1.00 65.19 326 GLY A C 1
ATOM 2610 O O . GLY A 1 326 ? 15.804 -3.126 -23.895 1.00 65.19 326 GLY A O 1
ATOM 2611 N N . THR A 1 327 ? 17.201 -1.988 -25.215 1.00 60.00 327 THR A N 1
ATOM 2612 C CA . THR A 1 327 ? 16.216 -1.585 -26.233 1.00 60.00 327 THR A CA 1
ATOM 2613 C C . THR A 1 327 ? 15.391 -2.741 -26.818 1.00 60.00 327 THR A C 1
ATOM 2615 O O . THR A 1 327 ? 14.303 -2.492 -27.336 1.00 60.00 327 THR A O 1
ATOM 2618 N N . SER A 1 328 ? 15.888 -3.979 -26.726 1.00 57.53 328 SER A N 1
ATOM 2619 C CA . SER A 1 328 ? 15.287 -5.189 -27.302 1.00 57.53 328 SER A CA 1
ATOM 2620 C C . SER A 1 328 ? 14.173 -5.816 -26.452 1.00 57.53 328 SER A C 1
ATOM 2622 O O . SER A 1 328 ? 13.343 -6.537 -26.996 1.00 57.53 328 SER A O 1
ATOM 2624 N N . VAL A 1 329 ? 14.118 -5.545 -25.141 1.00 66.50 329 VAL A N 1
ATOM 2625 C CA . VAL A 1 329 ? 13.091 -6.081 -24.226 1.00 66.50 329 VAL A CA 1
ATOM 2626 C C . VAL A 1 329 ? 12.487 -4.916 -23.449 1.00 66.50 329 VAL A C 1
ATOM 2628 O O . VAL A 1 329 ? 12.937 -4.560 -22.363 1.00 66.50 329 VAL A O 1
ATOM 2631 N N . LYS A 1 330 ? 11.476 -4.269 -24.038 1.00 73.50 330 LYS A N 1
ATOM 2632 C CA . LYS A 1 330 ? 10.825 -3.103 -23.432 1.00 73.50 330 LYS A CA 1
ATOM 2633 C C . LYS A 1 330 ? 9.552 -3.491 -22.701 1.00 73.50 330 LYS A C 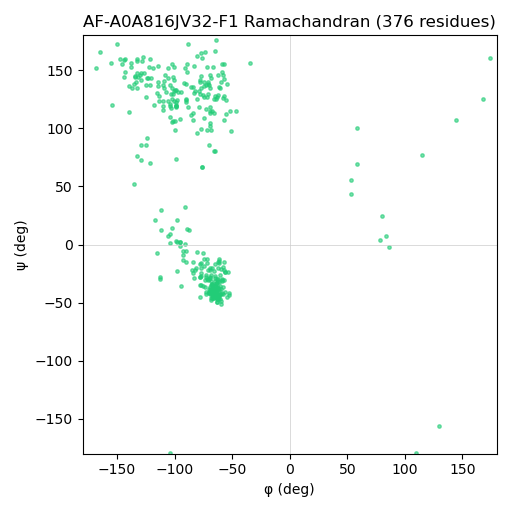1
ATOM 2635 O O . LYS A 1 330 ? 8.660 -4.127 -23.262 1.00 73.50 330 LYS A O 1
ATOM 2640 N N . HIS A 1 331 ? 9.442 -3.009 -21.468 1.00 84.62 331 HIS A N 1
ATOM 2641 C CA . HIS A 1 331 ? 8.186 -3.020 -20.735 1.00 84.62 331 HIS A CA 1
ATOM 2642 C C . HIS A 1 331 ? 7.109 -2.273 -21.535 1.00 84.62 331 HIS A C 1
ATOM 2644 O O . HIS A 1 331 ? 7.292 -1.115 -21.920 1.00 84.62 331 HIS A O 1
ATOM 2650 N N . THR A 1 332 ? 5.964 -2.920 -21.738 1.00 84.44 332 THR A N 1
ATOM 2651 C CA . THR A 1 332 ? 4.801 -2.335 -22.415 1.00 84.44 332 THR A CA 1
ATOM 2652 C C . THR A 1 332 ? 3.606 -2.378 -21.475 1.00 84.44 332 THR A C 1
ATOM 2654 O O . THR A 1 332 ? 3.361 -3.395 -20.842 1.00 84.44 332 THR A O 1
ATOM 2657 N N . VAL A 1 333 ? 2.821 -1.301 -21.406 1.00 83.25 333 VAL A N 1
ATOM 2658 C CA . VAL A 1 333 ? 1.668 -1.210 -20.487 1.00 83.25 333 VAL A CA 1
ATOM 2659 C C . VAL A 1 333 ? 0.632 -2.319 -20.734 1.00 83.25 333 VAL A C 1
ATOM 2661 O O . VAL A 1 333 ? -0.002 -2.783 -19.796 1.00 83.25 333 VAL A O 1
ATOM 2664 N N . GLY A 1 334 ? 0.478 -2.781 -21.976 1.00 84.69 334 GLY A N 1
ATOM 2665 C CA . GLY A 1 334 ? -0.409 -3.892 -22.337 1.00 84.69 334 GLY A CA 1
ATOM 2666 C C . GLY A 1 334 ? 0.227 -5.285 -22.271 1.00 84.69 334 GLY A C 1
ATOM 2667 O O . GLY A 1 334 ? -0.336 -6.211 -22.846 1.00 84.69 334 GLY A O 1
ATOM 2668 N N . MET A 1 335 ? 1.407 -5.448 -21.661 1.00 88.31 335 MET A N 1
ATOM 2669 C CA . MET A 1 335 ? 2.050 -6.762 -21.589 1.00 88.31 335 MET A CA 1
ATOM 2670 C C . MET A 1 335 ? 1.271 -7.718 -20.680 1.00 88.31 335 MET A C 1
ATOM 2672 O O . MET A 1 335 ? 0.755 -7.320 -19.635 1.00 88.31 335 MET A O 1
ATOM 2676 N N . ILE A 1 336 ? 1.232 -8.987 -21.075 1.00 88.38 336 ILE A N 1
ATOM 2677 C CA . ILE A 1 336 ? 0.663 -10.081 -20.286 1.00 88.38 336 ILE A CA 1
ATOM 2678 C C . ILE A 1 336 ? 1.821 -10.826 -19.628 1.00 88.38 336 ILE A C 1
ATOM 2680 O O . ILE A 1 336 ? 2.879 -10.998 -20.235 1.00 88.38 336 ILE A O 1
ATOM 2684 N N . TYR A 1 337 ? 1.630 -11.250 -18.386 1.00 90.44 337 TYR A N 1
ATOM 2685 C CA . TYR A 1 337 ? 2.638 -11.966 -17.617 1.00 90.44 337 TYR A CA 1
ATOM 2686 C C . TYR A 1 337 ? 1.981 -13.041 -16.753 1.00 90.44 337 TYR A C 1
ATOM 2688 O O . TYR A 1 337 ? 0.856 -12.874 -16.291 1.00 90.44 337 TYR A O 1
ATOM 2696 N N . SER A 1 338 ? 2.703 -14.137 -16.531 1.00 92.38 338 SER A N 1
ATOM 2697 C CA . SER A 1 338 ? 2.375 -15.142 -15.520 1.00 92.38 338 SER A CA 1
ATOM 2698 C C . SER A 1 338 ? 3.248 -14.933 -14.288 1.00 92.38 338 SER A C 1
ATOM 2700 O O . SER A 1 338 ? 4.358 -14.392 -14.372 1.00 92.38 338 SER A O 1
ATOM 2702 N N . VAL A 1 339 ? 2.741 -15.342 -13.129 1.00 94.56 339 VAL A N 1
ATOM 2703 C CA . VAL A 1 339 ? 3.453 -15.247 -11.852 1.00 94.56 339 VAL A CA 1
ATOM 2704 C C . VAL A 1 339 ? 3.660 -16.629 -11.254 1.00 94.56 339 VAL A C 1
ATOM 2706 O O . VAL A 1 339 ? 2.867 -17.535 -11.474 1.00 94.56 339 VAL A O 1
ATOM 2709 N N . LYS A 1 340 ? 4.717 -16.783 -10.463 1.00 93.94 340 LYS A N 1
ATOM 2710 C CA . LYS A 1 340 ? 5.019 -17.989 -9.689 1.00 93.94 340 LYS A CA 1
ATOM 2711 C C . LYS A 1 340 ? 5.379 -17.624 -8.256 1.00 93.94 340 LYS A C 1
ATOM 2713 O O . LYS A 1 340 ? 5.784 -16.494 -7.975 1.00 93.94 340 LYS A O 1
ATOM 2718 N N . LEU A 1 341 ? 5.276 -18.589 -7.348 1.00 94.12 341 LEU A N 1
ATOM 2719 C CA . LEU A 1 341 ? 5.809 -18.439 -5.994 1.00 94.12 341 LEU A CA 1
ATOM 2720 C C . LEU A 1 341 ? 7.327 -18.246 -6.044 1.00 94.12 341 LEU A C 1
ATOM 2722 O O . LEU A 1 341 ? 8.049 -19.031 -6.661 1.00 94.12 341 LEU A O 1
ATOM 2726 N N . GLY A 1 342 ? 7.813 -17.207 -5.375 1.00 92.19 342 GLY A N 1
ATOM 2727 C CA . GLY A 1 342 ? 9.238 -16.918 -5.318 1.00 92.19 342 GLY A CA 1
ATOM 2728 C C . GLY A 1 342 ? 9.533 -15.600 -4.622 1.00 92.19 342 GLY A C 1
ATOM 2729 O O . GLY A 1 342 ? 8.669 -14.736 -4.495 1.00 92.19 342 GLY A O 1
ATOM 2730 N N . SER A 1 343 ? 10.773 -15.447 -4.172 1.00 92.94 343 SER A N 1
ATOM 2731 C CA . SER A 1 343 ? 11.247 -14.209 -3.556 1.00 92.94 343 SER A CA 1
ATOM 2732 C C . SER A 1 343 ? 11.729 -13.230 -4.632 1.00 92.94 343 SER A C 1
ATOM 2734 O O . SER A 1 343 ? 12.453 -13.655 -5.539 1.00 92.94 343 SER A O 1
ATOM 2736 N N . PRO A 1 344 ? 11.382 -11.931 -4.554 1.00 94.50 344 PRO A N 1
ATOM 2737 C CA . PRO A 1 344 ? 11.927 -10.940 -5.468 1.00 94.50 344 PRO A CA 1
ATOM 2738 C C . PRO A 1 344 ? 13.440 -10.865 -5.355 1.00 94.50 344 PRO A C 1
ATOM 2740 O O . PRO A 1 344 ? 13.995 -10.780 -4.260 1.00 94.50 344 PRO A O 1
ATOM 2743 N N . LYS A 1 345 ? 14.094 -10.837 -6.512 1.00 93.38 345 LYS A N 1
ATOM 2744 C CA . LYS A 1 345 ? 15.520 -10.537 -6.606 1.00 93.38 345 LYS A CA 1
ATOM 2745 C C . LYS A 1 345 ? 15.769 -9.062 -6.327 1.00 93.38 345 LYS A C 1
ATOM 2747 O O . LYS A 1 345 ? 14.896 -8.227 -6.565 1.00 93.38 345 LYS A O 1
ATOM 2752 N N . GLU A 1 346 ? 16.961 -8.754 -5.834 1.00 93.81 346 GLU A N 1
ATOM 2753 C CA . GLU A 1 346 ? 17.372 -7.390 -5.508 1.00 93.81 346 GLU A CA 1
ATOM 2754 C C . GLU A 1 346 ? 17.317 -6.461 -6.725 1.00 93.81 346 GLU A C 1
ATOM 2756 O O . GLU A 1 346 ? 17.442 -6.891 -7.870 1.00 93.81 346 GLU A O 1
ATOM 2761 N N . TYR A 1 347 ? 17.171 -5.157 -6.488 1.00 91.69 347 TYR A N 1
ATOM 2762 C CA . TYR A 1 347 ? 16.990 -4.181 -7.563 1.00 91.69 347 TYR A CA 1
ATOM 2763 C C . TYR A 1 347 ? 18.120 -4.217 -8.613 1.00 91.69 347 TYR A C 1
ATOM 2765 O O . TYR A 1 347 ? 17.826 -4.202 -9.808 1.00 91.69 347 TYR A O 1
ATOM 2773 N N . TYR A 1 348 ? 19.380 -4.359 -8.181 1.00 91.50 348 TYR A N 1
ATOM 2774 C CA . TYR A 1 348 ? 20.575 -4.441 -9.038 1.00 91.50 348 TYR A CA 1
ATOM 2775 C C . TYR A 1 348 ? 21.056 -5.877 -9.308 1.00 91.50 348 TYR A C 1
ATOM 2777 O O . TYR A 1 348 ? 22.225 -6.083 -9.638 1.00 91.50 348 TYR A O 1
ATOM 2785 N N . HIS A 1 349 ? 20.190 -6.878 -9.154 1.00 91.25 349 HIS A N 1
ATOM 2786 C CA . HIS A 1 349 ? 20.545 -8.260 -9.463 1.00 91.25 349 HIS A CA 1
ATOM 2787 C C . HIS A 1 349 ? 20.971 -8.408 -10.934 1.00 91.25 349 HIS A C 1
ATOM 2789 O O . HIS A 1 349 ? 20.465 -7.705 -11.807 1.00 91.25 349 HIS A O 1
ATOM 2795 N N . GLU A 1 350 ? 21.886 -9.333 -11.222 1.00 88.38 350 GLU A N 1
ATOM 2796 C CA . GLU A 1 350 ? 22.456 -9.548 -12.561 1.00 88.38 350 GLU A CA 1
ATOM 2797 C C . GLU A 1 350 ? 21.402 -9.749 -13.661 1.00 88.38 350 GLU A C 1
ATOM 2799 O O . GLU A 1 350 ? 21.454 -9.087 -14.694 1.00 88.38 350 GLU A O 1
ATOM 2804 N N . GLU A 1 351 ? 20.370 -10.548 -13.383 1.00 86.94 351 GLU A N 1
ATOM 2805 C CA . GLU A 1 351 ? 19.221 -10.754 -14.276 1.00 86.94 351 GLU A CA 1
ATOM 2806 C C . GLU A 1 351 ? 18.474 -9.478 -14.672 1.00 86.94 351 GLU A C 1
ATOM 2808 O O . GLU A 1 351 ? 17.805 -9.467 -15.699 1.00 86.94 351 GLU A O 1
ATOM 2813 N N . HIS A 1 352 ? 18.552 -8.407 -13.878 1.00 89.19 352 HIS A N 1
ATOM 2814 C CA . HIS A 1 352 ? 17.882 -7.142 -14.184 1.00 89.19 352 HIS A CA 1
ATOM 2815 C C . HIS A 1 352 ? 18.696 -6.261 -15.135 1.00 89.19 352 HIS A C 1
ATOM 2817 O O . HIS A 1 352 ? 18.145 -5.315 -15.690 1.00 89.19 352 HIS A O 1
ATOM 2823 N N . ARG A 1 353 ? 19.990 -6.551 -15.323 1.00 88.25 353 ARG A N 1
ATOM 2824 C CA . ARG A 1 353 ? 20.951 -5.727 -16.077 1.00 88.25 353 ARG A CA 1
ATOM 2825 C C . ARG A 1 353 ? 21.831 -6.568 -17.024 1.00 88.25 353 ARG A C 1
ATOM 2827 O O . ARG A 1 353 ? 23.054 -6.445 -16.981 1.00 88.25 353 ARG A O 1
ATOM 2834 N N . PRO A 1 354 ? 21.246 -7.417 -17.889 1.00 83.69 354 PRO A N 1
ATOM 2835 C CA . PRO A 1 354 ? 22.013 -8.336 -18.731 1.00 83.69 354 PRO A CA 1
ATOM 2836 C C . PRO A 1 354 ? 22.933 -7.616 -19.728 1.00 83.69 354 PRO A C 1
ATOM 2838 O O . PRO A 1 354 ? 24.029 -8.092 -20.004 1.00 83.69 354 PRO A O 1
ATOM 2841 N N . THR A 1 355 ? 22.529 -6.445 -20.233 1.00 80.81 355 THR A N 1
ATOM 2842 C CA . THR A 1 355 ? 23.328 -5.647 -21.181 1.00 80.81 355 THR A CA 1
ATOM 2843 C C . THR A 1 355 ? 24.680 -5.244 -20.613 1.00 80.81 355 THR A C 1
ATOM 2845 O O . THR A 1 355 ? 25.673 -5.300 -21.326 1.00 80.81 355 THR A O 1
ATOM 2848 N N . HIS A 1 356 ? 24.728 -4.911 -19.322 1.00 78.88 356 HIS A N 1
ATOM 2849 C CA . HIS A 1 356 ? 25.960 -4.528 -18.643 1.00 78.88 356 HIS A CA 1
ATOM 2850 C C . HIS A 1 356 ? 27.016 -5.633 -18.738 1.00 78.88 356 HIS A C 1
ATOM 2852 O O . HIS A 1 356 ? 28.166 -5.348 -19.026 1.00 78.88 356 HIS A O 1
ATOM 2858 N N . PHE A 1 357 ? 26.622 -6.896 -18.551 1.00 76.69 357 PHE A N 1
ATOM 2859 C CA . PHE A 1 357 ? 27.547 -8.031 -18.605 1.00 76.69 357 PHE A CA 1
ATOM 2860 C C . PHE A 1 357 ? 27.923 -8.424 -20.033 1.00 76.69 357 PHE A C 1
ATOM 2862 O O . PHE A 1 357 ? 29.069 -8.782 -20.278 1.00 76.69 357 PHE A O 1
ATOM 2869 N N . LEU A 1 358 ? 26.989 -8.309 -20.981 1.00 75.81 358 LEU A N 1
ATOM 2870 C CA . LEU A 1 358 ? 27.267 -8.579 -22.394 1.00 75.81 358 LEU A CA 1
ATOM 2871 C C . LEU A 1 358 ? 28.285 -7.587 -22.982 1.00 75.81 358 LEU A C 1
ATOM 2873 O O . LEU A 1 358 ? 29.102 -7.972 -23.812 1.00 75.81 358 LEU A O 1
ATOM 2877 N N . GLU A 1 359 ? 28.274 -6.328 -22.534 1.00 71.50 359 GLU A N 1
ATOM 2878 C CA . GLU A 1 359 ? 29.292 -5.342 -22.919 1.00 71.50 359 GLU A CA 1
ATOM 2879 C C . GLU A 1 359 ? 30.693 -5.727 -22.414 1.00 71.50 359 GLU A C 1
ATOM 2881 O O . GLU A 1 359 ? 31.656 -5.590 -23.165 1.00 71.50 359 GLU A O 1
ATOM 2886 N N . PHE A 1 360 ? 30.813 -6.272 -21.196 1.00 67.12 360 PHE A N 1
ATOM 2887 C CA . PHE A 1 360 ? 32.095 -6.765 -20.674 1.00 67.12 360 PHE A CA 1
ATOM 2888 C C . PHE A 1 360 ? 32.617 -7.985 -21.437 1.00 67.12 360 PHE A C 1
ATOM 2890 O O . PHE A 1 360 ? 33.803 -8.029 -21.751 1.00 67.12 360 PHE A O 1
ATOM 2897 N N . SER A 1 361 ? 31.752 -8.942 -21.790 1.00 67.50 361 SER A N 1
ATOM 2898 C CA . SER A 1 361 ? 32.167 -10.115 -22.574 1.00 67.50 361 SER A CA 1
ATOM 2899 C C . SER A 1 361 ? 32.711 -9.732 -23.954 1.00 67.50 361 SER A C 1
ATOM 2901 O O . SER A 1 361 ? 33.709 -10.291 -24.398 1.00 67.50 361 SER A O 1
ATOM 2903 N N . ASN A 1 362 ? 32.113 -8.730 -24.606 1.00 66.38 362 ASN A N 1
ATOM 2904 C CA . ASN A 1 362 ? 32.602 -8.239 -25.897 1.00 66.38 362 ASN A CA 1
ATOM 2905 C C . ASN A 1 362 ? 33.950 -7.501 -25.778 1.00 66.38 362 ASN A C 1
ATOM 2907 O O . ASN A 1 362 ? 34.730 -7.480 -26.730 1.00 66.38 362 ASN A O 1
ATOM 2911 N N . MET A 1 363 ? 34.236 -6.880 -24.627 1.00 59.69 363 MET A N 1
ATOM 2912 C CA . MET A 1 363 ? 35.536 -6.247 -24.374 1.00 59.69 363 MET A CA 1
ATOM 2913 C C . MET A 1 363 ? 36.637 -7.291 -24.153 1.00 59.69 363 MET A C 1
ATOM 2915 O O . MET A 1 363 ? 37.703 -7.162 -24.748 1.00 59.69 363 MET A O 1
ATOM 2919 N N . GLU A 1 364 ? 36.369 -8.358 -23.391 1.00 58.53 364 GLU A N 1
ATOM 2920 C CA . GLU A 1 364 ? 37.336 -9.450 -23.189 1.00 58.53 364 GLU A CA 1
ATOM 2921 C C . GLU A 1 364 ? 37.676 -10.189 -24.494 1.00 58.53 364 GLU A C 1
ATOM 2923 O O . GLU A 1 364 ? 38.841 -10.505 -24.722 1.00 58.53 364 GLU A O 1
ATOM 2928 N N . GLU A 1 365 ? 36.717 -10.395 -25.407 1.00 54.97 365 GLU A N 1
ATOM 2929 C CA . GLU A 1 365 ? 37.010 -10.954 -26.742 1.00 54.97 365 GLU A CA 1
ATOM 2930 C C . GLU A 1 365 ? 37.978 -10.083 -27.560 1.00 54.97 365 GLU A C 1
ATOM 2932 O O . GLU A 1 365 ? 38.713 -10.600 -28.403 1.00 54.97 365 GLU A O 1
ATOM 2937 N N . THR A 1 366 ? 38.018 -8.773 -27.298 1.00 51.81 366 THR A N 1
ATOM 2938 C CA . THR A 1 366 ? 38.953 -7.859 -27.969 1.00 51.81 366 THR A CA 1
ATOM 2939 C C . THR A 1 366 ? 40.365 -7.977 -27.383 1.00 51.81 366 THR A C 1
ATOM 2941 O O . THR A 1 366 ? 41.337 -7.924 -28.133 1.00 51.81 366 THR A O 1
ATOM 2944 N N . ASP A 1 367 ? 40.487 -8.217 -26.073 1.00 52.50 367 ASP A N 1
ATOM 2945 C CA . ASP A 1 367 ? 41.777 -8.388 -25.388 1.00 52.50 367 ASP A CA 1
ATOM 2946 C C . ASP A 1 367 ? 42.400 -9.780 -25.621 1.00 52.50 367 ASP A C 1
ATOM 2948 O O . ASP A 1 367 ? 43.622 -9.919 -25.627 1.00 52.50 367 ASP A O 1
ATOM 2952 N N . ILE A 1 368 ? 41.594 -10.816 -25.888 1.00 53.09 368 ILE A N 1
ATOM 2953 C CA . ILE A 1 368 ? 42.095 -12.163 -26.236 1.00 53.09 368 ILE A CA 1
ATOM 2954 C C . ILE A 1 368 ? 42.772 -12.178 -27.622 1.00 53.09 368 ILE A C 1
ATOM 2956 O O . ILE A 1 368 ? 43.617 -13.032 -27.895 1.00 53.09 368 ILE A O 1
ATOM 2960 N N . ALA A 1 369 ? 42.464 -11.214 -28.497 1.00 52.91 369 ALA A N 1
ATOM 2961 C CA . ALA A 1 369 ? 43.144 -11.072 -29.784 1.00 52.91 369 ALA A CA 1
ATOM 2962 C C . ALA A 1 369 ? 44.591 -10.544 -29.657 1.00 52.91 369 ALA A C 1
ATOM 2964 O O . ALA A 1 369 ? 45.376 -10.705 -30.593 1.00 52.91 369 ALA A O 1
ATOM 2965 N N . GLU A 1 370 ? 44.973 -9.970 -28.508 1.00 52.31 370 GLU A N 1
ATOM 2966 C CA . GLU A 1 370 ? 46.327 -9.478 -28.224 1.00 52.31 370 GLU A CA 1
ATOM 2967 C C . GLU A 1 370 ? 46.949 -10.163 -26.996 1.00 52.31 370 GLU A C 1
ATOM 2969 O O . GLU A 1 370 ? 47.222 -9.549 -25.966 1.00 52.31 370 GLU A O 1
ATOM 2974 N N . GLY A 1 371 ? 47.281 -11.446 -27.133 1.00 50.69 371 GLY A N 1
ATOM 2975 C CA . GLY A 1 371 ? 48.358 -12.032 -26.337 1.00 50.69 371 GLY A CA 1
ATOM 2976 C C . GLY A 1 371 ? 48.124 -13.468 -25.914 1.00 50.69 371 GLY A C 1
ATOM 2977 O O . GLY A 1 371 ? 47.407 -13.730 -24.952 1.00 50.69 371 GLY A O 1
ATOM 2978 N N . ASP A 1 372 ? 48.857 -14.378 -26.559 1.00 51.72 372 ASP A N 1
ATOM 2979 C CA . ASP A 1 372 ? 49.246 -15.663 -25.976 1.00 51.72 372 ASP A CA 1
ATOM 2980 C C . ASP A 1 372 ? 49.884 -15.404 -24.600 1.00 51.72 372 ASP A C 1
ATOM 2982 O O . ASP A 1 372 ? 51.059 -15.044 -24.480 1.00 51.72 372 ASP A O 1
ATOM 2986 N N . ARG A 1 373 ? 49.097 -15.540 -23.535 1.00 62.22 373 ARG A N 1
ATOM 2987 C CA . ARG A 1 373 ? 49.620 -15.702 -22.182 1.00 62.22 373 ARG A CA 1
ATOM 2988 C C . ARG A 1 373 ? 49.563 -17.182 -21.856 1.00 62.22 373 ARG A C 1
ATOM 2990 O O . ARG A 1 373 ? 48.512 -17.695 -21.487 1.00 62.22 373 ARG A O 1
ATOM 2997 N N . GLU A 1 374 ? 50.704 -17.851 -22.005 1.00 57.78 374 GLU A N 1
ATOM 2998 C CA . GLU A 1 374 ? 50.906 -19.200 -21.479 1.00 57.78 374 GLU A CA 1
ATOM 2999 C C . GLU A 1 374 ? 50.653 -19.194 -19.965 1.00 57.78 374 GLU A C 1
ATOM 3001 O O . GLU A 1 374 ? 51.445 -18.661 -19.182 1.00 57.78 374 GLU A O 1
ATOM 3006 N N . ASP A 1 375 ? 49.530 -19.776 -19.552 1.00 61.56 375 ASP A N 1
ATOM 3007 C CA . ASP A 1 375 ? 49.199 -19.975 -18.148 1.00 61.56 375 ASP A CA 1
ATOM 3008 C C . ASP A 1 375 ? 50.099 -21.077 -17.574 1.00 61.56 375 ASP A C 1
ATOM 3010 O O . ASP A 1 375 ? 49.902 -22.270 -17.804 1.00 61.56 375 ASP A O 1
ATOM 3014 N N . THR A 1 376 ? 51.168 -20.666 -16.888 1.00 63.00 376 THR A N 1
ATOM 3015 C CA . THR A 1 376 ? 52.194 -21.577 -16.357 1.00 63.00 376 THR A CA 1
ATOM 3016 C C . THR A 1 376 ? 51.863 -22.118 -14.963 1.00 63.00 376 THR A C 1
ATOM 3018 O O . THR A 1 376 ? 52.739 -22.685 -14.308 1.00 63.00 376 THR A O 1
ATOM 3021 N N . PHE A 1 377 ? 50.630 -21.952 -14.479 1.00 58.66 377 PHE A N 1
ATOM 3022 C CA . PHE A 1 377 ? 50.228 -22.426 -13.155 1.00 58.66 377 PHE A CA 1
ATOM 3023 C C . PHE A 1 377 ? 48.900 -23.186 -13.208 1.00 58.66 377 PHE A C 1
ATOM 3025 O O . PHE A 1 377 ? 47.864 -22.688 -12.774 1.00 58.66 377 PHE A O 1
ATOM 3032 N N . ALA A 1 378 ? 48.974 -24.428 -13.687 1.00 57.44 378 ALA A N 1
ATOM 3033 C CA . ALA A 1 378 ? 47.985 -25.468 -13.404 1.00 57.44 378 ALA A CA 1
ATOM 3034 C C . ALA A 1 378 ? 48.531 -26.466 -12.375 1.00 57.44 378 ALA A C 1
ATOM 3036 O O . ALA A 1 378 ? 49.714 -26.864 -12.510 1.00 57.44 378 ALA A O 1
#

Solvent-accessible surface area (backbone atoms only — not comparable to full-atom values): 24180 Å² total; per-residue (Å²): 141,82,90,82,80,87,81,89,81,82,93,76,86,84,75,85,77,82,82,88,76,88,88,77,96,70,72,75,73,61,54,54,60,55,46,51,58,51,49,53,56,50,51,52,55,51,51,51,51,54,46,50,52,50,20,65,75,68,75,45,65,68,88,76,57,50,78,66,55,53,50,37,55,76,73,67,53,93,71,82,76,83,55,71,68,60,52,52,52,56,53,50,52,49,54,57,53,65,72,66,65,83,68,62,52,69,49,79,47,68,48,101,85,70,50,80,43,79,46,73,48,79,54,79,73,64,71,81,62,76,63,88,73,76,52,58,65,64,52,55,59,53,45,62,56,38,43,71,50,64,80,68,77,83,80,87,78,80,85,80,56,91,90,58,88,86,85,85,79,64,64,69,58,58,43,63,75,41,53,62,88,80,83,53,70,50,75,46,58,57,28,38,68,60,87,83,52,74,50,63,41,74,57,74,86,59,50,82,89,47,72,89,57,78,70,55,59,54,72,48,78,37,72,58,79,63,100,58,84,55,69,64,54,43,28,50,50,24,46,50,44,68,77,32,81,86,44,47,68,91,66,26,32,44,34,43,38,16,47,50,98,96,48,72,49,78,48,40,33,30,56,31,74,68,20,36,58,49,17,60,69,56,81,67,85,59,95,79,42,87,90,73,56,80,76,25,44,45,83,48,92,83,80,89,72,87,89,64,82,61,49,43,28,24,37,64,89,55,62,35,52,46,76,50,45,49,93,91,60,69,90,48,54,86,45,82,70,51,53,38,84,38,78,80,75,61,88,84,35,65,84,27,35,55,57,66,56,54,55,51,55,60,50,50,60,58,53,63,77,70,61,94,72,82,79,88,81,128

pLDDT: mean 73.41, std 19.09, range [21.27, 95.94]

Foldseek 3Di:
DDDDDDDDDDDDDDDPDDDDDDDDDDDDPVCVVVVVVVVVVVVVVVLVVLLVVVCVVLVHDSVLDDPVRSVCSVVPHDDDPDDVVSVVVVVVVVVVVVVVLQQFDFDWDADPVGDIDTDTHNDPVVVVPPDPCPVVVVVVVVLQCQLVCLVPDDDDDPDDDPPDDDDDDDSVVVNVVRHDDDDAEDEQAQWEDDLQDIAGALDDEDDPVCPPPAAQADEDEHAADDPADFLRQLLVRLVSCVSDVSDDLVRHWYWYWYDDVPDIDIWIKGFDPVSSVCSPPDPDPDRDGPPDDRNRIDTDDDDDDPPDDHFYKAWPPAASYQHQPDPVDDDDNNDDTYIDTDDHDDNPDCRNHVVVVVVVVVVVVVVVVPDDDDPPDD

Organism: Brassica napus (NCBI:txid3708)

Sequence (378 aa):
MIKCGETCSNGETLRVGRRRGRGRIRDDVSLFAEIMTWQFQVEVALRDLILSDYAKKNNVNTSALTQSEIRDIILGAEITPPSQQRQQIAEIEKQAKEASQLNAVTTRTVNVHGEELIVTTTSPYEQTAFGSKTDWRVRAISATNLYLRVNHIYVNSDDIKETGYTYIMPKNILKKFICVKEIRCVVMVPQWGSHQHVNLPSALPEHDFLNDLEPLGWLHTQPNELPQLAPQDVTAHSRILENNKQWDGEKCIILTCSFTPGSCSLTSYKLTQAGYEWGRLNKDTGSNPHGYLPTHYEKVQMLLSDRFLGFYMVPENGPWNYNFMGTSVKHTVGMIYSVKLGSPKEYYHEEHRPTHFLEFSNMEETDIAEGDREDTFA

Secondary structure (DSSP, 8-state):
---------------------------HHHHHHHHHHHHHHHHHHHHHHHHHHHHHHHT--GGG--HHHHHHHHTT---PPPPHHHHHHHHHHHHHHHHTTTS-EEEEEE-TTSPEEEEEE--THHHH-------HHHHHHHHTTHHHHTTSPPPP-TT--TTSPPP---HHHHHHHH------EEEPPSBEE-SS-EE--SSPP--GGGTT----EEEEEESS--SS--HHHHHHHHHHHHH-TTS-TTT-EEEEEEEETTEEEEEEEEE-HHHHHHHHH----SSS-TT--GGGEEEE-----SSS--EEEEESSS-SB-TT--TTS---TT----EEE-PPPPTT-GGG-HHHHHHHHHHHHHHTTS--------

InterPro domains:
  IPR000555 JAB1/MPN/MOV34 metalloenzyme domain [PF01398] (180-239)
  IPR000555 JAB1/MPN/MOV34 metalloenzyme domain [SM00232] (162-274)
  IPR012337 Ribonuclease H-like superfamily [SSF53098] (40-78)
  IPR012984 PROCT domain [PF08084] (253-375)
  IPR027652 Pre-mRNA-processing-splicing factor 8 [PTHR11140] (40-373)
  IPR037518 MPN domain [PS50249] (139-275)
  IPR043173 Prp8 RNase domain IV, fingers region [G3DSA:1.20.80.40] (27-83)

Nearest PDB structures (foldseek):
  7os2-assembly1_J  TM=7.491E-01  e=9.682E-32  Homo sapiens
  8bcb-assembly1_J  TM=7.653E-01  e=6.531E-31  Homo sapiens
  8y6o-assembly1_C  TM=5.939E-01  e=9.233E-34  Homo sapiens
  8qp8-assembly1_A  TM=7.291E-01  e=1.015E-29  Homo sapiens
  8qxd-assembly1_A  TM=5.995E-01  e=2.767E-32  Homo sapiens

Radius of gyration: 35.07 Å; Cα contacts (8 Å, |Δi|>4): 362; chains: 1; bounding box: 95×50×100 Å